Protein AF-A0A8T5UC91-F1 (afdb_monomer_lite)

Foldseek 3Di:
DCQLADAEFDLALVVLVVQCVVCVVVVHPHHNYDHNHPLGDLLAVLSPDPVNLVSQLVFQDADPVDVVVRVVCNNRVFAGAHQEEEDEDDQDDKDQPQVSQVSFPQCDDPNDGDRIDGPLLSVVRSRLRHHRAQHKYKYKDQCCLVDDPVNVVSVVVQVLFWDWAAKEWEFQLQPPPPGSGTIIITMTGGHHPVVNVVLVVLLVVLVVVVVVVLVVLCVVLVVFALPDDDDLVPDDPLLSVLLVVVLVSVVVVVVVVVVVVVVVVVVVVVVVVVVVVVVVVVVVVVVVVVVQFAAQPVVVVCVVPVDDDPVVVVPDDDDDPSGTGPVVVVVVPPPPDDDDDDPDCPVVVVVVVLVVVLVVLVVVLVVLVVVLVVLVVVLVPPPDDPVVNVVSVVVNVVSVVVNVVSSQVSLSVGPSSSSVCCSPVPVNVVVSVVSSSVVSSCVVVPDDHHYHYKPQNQADPNSHGAFDADPVRHFDADPVRHTHGDTCVVVSVVVSVVVCVVVVPCPPPD

pLDDT: mean 75.89, std 20.42, range [27.95, 97.94]

Radius of gyration: 34.91 Å; chains: 1; bounding box: 65×60×110 Å

Secondary structure (DSSP, 8-state):
-HHHH-EEEES-HHHHHHHHHHHHHTT-S--EEEESSGGG-TT-GGG--HHHHHHHGGGBPP-TT-HHHHHHHHHH---B-EEEEEE----S-EE--HHHHTT-GGGEETTEE-S-EEHHHHHHHHHHHHEEEEEEEEEEEETHHHH-GGGHHHHHHHHHHEEEEEEEEPPTTTTTTT----EEEEEEEEPPHHHHHHHHHHHHHHHHHHHHHHHHHHHHTTT--TT----TTSS-HHHHHHHHHHHHHHHHHHHHHHHHHHHHHHHHHHHHHHHHHHHHHHHHHHHHHHHTTSBSGGGTHHHH-TTS-HHHHTSS-PPPSSSBSBHHHHHHTSSS------TTHHHHHHHHHHHHHHHHHHHHHHHHHHHHHHHHHHTTSS---HHHHHHHHHHHHHHHHHHHHHHHHHHTTSHHHHHHHHHH-HHHHHHHHHHHHHHHHHHHS----EEEE--S-SB-SSSPBPB-B-TTSSBPB-TTSPBPB--SHHHHHHHHHHHHHHTT-GGG--

Structure (mmCIF, N/CA/C/O backbone):
data_AF-A0A8T5UC91-F1
#
_entry.id   AF-A0A8T5UC91-F1
#
loop_
_atom_site.group_PDB
_atom_site.id
_atom_site.type_symbol
_atom_site.label_atom_id
_atom_site.label_alt_id
_atom_site.label_comp_id
_atom_site.label_asym_id
_atom_site.label_entity_id
_atom_site.label_seq_id
_atom_site.pdbx_PDB_ins_code
_atom_site.Cartn_x
_atom_site.Cartn_y
_atom_site.Cartn_z
_atom_site.occupancy
_atom_site.B_iso_or_equiv
_atom_site.auth_seq_id
_atom_site.auth_comp_id
_atom_site.auth_asym_id
_atom_site.auth_atom_id
_atom_site.pdbx_PDB_model_num
ATOM 1 N N . PHE A 1 1 ? 10.117 -1.490 -32.684 1.00 57.00 1 PHE A N 1
ATOM 2 C CA . PHE A 1 1 ? 9.307 -1.437 -31.443 1.00 57.00 1 PHE A CA 1
ATOM 3 C C . PHE A 1 1 ? 9.892 -0.446 -30.441 1.00 57.00 1 PHE A C 1
ATOM 5 O O . PHE A 1 1 ? 9.243 0.551 -30.161 1.00 57.00 1 PHE A O 1
ATOM 12 N N . THR A 1 2 ? 11.110 -0.684 -29.939 1.00 58.72 2 THR A N 1
ATOM 13 C CA . THR A 1 2 ? 11.790 0.122 -28.901 1.00 58.72 2 THR A CA 1
ATOM 14 C C . THR A 1 2 ? 11.748 1.640 -29.131 1.00 58.72 2 THR A C 1
ATOM 16 O O . THR A 1 2 ? 11.367 2.365 -28.215 1.00 58.72 2 THR A O 1
ATOM 19 N N . GLN A 1 3 ? 12.050 2.094 -30.355 1.00 59.28 3 GLN A N 1
ATOM 20 C CA . GLN A 1 3 ? 12.233 3.506 -30.740 1.00 59.28 3 GLN A CA 1
ATOM 21 C C . GLN A 1 3 ? 11.150 4.500 -30.291 1.00 59.28 3 GLN A C 1
ATOM 23 O O . GLN A 1 3 ? 11.490 5.649 -30.051 1.00 59.28 3 GLN A O 1
ATOM 28 N N . ASN A 1 4 ? 9.880 4.095 -30.162 1.00 68.75 4 ASN A N 1
ATOM 29 C CA . ASN A 1 4 ? 8.771 5.006 -29.811 1.00 68.75 4 ASN A CA 1
ATOM 30 C C . ASN A 1 4 ? 8.028 4.616 -28.511 1.00 68.75 4 ASN A C 1
ATOM 32 O O . ASN A 1 4 ? 7.050 5.267 -28.137 1.00 68.75 4 ASN A O 1
ATOM 36 N N . ASN A 1 5 ? 8.454 3.532 -27.848 1.00 80.50 5 ASN A N 1
ATOM 37 C CA . ASN A 1 5 ? 7.673 2.861 -26.797 1.00 80.50 5 ASN A CA 1
ATOM 38 C C . ASN A 1 5 ? 8.403 2.713 -25.450 1.00 80.50 5 ASN A C 1
ATOM 40 O O . ASN A 1 5 ? 7.764 2.335 -24.473 1.00 80.50 5 ASN A O 1
ATOM 44 N N . ILE A 1 6 ? 9.708 2.994 -25.372 1.00 87.12 6 ILE A N 1
ATOM 45 C CA . ILE A 1 6 ? 10.480 2.915 -24.120 1.00 87.12 6 ILE A CA 1
ATOM 46 C C . ILE A 1 6 ? 10.811 4.324 -23.636 1.00 87.12 6 ILE A C 1
ATOM 48 O O . ILE A 1 6 ? 11.549 5.045 -24.301 1.00 87.12 6 ILE A O 1
ATOM 52 N N . TYR A 1 7 ? 10.295 4.673 -22.458 1.00 91.06 7 TYR A N 1
ATOM 53 C CA . TYR A 1 7 ? 10.482 5.963 -21.796 1.00 91.06 7 TYR A CA 1
ATOM 54 C C . TYR A 1 7 ? 11.226 5.775 -20.467 1.00 91.06 7 TYR A C 1
ATOM 56 O O . TYR A 1 7 ? 11.086 4.739 -19.817 1.00 91.06 7 TYR A O 1
ATOM 64 N N . GLY A 1 8 ? 11.986 6.781 -20.035 1.00 90.81 8 GLY A N 1
ATOM 65 C CA . GLY A 1 8 ? 12.671 6.775 -18.741 1.00 90.81 8 GLY A CA 1
ATOM 66 C C . GLY A 1 8 ? 12.970 8.185 -18.241 1.00 90.81 8 GLY A C 1
ATOM 67 O O . GLY A 1 8 ? 13.190 9.091 -19.040 1.00 90.81 8 GLY A O 1
ATOM 68 N N . ILE A 1 9 ? 12.976 8.370 -16.920 1.00 90.12 9 ILE A N 1
ATOM 69 C CA . ILE A 1 9 ? 13.274 9.651 -16.265 1.00 90.12 9 ILE A CA 1
ATOM 70 C C . ILE A 1 9 ? 14.198 9.379 -15.075 1.00 90.12 9 ILE A C 1
ATOM 72 O O . ILE A 1 9 ? 13.870 8.541 -14.234 1.00 90.12 9 ILE A O 1
ATOM 76 N N . ASP A 1 10 ? 15.324 10.086 -14.994 1.00 89.44 10 ASP A N 1
ATOM 77 C CA . ASP A 1 10 ? 16.261 10.025 -13.867 1.00 89.44 10 ASP A CA 1
ATOM 78 C C . ASP A 1 10 ? 16.892 11.408 -13.619 1.00 89.44 10 ASP A C 1
ATOM 80 O O . ASP A 1 10 ? 17.204 12.160 -14.545 1.00 89.44 10 ASP A O 1
ATOM 84 N N . PHE A 1 11 ? 17.100 11.744 -12.348 1.00 85.19 11 PHE A N 1
ATOM 85 C CA . PHE A 1 11 ? 17.760 12.978 -11.925 1.00 85.19 11 PHE A CA 1
ATOM 86 C C . PHE A 1 11 ? 19.293 12.884 -12.031 1.00 85.19 11 PHE A C 1
ATOM 88 O O . PHE A 1 11 ? 19.966 13.913 -12.113 1.00 85.19 11 PHE A O 1
ATOM 95 N N . ALA A 1 12 ? 19.859 11.671 -12.049 1.00 87.50 12 ALA A N 1
ATOM 96 C CA . ALA A 1 12 ? 21.294 11.436 -12.149 1.00 87.50 12 ALA A CA 1
ATOM 97 C C . ALA A 1 12 ? 21.784 11.570 -13.603 1.00 87.50 12 ALA A C 1
ATOM 99 O O . ALA A 1 12 ? 21.540 10.719 -14.462 1.00 87.50 12 ALA A O 1
ATOM 100 N N . LYS A 1 13 ? 22.538 12.639 -13.881 1.00 87.81 13 LYS A N 1
ATOM 101 C CA . LYS A 1 13 ? 23.038 12.994 -15.223 1.00 87.81 13 LYS A CA 1
ATOM 102 C C . LYS A 1 13 ? 23.907 11.896 -15.848 1.00 87.81 13 LYS A C 1
ATOM 104 O O . LYS A 1 13 ? 23.909 11.707 -17.064 1.00 87.81 13 LYS A O 1
ATOM 109 N N . GLU A 1 14 ? 24.612 11.145 -15.014 1.00 88.75 14 GLU A N 1
ATOM 110 C CA . GLU A 1 14 ? 25.480 10.029 -15.382 1.00 88.75 14 GLU A CA 1
ATOM 111 C C . GLU A 1 14 ? 24.650 8.813 -15.812 1.00 88.75 14 GLU A C 1
ATOM 113 O O . GLU A 1 14 ? 24.934 8.224 -16.856 1.00 88.75 14 GLU A O 1
ATOM 118 N N . ALA A 1 15 ? 23.571 8.500 -15.084 1.00 88.25 15 ALA A N 1
ATOM 119 C CA . ALA A 1 15 ? 22.635 7.437 -15.448 1.00 88.25 15 ALA A CA 1
ATOM 120 C C . ALA A 1 15 ? 21.943 7.740 -16.787 1.00 88.25 15 ALA A C 1
ATOM 122 O O . ALA A 1 15 ? 21.890 6.874 -17.659 1.00 88.25 15 ALA A O 1
ATOM 123 N N . ILE A 1 16 ? 21.516 8.992 -17.004 1.00 88.56 16 ILE A N 1
ATOM 124 C CA . ILE A 1 16 ? 20.941 9.447 -18.279 1.00 88.56 16 ILE A CA 1
ATOM 125 C C . ILE A 1 16 ? 21.929 9.288 -19.440 1.00 88.56 16 ILE A C 1
ATOM 127 O O . ILE A 1 16 ? 21.561 8.730 -20.474 1.00 88.56 16 ILE A O 1
ATOM 131 N N . LYS A 1 17 ? 23.193 9.710 -19.284 1.00 88.25 17 LYS A N 1
ATOM 132 C CA . LYS A 1 17 ? 24.232 9.511 -20.314 1.00 88.25 17 LYS A CA 1
ATOM 133 C C . LYS A 1 17 ? 24.429 8.030 -20.646 1.00 88.25 17 LYS A C 1
ATOM 135 O O . LYS A 1 17 ? 24.453 7.676 -21.822 1.00 88.25 17 LYS A O 1
ATOM 140 N N . ILE A 1 18 ? 24.542 7.173 -19.628 1.00 89.19 18 ILE A N 1
ATOM 141 C CA . ILE A 1 18 ? 24.746 5.727 -19.795 1.00 89.19 18 ILE A CA 1
ATOM 142 C C . ILE A 1 18 ? 23.535 5.087 -20.490 1.00 89.19 18 ILE A C 1
ATOM 144 O O . ILE A 1 18 ? 23.707 4.359 -21.464 1.00 89.19 18 ILE A O 1
ATOM 148 N N . ALA A 1 19 ? 22.310 5.406 -20.067 1.00 87.69 19 ALA A N 1
ATOM 149 C CA . ALA A 1 19 ? 21.088 4.885 -20.676 1.00 87.69 19 ALA A CA 1
ATOM 150 C C . ALA A 1 19 ? 20.894 5.359 -22.131 1.00 87.69 19 ALA A C 1
ATOM 152 O O . ALA A 1 19 ? 20.469 4.572 -22.980 1.00 87.69 19 ALA A O 1
ATOM 153 N N . LYS A 1 20 ? 21.244 6.613 -22.460 1.00 86.44 20 LYS A N 1
ATOM 154 C CA . LYS A 1 20 ? 21.263 7.096 -23.854 1.00 86.44 20 LYS A CA 1
ATOM 155 C C . LYS A 1 20 ? 22.324 6.364 -24.688 1.00 86.44 20 LYS A C 1
ATOM 157 O O . LYS A 1 20 ? 22.004 5.893 -25.775 1.00 86.44 20 LYS A O 1
ATOM 162 N N . ALA A 1 21 ? 23.539 6.185 -24.165 1.00 86.69 21 ALA A N 1
ATOM 163 C CA . ALA A 1 21 ? 24.608 5.455 -24.854 1.00 86.69 21 ALA A CA 1
ATOM 164 C C . ALA A 1 21 ? 24.256 3.976 -25.108 1.00 86.69 21 ALA A C 1
ATOM 166 O O . ALA A 1 21 ? 24.458 3.485 -26.215 1.00 86.69 21 ALA A O 1
ATOM 167 N N . ILE A 1 22 ? 23.671 3.279 -24.125 1.00 85.06 22 ILE A N 1
ATOM 168 C CA . ILE A 1 22 ? 23.202 1.892 -24.287 1.00 85.06 22 ILE A CA 1
ATOM 169 C C . ILE A 1 22 ? 22.121 1.811 -25.371 1.00 85.06 22 ILE A C 1
ATOM 171 O O . ILE A 1 22 ? 22.216 0.957 -26.248 1.00 85.06 22 ILE A O 1
ATOM 175 N N . ASN A 1 23 ? 21.129 2.709 -25.360 1.00 81.12 23 ASN A N 1
ATOM 176 C CA . ASN A 1 23 ? 20.089 2.733 -26.393 1.00 81.12 23 ASN A CA 1
ATOM 177 C C . ASN A 1 23 ? 20.681 2.880 -27.805 1.00 81.12 23 ASN A C 1
ATOM 179 O O . ASN A 1 23 ? 20.326 2.098 -28.685 1.00 81.12 23 ASN A O 1
ATOM 183 N N . LEU A 1 24 ? 21.633 3.800 -27.996 1.00 81.06 24 LEU A N 1
ATOM 184 C CA . LEU A 1 24 ? 22.328 3.984 -29.275 1.00 81.06 24 LEU A CA 1
ATOM 185 C C . LEU A 1 24 ? 23.088 2.718 -29.714 1.00 81.06 24 LEU A C 1
ATOM 187 O O . LEU A 1 24 ? 23.003 2.328 -30.876 1.00 81.06 24 LEU A O 1
ATOM 191 N N . ILE A 1 25 ? 23.776 2.035 -28.789 1.00 82.12 25 ILE A N 1
ATOM 192 C CA . ILE A 1 25 ? 24.506 0.781 -29.067 1.00 82.12 25 ILE A CA 1
ATOM 193 C C . ILE A 1 25 ? 23.557 -0.357 -29.480 1.00 82.12 25 ILE A C 1
ATOM 195 O O . ILE A 1 25 ? 23.901 -1.155 -30.348 1.00 82.12 25 ILE A O 1
ATOM 199 N N . VAL A 1 26 ? 22.347 -0.421 -28.913 1.00 79.25 26 VAL A N 1
ATOM 200 C CA . VAL A 1 26 ? 21.307 -1.406 -29.283 1.00 79.25 26 VAL A CA 1
ATOM 201 C C . VAL A 1 26 ? 20.478 -0.931 -30.501 1.00 79.25 26 VAL A C 1
ATOM 203 O O . VAL A 1 26 ? 19.404 -1.454 -30.785 1.00 79.25 26 VAL A O 1
ATOM 206 N N . GLY A 1 27 ? 20.970 0.060 -31.255 1.00 70.75 27 GLY A N 1
ATOM 207 C CA . GLY A 1 27 ? 20.355 0.526 -32.502 1.00 70.75 27 GLY A CA 1
ATOM 208 C C . GLY A 1 27 ? 19.092 1.373 -32.323 1.00 70.75 27 GLY A C 1
ATOM 209 O O . GLY A 1 27 ? 18.322 1.519 -33.269 1.00 70.75 27 GLY A O 1
ATOM 210 N N . ASN A 1 28 ? 18.854 1.924 -31.128 1.00 71.06 28 ASN A N 1
ATOM 211 C CA . ASN A 1 28 ? 17.788 2.890 -30.886 1.00 71.06 28 ASN A CA 1
ATOM 212 C C . ASN A 1 28 ? 18.332 4.330 -30.952 1.00 71.06 28 ASN A C 1
ATOM 214 O O . ASN A 1 28 ? 18.884 4.845 -29.980 1.00 71.06 28 ASN A O 1
ATOM 218 N N . ASP A 1 29 ? 18.117 4.982 -32.095 1.00 65.19 29 ASP A N 1
ATOM 219 C CA . ASP A 1 29 ? 18.421 6.394 -32.358 1.00 65.19 29 ASP A CA 1
ATOM 220 C C . ASP A 1 29 ? 17.573 7.372 -31.520 1.00 65.19 29 ASP A C 1
ATOM 222 O O . ASP A 1 29 ? 17.998 8.499 -31.264 1.00 65.19 29 ASP A O 1
ATOM 226 N N . LYS A 1 30 ? 16.391 6.944 -31.054 1.00 65.38 30 LYS A N 1
ATOM 227 C CA . LYS A 1 30 ? 15.435 7.768 -30.298 1.00 65.38 30 LYS A CA 1
ATOM 228 C C . LYS A 1 30 ? 15.309 7.309 -28.850 1.00 65.38 30 LYS A C 1
ATOM 230 O O . LYS A 1 30 ? 14.436 6.535 -28.456 1.00 65.38 30 LYS A O 1
ATOM 235 N N . SER A 1 31 ? 16.185 7.849 -28.010 1.00 69.62 31 SER A N 1
ATOM 236 C CA . SER A 1 31 ? 16.112 7.675 -26.561 1.00 69.62 31 SER A CA 1
ATOM 237 C C . SER A 1 31 ? 15.117 8.664 -25.929 1.00 69.62 31 SER A C 1
ATOM 239 O O . SER A 1 31 ? 15.491 9.804 -25.644 1.00 69.62 31 SER A O 1
ATOM 241 N N . TYR A 1 32 ? 13.892 8.224 -25.623 1.00 84.94 32 TYR A N 1
ATOM 242 C CA . TYR A 1 32 ? 12.940 8.951 -24.759 1.00 84.94 32 TYR A CA 1
ATOM 243 C C . TYR A 1 32 ? 13.360 8.865 -23.272 1.00 84.94 32 TYR A C 1
ATOM 245 O O . TYR A 1 32 ? 12.614 8.419 -22.402 1.00 84.94 32 TYR A O 1
ATOM 253 N N . ILE A 1 33 ? 14.613 9.237 -23.000 1.00 88.25 33 ILE A N 1
ATOM 254 C CA . ILE A 1 33 ? 15.283 9.145 -21.701 1.00 88.25 33 ILE A CA 1
ATOM 255 C C . ILE A 1 33 ? 15.605 10.565 -21.234 1.00 88.25 33 ILE A C 1
ATOM 257 O O . ILE A 1 33 ? 16.326 11.293 -21.918 1.00 88.25 33 ILE A O 1
ATOM 261 N N . PHE A 1 34 ? 15.071 10.963 -20.085 1.00 88.31 34 PHE A N 1
ATOM 262 C CA . PHE A 1 34 ? 14.928 12.367 -19.706 1.00 88.31 34 PHE A CA 1
ATOM 263 C C . PHE A 1 34 ? 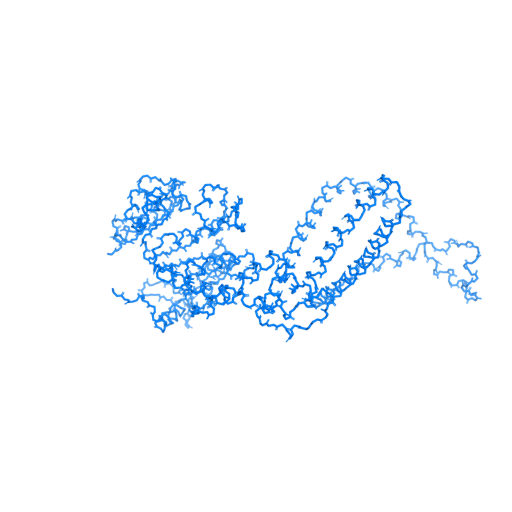15.565 12.705 -18.360 1.00 88.31 34 PHE A C 1
ATOM 265 O O . PHE A 1 34 ? 15.438 11.944 -17.403 1.00 88.31 34 PHE A O 1
ATOM 272 N N . GLY A 1 35 ? 16.180 13.887 -18.280 1.00 84.44 35 GLY A N 1
ATOM 273 C CA . GLY A 1 35 ? 16.634 14.477 -17.026 1.00 84.44 35 GLY A CA 1
ATOM 274 C C . GLY A 1 35 ? 18.142 14.664 -16.889 1.00 84.44 35 GLY A C 1
ATOM 275 O O . GLY A 1 35 ? 18.851 14.927 -17.862 1.00 84.44 35 GLY A O 1
ATOM 276 N N . GLY A 1 36 ? 18.625 14.563 -15.650 1.00 77.25 36 GLY A N 1
ATOM 277 C CA . GLY A 1 36 ? 19.983 14.942 -15.252 1.00 77.25 36 GLY A CA 1
ATOM 278 C C . GLY A 1 36 ? 20.068 16.237 -14.431 1.00 77.25 36 GLY A C 1
ATOM 279 O O . GLY A 1 36 ? 21.054 16.969 -14.549 1.00 77.25 36 GLY A O 1
ATOM 280 N N . GLY A 1 37 ? 19.043 16.533 -13.622 1.00 77.88 37 GLY A N 1
ATOM 281 C CA . GLY A 1 37 ? 19.025 17.641 -12.659 1.00 77.88 37 GLY A CA 1
ATOM 282 C C . GLY A 1 37 ? 17.782 17.654 -11.755 1.00 77.88 37 GLY A C 1
ATOM 283 O O . GLY A 1 37 ? 16.901 16.801 -11.870 1.00 77.88 37 GLY A O 1
ATOM 284 N N . SER A 1 38 ? 17.669 18.651 -10.872 1.00 72.50 38 SER A N 1
ATOM 285 C CA . SER A 1 38 ? 16.498 18.847 -9.991 1.00 72.50 38 SER A CA 1
ATOM 286 C C . SER A 1 38 ? 15.179 19.000 -10.761 1.00 72.50 38 SER A C 1
ATOM 288 O O . SER A 1 38 ? 14.153 18.480 -10.331 1.00 72.50 38 SER A O 1
ATOM 290 N N . HIS A 1 39 ? 15.227 19.617 -11.945 1.00 79.19 39 HIS A N 1
ATOM 291 C CA . HIS A 1 39 ? 14.118 19.734 -12.903 1.00 79.19 39 HIS A CA 1
ATOM 292 C C . HIS A 1 39 ? 13.683 18.394 -13.532 1.00 79.19 39 HIS A C 1
ATOM 294 O O . HIS A 1 39 ? 12.869 18.370 -14.440 1.00 79.19 39 HIS A O 1
ATOM 300 N N . SER A 1 40 ? 14.201 17.259 -13.060 1.00 81.19 40 SER A N 1
ATOM 301 C CA . SER A 1 40 ? 13.804 15.920 -13.512 1.00 81.19 40 SER A CA 1
ATOM 302 C C . SER A 1 40 ? 13.476 14.964 -12.364 1.00 81.19 40 SER A C 1
ATOM 304 O O . SER A 1 40 ? 13.449 13.750 -12.550 1.00 81.19 40 SER A O 1
ATOM 306 N N . ASP A 1 41 ? 13.184 15.489 -11.167 1.00 89.06 41 ASP A N 1
ATOM 307 C CA . ASP A 1 41 ? 12.647 14.655 -10.093 1.00 89.06 41 ASP A CA 1
ATOM 308 C C . ASP A 1 41 ? 11.266 14.108 -10.500 1.00 89.06 41 ASP A C 1
ATOM 310 O O . ASP A 1 41 ? 10.283 14.846 -10.619 1.00 89.06 41 ASP A O 1
ATOM 314 N N . SER A 1 42 ? 11.177 12.794 -10.712 1.00 91.06 42 SER A N 1
ATOM 315 C CA . SER A 1 42 ? 9.932 12.112 -11.080 1.00 91.06 42 SER A CA 1
ATOM 316 C C . SER A 1 42 ? 8.819 12.248 -10.035 1.00 91.06 42 SER A C 1
ATOM 318 O O . SER A 1 42 ? 7.657 12.028 -10.379 1.00 91.06 42 SER A O 1
ATOM 320 N N . LEU A 1 43 ? 9.143 12.621 -8.787 1.00 93.56 43 LEU A N 1
ATOM 321 C CA . LEU A 1 43 ? 8.157 12.923 -7.747 1.00 93.56 43 LEU A CA 1
ATOM 322 C C . LEU A 1 43 ? 7.597 14.355 -7.834 1.00 93.56 43 LEU A C 1
ATOM 324 O O . LEU A 1 43 ? 6.562 14.612 -7.221 1.00 93.56 43 LEU A O 1
ATOM 328 N N . ASN A 1 44 ? 8.221 15.276 -8.577 1.00 93.44 44 ASN A N 1
ATOM 329 C CA . ASN A 1 44 ? 7.759 16.663 -8.706 1.00 93.44 44 ASN A CA 1
ATOM 330 C C . ASN A 1 44 ? 7.642 17.119 -10.178 1.00 93.44 44 ASN A C 1
ATOM 332 O O . ASN A 1 44 ? 8.439 17.941 -10.639 1.00 93.44 44 ASN A O 1
ATOM 336 N N . PRO A 1 45 ? 6.618 16.640 -10.914 1.00 93.00 45 PRO A N 1
ATOM 337 C CA . PRO A 1 45 ? 6.399 16.992 -12.320 1.00 93.00 45 PRO A CA 1
ATOM 338 C C . PRO A 1 45 ? 6.124 18.480 -12.590 1.00 93.00 45 PRO A C 1
ATOM 340 O O . PRO A 1 45 ? 6.211 18.926 -13.733 1.00 93.00 45 PRO A O 1
ATOM 343 N N . LEU A 1 46 ? 5.831 19.279 -11.558 1.00 90.62 46 LEU A N 1
ATOM 344 C CA . LEU A 1 46 ? 5.658 20.725 -11.708 1.00 90.62 46 LEU A CA 1
ATOM 345 C C . LEU A 1 46 ? 6.981 21.404 -12.106 1.00 90.62 46 LEU A C 1
ATOM 347 O O . LEU A 1 46 ? 6.974 22.307 -12.946 1.00 90.62 46 LEU A O 1
ATOM 351 N N . LEU A 1 47 ? 8.104 20.911 -11.565 1.00 90.44 47 LEU A N 1
ATOM 352 C CA . LEU A 1 47 ? 9.463 21.390 -11.846 1.00 90.44 47 LEU A CA 1
ATOM 353 C C . LEU A 1 47 ? 10.069 20.846 -13.147 1.00 90.44 47 LEU A C 1
ATOM 355 O O . LEU A 1 47 ? 11.202 21.207 -13.456 1.00 90.44 47 LEU A O 1
ATOM 359 N N . TRP A 1 48 ? 9.361 19.992 -13.895 1.00 92.94 48 TRP A N 1
ATOM 360 C CA . TRP A 1 48 ? 9.861 19.499 -15.179 1.00 92.94 48 TRP A CA 1
ATOM 361 C C . TRP A 1 48 ? 10.081 20.639 -16.173 1.00 92.94 48 TRP A C 1
ATOM 363 O O . TRP A 1 48 ? 9.275 21.567 -16.246 1.00 92.94 48 TRP A O 1
ATOM 373 N N . ASP A 1 49 ? 11.168 20.574 -16.932 1.00 90.44 49 ASP A N 1
ATOM 374 C CA . ASP A 1 49 ? 11.418 21.500 -18.034 1.00 90.44 49 ASP A CA 1
ATOM 375 C C . ASP A 1 49 ? 10.486 21.237 -19.235 1.00 90.44 49 ASP A C 1
ATOM 377 O O . ASP A 1 49 ? 9.702 20.277 -19.265 1.00 90.44 49 ASP A O 1
ATOM 381 N N . ASP A 1 50 ? 10.553 22.123 -20.228 1.00 90.25 50 ASP A N 1
ATOM 382 C CA . ASP A 1 50 ? 9.688 22.062 -21.404 1.00 90.25 50 ASP A CA 1
ATOM 383 C C . ASP A 1 50 ? 10.069 20.943 -22.394 1.00 90.25 50 ASP A C 1
ATOM 385 O O . ASP A 1 50 ? 9.200 20.514 -23.152 1.00 90.25 50 ASP A O 1
ATOM 389 N N . GLU A 1 51 ? 11.295 20.394 -22.361 1.00 88.88 51 GLU A N 1
ATOM 390 C CA . GLU A 1 51 ? 11.667 19.205 -23.155 1.00 88.88 51 GLU A CA 1
ATOM 391 C C . GLU A 1 51 ? 10.916 17.980 -22.616 1.00 88.88 51 GLU A C 1
ATOM 393 O O . GLU A 1 51 ? 10.209 17.292 -23.360 1.00 88.88 51 GLU A O 1
ATOM 398 N N . ILE A 1 52 ? 10.995 17.758 -21.299 1.00 91.19 52 ILE A N 1
ATOM 399 C CA . ILE A 1 52 ? 10.302 16.666 -20.605 1.00 91.19 52 ILE A CA 1
ATOM 400 C C . ILE A 1 52 ? 8.783 16.812 -20.759 1.00 91.19 52 ILE A C 1
ATOM 402 O O . ILE A 1 52 ? 8.092 15.852 -21.116 1.00 91.19 52 ILE A O 1
ATOM 406 N N . LYS A 1 53 ? 8.247 18.019 -20.531 1.00 93.06 53 LYS A N 1
ATOM 407 C CA . LYS A 1 53 ? 6.809 18.292 -20.673 1.00 93.06 53 LYS A CA 1
ATOM 408 C C . LYS A 1 53 ? 6.337 18.088 -22.113 1.00 93.06 53 LYS A C 1
ATOM 410 O O . LYS A 1 53 ? 5.327 17.414 -22.303 1.00 93.06 53 LYS A O 1
ATOM 415 N N . ALA A 1 54 ? 7.043 18.594 -23.126 1.00 92.06 54 ALA A N 1
ATOM 416 C CA . ALA A 1 54 ? 6.651 18.408 -24.525 1.00 92.06 54 ALA A CA 1
ATOM 417 C C . ALA A 1 54 ? 6.687 16.931 -24.950 1.00 92.06 54 ALA A C 1
ATOM 419 O O . ALA A 1 54 ? 5.735 16.450 -25.567 1.00 92.06 54 ALA A O 1
ATOM 420 N N . ALA A 1 55 ? 7.738 16.191 -24.580 1.00 89.88 55 ALA A N 1
ATOM 421 C CA . ALA A 1 55 ? 7.906 14.796 -24.985 1.00 89.88 55 ALA A CA 1
ATOM 422 C C . ALA A 1 55 ? 6.934 13.821 -24.294 1.00 89.88 55 ALA A C 1
ATOM 424 O O . ALA A 1 55 ? 6.573 12.799 -24.882 1.00 89.88 55 ALA A O 1
ATOM 425 N N . LEU A 1 56 ? 6.492 14.126 -23.067 1.00 92.81 56 LEU A N 1
ATOM 426 C CA . LEU A 1 56 ? 5.557 13.288 -22.305 1.00 92.81 56 LEU A CA 1
ATOM 427 C C . LEU A 1 56 ? 4.084 13.707 -22.446 1.00 92.81 56 LEU A C 1
ATOM 429 O O . LEU A 1 56 ? 3.200 12.901 -22.153 1.00 92.81 56 LEU A O 1
ATOM 433 N N . ARG A 1 57 ? 3.781 14.919 -22.938 1.00 94.62 57 ARG A N 1
ATOM 434 C CA . ARG A 1 57 ? 2.396 15.393 -23.154 1.00 94.62 57 ARG A CA 1
ATOM 435 C C . ARG A 1 57 ? 1.524 14.449 -24.006 1.00 94.62 57 ARG A C 1
ATOM 437 O O . ARG A 1 57 ? 0.359 14.288 -23.642 1.00 94.62 57 ARG A O 1
ATOM 444 N N . PRO A 1 58 ? 2.032 13.779 -25.067 1.00 93.25 58 PRO A N 1
ATOM 445 C CA . PRO A 1 58 ? 1.251 12.809 -25.842 1.00 93.25 58 PRO A CA 1
ATOM 446 C C . PRO A 1 58 ? 0.842 11.542 -25.075 1.00 93.25 58 PRO A C 1
ATOM 448 O O . PRO A 1 58 ? -0.027 10.826 -25.553 1.00 93.25 58 PRO A O 1
ATOM 451 N N . ARG A 1 59 ? 1.460 11.263 -23.917 1.00 94.94 59 ARG A N 1
ATOM 452 C CA . ARG A 1 59 ? 1.198 10.092 -23.059 1.00 94.94 59 ARG A CA 1
ATOM 453 C C . ARG A 1 59 ? 0.329 10.421 -21.839 1.00 94.94 59 ARG A C 1
ATOM 455 O O . ARG A 1 59 ? 0.162 9.591 -20.951 1.00 94.94 59 ARG A O 1
ATOM 462 N N . LEU A 1 60 ? -0.190 11.649 -21.729 1.00 97.19 60 LEU A N 1
ATOM 463 C CA . LEU A 1 60 ? -1.051 12.040 -20.608 1.00 97.19 60 LEU A CA 1
ATOM 464 C C . LEU A 1 60 ? -2.431 11.391 -20.723 1.00 97.19 60 LEU A C 1
ATOM 466 O O . LEU A 1 60 ? -3.139 11.589 -21.712 1.00 97.19 60 LEU A O 1
ATOM 470 N N . LEU A 1 61 ? -2.844 10.695 -19.662 1.00 96.94 61 LEU A N 1
ATOM 471 C CA . LEU A 1 61 ? -4.153 10.058 -19.584 1.00 96.94 61 LEU A CA 1
ATOM 472 C C . LEU A 1 61 ? -5.256 11.115 -19.711 1.00 96.94 61 LEU A C 1
ATOM 474 O O . LEU A 1 61 ? -5.251 12.127 -18.998 1.00 96.94 61 LEU A O 1
ATOM 478 N N . ARG A 1 62 ? -6.194 10.876 -20.629 1.00 95.56 62 ARG A N 1
ATOM 479 C CA . ARG A 1 62 ? -7.323 11.772 -20.894 1.00 95.56 62 ARG A CA 1
ATOM 480 C C . ARG A 1 62 ? -8.547 11.367 -20.084 1.00 95.56 62 ARG A C 1
ATOM 482 O O . ARG A 1 62 ? -8.785 10.182 -19.855 1.00 95.56 62 ARG A O 1
ATOM 489 N N . PHE A 1 63 ? -9.338 12.355 -19.683 1.00 94.88 63 PHE A N 1
ATOM 490 C CA . PHE A 1 63 ? -10.560 12.171 -18.899 1.00 94.88 63 PHE A CA 1
ATOM 491 C C . PHE A 1 63 ? -11.753 12.804 -19.640 1.00 94.88 63 PHE A C 1
ATOM 493 O O . PHE A 1 63 ? -12.242 13.849 -19.223 1.00 94.88 63 PHE A O 1
ATOM 500 N N . PRO A 1 64 ? -12.239 12.206 -20.749 1.00 92.00 64 PRO A N 1
ATOM 501 C CA . PRO A 1 64 ? -13.311 12.798 -21.562 1.00 92.00 64 PRO A CA 1
ATOM 502 C C . PRO A 1 64 ? -14.626 12.985 -20.786 1.00 92.00 64 PRO A C 1
ATOM 504 O O . PRO A 1 64 ? -15.353 13.939 -21.034 1.00 92.00 64 PRO A O 1
ATOM 507 N N . GLU A 1 65 ? -14.896 12.121 -19.803 1.00 92.94 65 GLU A N 1
ATOM 508 C CA . GLU A 1 65 ? -16.043 12.219 -18.886 1.00 92.94 65 GLU A CA 1
ATOM 509 C C . GLU A 1 65 ? -15.871 13.302 -17.795 1.00 92.94 65 GLU A C 1
ATOM 511 O O . GLU A 1 65 ? -16.811 13.581 -17.055 1.00 92.94 65 GLU A O 1
ATOM 516 N N . ASN A 1 66 ? -14.683 13.906 -17.650 1.00 95.12 66 ASN A N 1
ATOM 517 C CA . ASN A 1 66 ? -14.405 14.947 -16.655 1.00 95.12 66 ASN A CA 1
ATOM 518 C C . ASN A 1 66 ? -13.386 15.983 -17.193 1.00 95.12 66 ASN A C 1
ATOM 520 O O . ASN A 1 66 ? -12.180 15.858 -16.946 1.00 95.12 66 ASN A O 1
ATOM 524 N N . PRO A 1 67 ? -13.858 17.027 -17.907 1.00 95.44 67 PRO A N 1
ATOM 525 C CA . PRO A 1 67 ? -12.995 18.046 -18.511 1.00 95.44 67 PRO A CA 1
ATOM 526 C C . PRO A 1 67 ? -12.150 18.853 -17.516 1.00 95.44 67 PRO A C 1
ATOM 528 O O . PRO A 1 67 ? -11.074 19.328 -17.877 1.00 95.44 67 PRO A O 1
ATOM 531 N N . GLU A 1 68 ? -12.598 19.006 -16.266 1.00 96.62 68 GLU A N 1
ATOM 532 C CA . GLU A 1 68 ? -11.838 19.711 -15.226 1.00 96.62 68 GLU A CA 1
ATOM 533 C C . GLU A 1 68 ? -10.606 18.906 -14.810 1.00 96.62 68 GLU A C 1
ATOM 535 O O . GLU A 1 68 ? -9.492 19.430 -14.823 1.00 96.62 68 GLU A O 1
ATOM 540 N N . LYS A 1 69 ? -10.786 17.607 -14.540 1.00 94.94 69 LYS A N 1
ATOM 541 C CA . LYS A 1 69 ? -9.702 16.664 -14.242 1.00 94.94 69 LYS A CA 1
ATOM 542 C C . LYS A 1 69 ? -8.766 16.463 -15.433 1.00 94.94 69 LYS A C 1
ATOM 544 O O . LYS A 1 69 ? -7.560 16.310 -15.246 1.00 94.94 69 LYS A O 1
ATOM 549 N N . ASP A 1 70 ? -9.294 16.482 -16.657 1.00 95.94 70 ASP A N 1
ATOM 550 C CA . ASP A 1 70 ? -8.476 16.459 -17.869 1.00 95.94 70 ASP A CA 1
ATOM 551 C C . ASP A 1 70 ? -7.572 17.699 -17.955 1.00 95.94 70 ASP A C 1
ATOM 553 O O . ASP A 1 70 ? -6.350 17.565 -18.025 1.00 95.94 70 ASP A O 1
ATOM 557 N N . LYS A 1 71 ? -8.152 18.900 -17.833 1.00 96.19 71 LYS A N 1
ATOM 558 C CA . LYS A 1 71 ? -7.423 20.176 -17.804 1.00 96.19 71 LYS A CA 1
ATOM 559 C C . LYS A 1 71 ? -6.410 20.241 -16.658 1.00 96.19 71 LYS A C 1
ATOM 561 O O . LYS A 1 71 ? -5.299 20.729 -16.854 1.00 96.19 71 LYS A O 1
ATOM 566 N N . GLU A 1 72 ? -6.758 19.732 -15.478 1.00 95.38 72 GLU A N 1
ATOM 567 C CA . GLU A 1 72 ? -5.832 19.619 -14.353 1.00 95.38 72 GLU A CA 1
ATOM 568 C C . GLU A 1 72 ? -4.652 18.700 -14.698 1.00 95.38 72 GLU A C 1
ATOM 570 O O . GLU A 1 72 ? -3.498 19.091 -14.511 1.00 95.38 72 GLU A O 1
ATOM 575 N N . ASN A 1 73 ? -4.906 17.511 -15.253 1.00 96.56 73 ASN A N 1
ATOM 576 C CA . ASN A 1 73 ? -3.843 16.576 -15.619 1.00 96.56 73 ASN A CA 1
ATOM 577 C C . ASN A 1 73 ? -2.921 17.141 -16.714 1.00 96.56 73 ASN A C 1
ATOM 579 O O . ASN A 1 73 ? -1.699 17.016 -16.622 1.00 96.56 73 ASN A O 1
ATOM 583 N N . GLN A 1 74 ? -3.496 17.844 -17.695 1.00 94.12 74 GLN A N 1
ATOM 584 C CA . GLN A 1 74 ? -2.773 18.570 -18.746 1.00 94.12 74 GLN A CA 1
ATOM 585 C C . GLN A 1 74 ? -1.873 19.704 -18.217 1.00 94.12 74 GLN A C 1
ATOM 587 O O . GLN A 1 74 ? -1.004 20.169 -18.960 1.00 94.12 74 GLN A O 1
ATOM 592 N N . ASN A 1 75 ? -2.038 20.120 -16.957 1.00 93.38 75 ASN A N 1
ATOM 593 C CA . ASN A 1 75 ? -1.193 21.113 -16.287 1.00 93.38 75 ASN A CA 1
ATOM 594 C C . ASN A 1 75 ? -0.238 20.487 -15.253 1.00 93.38 75 ASN A C 1
ATOM 596 O O . ASN A 1 75 ? 0.910 20.912 -15.148 1.00 93.38 75 ASN A O 1
ATOM 600 N N . ARG A 1 76 ? -0.694 19.490 -14.479 1.00 94.75 76 ARG A N 1
ATOM 601 C CA . ARG A 1 76 ? 0.060 18.899 -13.354 1.00 94.75 76 ARG A CA 1
ATOM 602 C C . ARG A 1 76 ? 0.916 17.684 -13.732 1.00 94.75 76 ARG A C 1
ATOM 604 O O . ARG A 1 76 ? 1.745 17.286 -12.920 1.00 94.75 76 ARG A O 1
ATOM 611 N N . PHE A 1 77 ? 0.727 17.102 -14.923 1.00 96.38 77 PHE A N 1
ATOM 612 C CA . PHE A 1 77 ? 1.477 15.936 -15.419 1.00 96.38 77 PHE A CA 1
ATOM 613 C C . PHE A 1 77 ? 1.490 14.761 -14.415 1.00 96.38 77 PHE A C 1
ATOM 615 O O . PHE A 1 77 ? 2.537 14.194 -14.076 1.00 96.38 77 PHE A O 1
ATOM 622 N N . LEU A 1 78 ? 0.302 14.413 -13.905 1.00 95.75 78 LEU A N 1
ATOM 623 C CA . LEU A 1 78 ? 0.133 13.358 -12.906 1.00 95.75 78 LEU A CA 1
ATOM 624 C C . LEU A 1 78 ? -0.113 11.997 -13.563 1.00 95.75 78 LEU A C 1
ATOM 626 O O . LEU A 1 78 ? 0.715 11.103 -13.427 1.00 95.75 78 LEU A O 1
ATOM 630 N N . TYR A 1 79 ? -1.213 11.845 -14.293 1.00 97.50 79 TYR A N 1
ATOM 631 C CA . TYR A 1 79 ? -1.678 10.562 -14.812 1.00 97.50 79 TYR A CA 1
ATOM 632 C C . TYR A 1 79 ? -1.256 10.336 -16.267 1.00 97.50 79 TYR A C 1
ATOM 634 O O . TYR A 1 79 ? -1.494 11.195 -17.120 1.00 97.50 79 TYR A O 1
ATOM 642 N N . PHE A 1 80 ? -0.697 9.163 -16.566 1.00 97.50 80 PHE A N 1
ATOM 643 C CA . PHE A 1 80 ? -0.245 8.780 -17.910 1.00 97.50 80 PHE A CA 1
ATOM 644 C C . PHE A 1 80 ? -0.906 7.481 -18.394 1.00 97.50 80 PHE A C 1
ATOM 646 O O . PHE A 1 80 ? -1.611 6.801 -17.644 1.00 97.50 80 PHE A O 1
ATOM 653 N N . ASP A 1 81 ? -0.736 7.187 -19.682 1.00 96.62 81 ASP A N 1
ATOM 654 C CA . ASP A 1 81 ? -1.404 6.100 -20.395 1.00 96.62 81 ASP A CA 1
ATOM 655 C C . ASP A 1 81 ? -0.563 4.816 -20.553 1.00 96.62 81 ASP A C 1
ATOM 657 O O . ASP A 1 81 ? -0.984 3.890 -21.246 1.00 96.62 81 ASP A O 1
ATOM 661 N N . PHE A 1 82 ? 0.595 4.715 -19.890 1.00 96.31 82 PHE A N 1
ATOM 662 C CA . PHE A 1 82 ? 1.548 3.624 -20.115 1.00 96.31 82 PHE A CA 1
ATOM 663 C C . PHE A 1 82 ? 0.987 2.233 -19.757 1.00 96.31 82 PHE A C 1
ATOM 665 O O . PHE A 1 82 ? 0.388 2.028 -18.698 1.00 96.31 82 PHE A O 1
ATOM 672 N N . ASP A 1 83 ? 1.227 1.246 -20.626 1.00 94.50 83 ASP A N 1
ATOM 673 C CA . ASP A 1 83 ? 0.800 -0.151 -20.443 1.00 94.50 83 ASP A CA 1
ATOM 674 C C . ASP A 1 83 ? 1.578 -0.905 -19.357 1.00 94.50 83 ASP A C 1
ATOM 676 O O . ASP A 1 83 ? 1.033 -1.798 -18.697 1.00 94.50 83 ASP A O 1
ATOM 680 N N . LEU A 1 84 ? 2.867 -0.581 -19.217 1.00 95.19 84 LEU A N 1
ATOM 681 C CA . LEU A 1 84 ? 3.827 -1.279 -18.370 1.00 95.19 84 LEU A CA 1
ATOM 682 C C . LEU A 1 84 ? 4.823 -0.291 -17.753 1.00 95.19 84 LEU A C 1
ATOM 684 O O . LEU A 1 84 ? 5.387 0.542 -18.460 1.00 95.19 84 LEU A O 1
ATOM 688 N N . LEU A 1 85 ? 5.093 -0.439 -16.457 1.00 97.06 85 LEU A N 1
ATOM 689 C CA . LEU A 1 85 ? 6.153 0.280 -15.745 1.00 97.06 85 LEU A CA 1
ATOM 690 C C . LEU A 1 85 ? 7.038 -0.698 -14.963 1.00 97.06 85 LEU A C 1
ATOM 692 O O . LEU A 1 85 ? 6.546 -1.591 -14.278 1.00 97.06 85 LEU A O 1
ATOM 696 N N . MET A 1 86 ? 8.356 -0.518 -15.028 1.00 96.44 86 MET A N 1
ATOM 697 C CA . MET A 1 86 ? 9.324 -1.295 -14.248 1.00 96.44 86 MET A CA 1
ATOM 698 C C . MET A 1 86 ? 10.275 -0.333 -13.538 1.00 96.44 86 MET A C 1
ATOM 700 O O . MET A 1 86 ? 10.848 0.536 -14.190 1.00 96.44 86 MET A O 1
ATOM 704 N N . THR A 1 87 ? 10.433 -0.448 -12.215 1.00 95.69 87 THR A N 1
ATOM 705 C CA . THR A 1 87 ? 11.292 0.480 -11.461 1.00 95.69 87 THR A CA 1
ATOM 706 C C . THR A 1 87 ? 11.893 -0.110 -10.181 1.00 95.69 87 THR A C 1
ATOM 708 O O . THR A 1 87 ? 11.290 -0.932 -9.489 1.00 95.69 87 THR A O 1
ATOM 711 N N . ASN A 1 88 ? 13.102 0.350 -9.857 1.00 94.50 88 ASN A N 1
ATOM 712 C CA . ASN A 1 88 ? 13.803 0.115 -8.597 1.00 94.50 88 ASN A CA 1
ATOM 713 C C . ASN A 1 88 ? 14.070 1.490 -7.948 1.00 94.50 88 ASN A C 1
ATOM 715 O O . ASN A 1 88 ? 15.117 2.088 -8.205 1.00 94.50 88 ASN A O 1
ATOM 719 N N . PRO A 1 89 ? 13.102 2.051 -7.202 1.00 89.69 89 PRO A N 1
ATOM 720 C CA . PRO A 1 89 ? 13.174 3.418 -6.699 1.00 89.69 89 PRO A CA 1
ATOM 721 C C . PRO A 1 89 ? 14.223 3.562 -5.591 1.00 89.69 89 PRO A C 1
ATOM 723 O O . PRO A 1 89 ? 14.485 2.629 -4.835 1.00 89.69 89 PRO A O 1
ATOM 726 N N . LEU A 1 90 ? 14.774 4.768 -5.425 1.00 81.62 90 LEU A N 1
ATOM 727 C CA . LEU A 1 90 ? 15.679 5.056 -4.310 1.00 81.62 90 LEU A CA 1
ATOM 728 C C . LEU A 1 90 ? 14.970 4.860 -2.961 1.00 81.62 90 LEU A C 1
ATOM 730 O O . LEU A 1 90 ? 14.024 5.576 -2.630 1.00 81.62 90 LEU A O 1
ATOM 734 N N . PHE A 1 91 ? 15.470 3.914 -2.160 1.00 79.19 91 PHE A N 1
ATOM 735 C CA . PHE A 1 91 ? 14.941 3.625 -0.823 1.00 79.19 91 PHE A CA 1
ATOM 736 C C . PHE A 1 91 ? 15.267 4.712 0.212 1.00 79.19 91 PHE A C 1
ATOM 738 O O . PHE A 1 91 ? 14.586 4.798 1.233 1.00 79.19 91 PHE A O 1
ATOM 745 N N . THR A 1 92 ? 16.273 5.551 -0.043 1.00 79.31 92 THR A N 1
ATOM 746 C CA . THR A 1 92 ? 16.758 6.595 0.869 1.00 79.31 92 THR A CA 1
ATOM 747 C C . THR A 1 92 ? 16.149 7.976 0.592 1.00 79.31 92 THR A C 1
ATOM 749 O O . THR A 1 92 ? 15.693 8.287 -0.508 1.00 79.31 92 THR A O 1
ATOM 752 N N . GLY A 1 93 ? 16.178 8.835 1.617 1.00 87.38 93 GLY A N 1
ATOM 753 C CA . GLY A 1 93 ? 15.688 10.214 1.556 1.00 87.38 93 GLY A CA 1
ATOM 754 C C . GLY A 1 93 ? 14.203 10.366 1.902 1.00 87.38 93 GLY A C 1
ATOM 755 O O . GLY A 1 93 ? 13.395 9.454 1.720 1.00 87.38 93 GLY A O 1
ATOM 756 N N . LYS A 1 94 ? 13.839 11.555 2.396 1.00 93.56 94 LYS A N 1
ATOM 757 C CA . LYS A 1 94 ? 12.465 11.929 2.761 1.00 93.56 94 LYS A CA 1
ATOM 758 C C . LYS A 1 94 ? 12.037 13.189 2.011 1.00 93.56 94 LYS A C 1
ATOM 760 O O . LYS A 1 94 ? 12.833 14.115 1.897 1.00 93.56 94 LYS A O 1
ATOM 765 N N . VAL A 1 95 ? 10.785 13.227 1.565 1.00 93.88 95 VAL A N 1
ATOM 766 C CA . VAL A 1 95 ? 10.114 14.425 1.034 1.00 93.88 95 VAL A CA 1
ATOM 767 C C . VAL A 1 95 ? 9.467 15.177 2.196 1.00 93.88 95 VAL A C 1
ATOM 769 O O . VAL A 1 95 ? 8.861 14.555 3.072 1.00 93.88 95 VAL A O 1
ATOM 772 N N . LYS A 1 96 ? 9.609 16.504 2.213 1.00 95.94 96 LYS A N 1
ATOM 773 C CA . LYS A 1 96 ? 9.060 17.444 3.218 1.00 95.94 96 LYS A CA 1
ATOM 774 C C . LYS A 1 96 ? 8.252 18.583 2.578 1.00 95.94 96 LYS A C 1
ATOM 776 O O . LYS A 1 96 ? 7.533 19.319 3.253 1.00 95.94 96 LYS A O 1
ATOM 781 N N . GLU A 1 97 ? 8.396 18.738 1.271 1.00 95.06 97 GLU A N 1
ATOM 782 C CA . GLU A 1 97 ? 7.862 19.795 0.432 1.00 95.06 97 GLU A CA 1
ATOM 783 C C . GLU A 1 97 ? 6.342 19.628 0.322 1.00 95.06 97 GLU A C 1
ATOM 785 O O . GLU A 1 97 ? 5.855 18.760 -0.402 1.00 95.06 97 GLU A O 1
ATOM 790 N N . LYS A 1 98 ? 5.572 20.450 1.050 1.00 94.56 98 LYS A N 1
ATOM 791 C CA . LYS A 1 98 ? 4.104 20.316 1.144 1.00 94.56 98 LYS A CA 1
ATOM 792 C C . LYS A 1 98 ? 3.422 20.206 -0.220 1.00 94.56 98 LYS A C 1
ATOM 794 O O . LYS A 1 98 ? 2.472 19.444 -0.353 1.00 94.56 98 LYS A O 1
ATOM 799 N N . ASP A 1 99 ? 3.898 20.936 -1.221 1.00 92.69 99 ASP A N 1
ATOM 800 C CA . ASP A 1 99 ? 3.294 20.962 -2.556 1.00 92.69 99 ASP A CA 1
ATOM 801 C C . ASP A 1 99 ? 3.633 19.733 -3.413 1.00 92.69 99 ASP A C 1
ATOM 803 O O . ASP A 1 99 ? 2.852 19.389 -4.295 1.00 92.69 99 ASP A O 1
ATOM 807 N N . VAL A 1 100 ? 4.708 19.008 -3.076 1.00 94.50 100 VAL A N 1
ATOM 808 C CA . VAL A 1 100 ? 4.989 17.652 -3.582 1.00 94.50 100 VAL A CA 1
ATOM 809 C C . VAL A 1 100 ? 4.134 16.626 -2.842 1.00 94.50 100 VAL A C 1
ATOM 811 O O . VAL A 1 100 ? 3.537 15.752 -3.462 1.00 94.50 100 VAL A O 1
ATOM 814 N N . LEU A 1 101 ? 4.012 16.745 -1.516 1.00 96.38 101 LEU A N 1
ATOM 815 C CA . LEU A 1 101 ? 3.190 15.839 -0.707 1.00 96.38 101 LEU A CA 1
ATOM 816 C C . LEU A 1 101 ? 1.705 15.886 -1.127 1.00 96.38 101 LEU A C 1
ATOM 818 O O . LEU A 1 101 ? 1.063 14.846 -1.203 1.00 96.38 101 LEU A O 1
ATOM 822 N N . LYS A 1 102 ? 1.178 17.060 -1.505 1.00 95.31 102 LYS A N 1
ATOM 823 C CA . LYS A 1 102 ? -0.176 17.238 -2.079 1.00 95.31 102 LYS A CA 1
ATOM 824 C C . LYS A 1 102 ? -0.414 16.528 -3.428 1.00 95.31 102 LYS A C 1
ATOM 826 O O . LYS A 1 102 ? -1.535 16.591 -3.930 1.00 95.31 102 LYS A O 1
ATOM 831 N N . LEU A 1 103 ? 0.599 15.923 -4.056 1.00 95.38 103 LEU A N 1
ATOM 832 C CA . LEU A 1 103 ? 0.452 15.176 -5.317 1.00 95.38 103 LEU A CA 1
ATOM 833 C C . LEU A 1 103 ? 0.106 13.689 -5.101 1.00 95.38 103 LEU A C 1
ATOM 835 O O . LEU A 1 103 ? -0.145 12.988 -6.080 1.00 95.38 103 LEU A O 1
ATOM 839 N N . TYR A 1 104 ? 0.117 13.207 -3.851 1.00 96.62 104 TYR A N 1
ATOM 840 C CA . TYR A 1 104 ? 0.082 11.779 -3.523 1.00 96.62 104 TYR A CA 1
ATOM 841 C C . TYR A 1 104 ? -0.923 11.456 -2.416 1.00 96.62 104 TYR A C 1
ATOM 843 O O . TYR A 1 104 ? -0.960 12.107 -1.372 1.00 96.62 104 TYR A O 1
ATOM 851 N N . GLN A 1 105 ? -1.693 10.391 -2.620 1.00 95.00 105 GLN A N 1
ATOM 852 C CA . GLN A 1 105 ? -2.642 9.853 -1.649 1.00 95.00 105 GLN A CA 1
ATOM 853 C C . GLN A 1 105 ? -1.901 9.262 -0.442 1.00 95.00 105 GLN A C 1
ATOM 855 O O . GLN A 1 105 ? -2.276 9.522 0.700 1.00 95.00 105 GLN A O 1
ATOM 860 N N . LEU A 1 106 ? -0.778 8.567 -0.671 1.00 95.25 106 LEU A N 1
ATOM 861 C CA . LEU A 1 106 ? 0.049 7.990 0.403 1.00 95.25 106 LEU A CA 1
ATOM 862 C C . LEU A 1 106 ? 0.697 9.029 1.342 1.00 95.25 106 LEU A C 1
ATOM 864 O O . LEU A 1 106 ? 1.183 8.663 2.414 1.00 95.25 106 LEU A O 1
ATOM 868 N N . ALA A 1 107 ? 0.693 10.318 0.986 1.00 95.75 107 ALA A N 1
ATOM 869 C CA . ALA A 1 107 ? 1.117 11.401 1.876 1.00 95.75 107 ALA A CA 1
ATOM 870 C C . ALA A 1 107 ? 0.036 11.823 2.894 1.00 95.75 107 ALA A C 1
ATOM 872 O O . ALA A 1 107 ? 0.298 12.669 3.754 1.00 95.75 107 ALA A O 1
ATOM 873 N N . VAL A 1 108 ? -1.172 11.257 2.823 1.00 89.38 108 VAL A N 1
ATOM 874 C CA . VAL A 1 108 ? -2.270 11.517 3.760 1.00 89.38 108 VAL A CA 1
ATOM 875 C C . VAL A 1 108 ? -2.409 10.340 4.727 1.00 89.38 108 VAL A C 1
ATOM 877 O O . VAL A 1 108 ? -2.526 9.189 4.319 1.00 89.38 108 VAL A O 1
ATOM 880 N N . LYS A 1 109 ? -2.422 10.629 6.032 1.00 83.94 109 LYS A N 1
ATOM 881 C CA . LYS A 1 109 ? -2.725 9.663 7.099 1.00 83.94 109 LYS A CA 1
ATOM 882 C C . LYS A 1 109 ? -3.808 10.229 8.001 1.00 83.94 109 LYS A C 1
ATOM 884 O O . LYS A 1 109 ? -3.717 11.387 8.401 1.00 83.94 109 LYS A O 1
ATOM 889 N N . ASN A 1 110 ? -4.818 9.426 8.329 1.00 75.75 110 ASN A N 1
ATOM 890 C CA . ASN A 1 110 ? -5.951 9.814 9.181 1.00 75.75 110 ASN A CA 1
ATOM 891 C C . ASN A 1 110 ? -6.549 11.173 8.745 1.00 75.75 110 ASN A C 1
ATOM 893 O O . ASN A 1 110 ? -6.677 12.106 9.539 1.00 75.75 110 ASN A O 1
ATOM 897 N N . SER A 1 111 ? -6.805 11.299 7.437 1.00 79.12 111 SER A N 1
ATOM 898 C CA . SER A 1 111 ? -7.306 12.505 6.755 1.00 79.12 111 SER A CA 1
ATOM 899 C C . SER A 1 111 ? -6.452 13.776 6.919 1.00 79.12 111 SER A C 1
ATOM 901 O O . SER A 1 111 ? -6.943 14.887 6.721 1.00 79.12 111 SER A O 1
ATOM 903 N N . ARG A 1 112 ? -5.161 13.648 7.261 1.00 87.50 112 ARG A N 1
ATOM 904 C CA . ARG A 1 112 ? -4.214 14.766 7.417 1.00 87.50 112 ARG A CA 1
ATOM 905 C C . ARG A 1 112 ? -2.938 14.536 6.605 1.00 87.50 112 ARG A C 1
ATOM 907 O O . ARG A 1 112 ? -2.382 13.441 6.597 1.00 87.50 112 ARG A O 1
ATOM 914 N N . LEU A 1 113 ? -2.448 15.585 5.945 1.00 92.88 113 LEU A N 1
ATOM 915 C CA . LEU A 1 113 ? -1.172 15.553 5.223 1.00 92.88 113 LEU A CA 1
ATOM 916 C C . LEU A 1 113 ? -0.005 15.406 6.217 1.00 92.88 113 LEU A C 1
ATOM 918 O O . LEU A 1 113 ? 0.081 16.159 7.192 1.00 92.88 113 LEU A O 1
ATOM 922 N N . VAL A 1 114 ? 0.899 14.455 5.980 1.00 93.12 114 VAL A N 1
ATOM 923 C CA . VAL A 1 114 ? 2.067 14.236 6.850 1.00 93.12 114 VAL A CA 1
ATOM 924 C C . VAL A 1 114 ? 3.100 15.364 6.723 1.00 93.12 114 VAL A C 1
ATOM 926 O O . VAL A 1 114 ? 3.185 16.044 5.704 1.00 93.12 114 VAL A O 1
ATOM 929 N N . LYS A 1 115 ? 3.931 15.556 7.758 1.00 94.44 115 LYS A N 1
ATOM 930 C CA . LYS A 1 115 ? 5.042 16.532 7.726 1.00 94.44 115 LYS A CA 1
ATOM 931 C C . LYS A 1 115 ? 6.222 16.080 6.855 1.00 94.44 115 LYS A C 1
ATOM 933 O O . LYS A 1 115 ? 6.962 16.921 6.361 1.00 94.44 115 LYS A O 1
ATOM 938 N N . GLN A 1 116 ? 6.432 14.769 6.742 1.00 95.00 116 GLN A N 1
ATOM 939 C CA . GLN A 1 116 ? 7.467 14.155 5.912 1.00 95.00 116 GLN A CA 1
ATOM 940 C C . GLN A 1 116 ? 7.127 12.689 5.626 1.00 95.00 116 GLN A C 1
ATOM 942 O O . GLN A 1 116 ? 6.441 12.055 6.431 1.00 95.00 116 GLN A O 1
ATOM 947 N N . ILE A 1 117 ? 7.650 12.142 4.530 1.00 94.38 117 ILE A N 1
ATOM 948 C CA . ILE A 1 117 ? 7.503 10.727 4.153 1.00 94.38 117 ILE A CA 1
ATOM 949 C C . ILE A 1 117 ? 8.727 10.246 3.367 1.00 94.38 117 ILE A C 1
ATOM 951 O O . ILE A 1 117 ? 9.400 11.042 2.714 1.00 94.38 117 ILE A O 1
ATOM 955 N N . ASP A 1 118 ? 9.039 8.956 3.432 1.00 93.12 118 ASP A N 1
ATOM 956 C CA . ASP A 1 118 ? 10.168 8.357 2.718 1.00 93.12 118 ASP A CA 1
ATOM 957 C C . ASP A 1 118 ? 9.901 8.256 1.205 1.00 93.12 118 ASP A C 1
ATOM 959 O O . ASP A 1 118 ? 8.812 7.859 0.782 1.00 93.12 118 ASP A O 1
ATOM 963 N N . ARG A 1 119 ? 10.896 8.617 0.376 1.00 92.50 119 ARG A N 1
ATOM 964 C CA . ARG A 1 119 ? 10.732 8.783 -1.087 1.00 92.50 119 ARG A CA 1
ATOM 965 C C . ARG A 1 119 ? 10.148 7.544 -1.771 1.00 92.50 119 ARG A C 1
ATOM 967 O O . ARG A 1 119 ? 9.281 7.671 -2.632 1.00 92.50 119 ARG A O 1
ATOM 974 N N . HIS A 1 120 ? 10.583 6.352 -1.365 1.00 91.12 120 HIS A N 1
ATOM 975 C CA . HIS A 1 120 ? 10.138 5.082 -1.945 1.00 91.12 120 HIS A CA 1
ATOM 976 C C . HIS A 1 120 ? 8.643 4.784 -1.735 1.00 91.12 120 HIS A C 1
ATOM 978 O O . HIS A 1 120 ? 8.061 4.061 -2.537 1.00 91.12 120 HIS A O 1
ATOM 984 N N . ILE A 1 121 ? 8.001 5.375 -0.719 1.00 94.81 121 ILE A N 1
ATOM 985 C CA . ILE A 1 121 ? 6.550 5.252 -0.512 1.00 94.81 121 ILE A CA 1
ATOM 986 C C . ILE A 1 121 ? 5.801 6.091 -1.558 1.00 94.81 121 ILE A C 1
ATOM 988 O O . ILE A 1 121 ? 4.841 5.617 -2.156 1.00 94.81 121 ILE A O 1
ATOM 992 N N . LEU A 1 122 ? 6.277 7.304 -1.864 1.00 96.00 122 LEU A N 1
ATOM 993 C CA . LEU A 1 122 ? 5.686 8.132 -2.925 1.00 96.00 122 LEU A CA 1
ATOM 994 C C . LEU A 1 122 ? 5.935 7.562 -4.323 1.00 96.00 122 LEU A C 1
ATOM 996 O O . LEU A 1 122 ? 5.084 7.703 -5.195 1.00 96.00 122 LEU A O 1
ATOM 1000 N N . PHE A 1 123 ? 7.060 6.874 -4.542 1.00 96.00 123 PHE A N 1
ATOM 1001 C CA . PHE A 1 123 ? 7.323 6.200 -5.816 1.00 96.00 123 PHE A CA 1
ATOM 1002 C C . PHE A 1 123 ? 6.319 5.078 -6.134 1.00 96.00 123 PHE A C 1
ATOM 1004 O O . PHE A 1 123 ? 6.085 4.819 -7.313 1.00 96.00 123 PHE A O 1
ATOM 1011 N N . LEU A 1 124 ? 5.686 4.453 -5.134 1.00 96.38 124 LEU A N 1
ATOM 1012 C CA . LEU A 1 124 ? 4.608 3.478 -5.342 1.00 96.38 124 LEU A CA 1
ATOM 1013 C C . LEU A 1 124 ? 3.345 4.146 -5.915 1.00 96.38 124 LEU A C 1
ATOM 1015 O O . LEU A 1 124 ? 2.853 3.729 -6.962 1.00 96.38 124 LEU A O 1
ATOM 1019 N N . ASP A 1 125 ? 2.876 5.222 -5.275 1.00 95.94 125 ASP A N 1
ATOM 1020 C CA . ASP A 1 125 ? 1.748 6.042 -5.746 1.00 95.94 125 ASP A CA 1
ATOM 1021 C C . ASP A 1 125 ? 2.050 6.620 -7.139 1.00 95.94 125 ASP A C 1
ATOM 1023 O O . ASP A 1 125 ? 1.316 6.383 -8.097 1.00 95.94 125 ASP A O 1
ATOM 1027 N N . ARG A 1 126 ? 3.221 7.251 -7.303 1.00 96.56 126 ARG A N 1
ATOM 1028 C CA . ARG A 1 126 ? 3.679 7.816 -8.580 1.00 96.56 126 ARG A CA 1
ATOM 1029 C C . ARG A 1 126 ? 3.733 6.781 -9.708 1.00 96.56 126 ARG A C 1
ATOM 1031 O O . ARG A 1 126 ? 3.371 7.103 -10.836 1.00 96.56 126 ARG A O 1
ATOM 1038 N N . SER A 1 127 ? 4.133 5.542 -9.421 1.00 97.06 127 SER A N 1
ATOM 1039 C CA . SER A 1 127 ? 4.138 4.457 -10.413 1.00 97.06 127 SER A CA 1
ATOM 1040 C C . SER A 1 127 ? 2.723 4.058 -10.843 1.00 97.06 127 SER A C 1
ATOM 1042 O O . SER A 1 127 ? 2.474 3.878 -12.034 1.00 97.06 127 SER A O 1
ATOM 1044 N N . LEU A 1 128 ? 1.772 4.001 -9.903 1.00 97.38 128 LEU A N 1
ATOM 1045 C CA . LEU A 1 128 ? 0.357 3.794 -10.220 1.00 97.38 128 LEU A CA 1
ATOM 1046 C C . LEU A 1 128 ? -0.247 4.984 -10.980 1.00 97.38 128 LEU A C 1
ATOM 1048 O O . LEU A 1 128 ? -1.134 4.780 -11.806 1.00 97.38 128 LEU A O 1
ATOM 1052 N N . GLN A 1 129 ? 0.226 6.216 -10.775 1.00 97.50 129 GLN A N 1
ATOM 1053 C CA . GLN A 1 129 ? -0.189 7.367 -11.589 1.00 97.50 129 GLN A CA 1
ATOM 1054 C C . GLN A 1 129 ? 0.276 7.243 -13.051 1.00 97.50 129 GLN A C 1
ATOM 1056 O O . GLN A 1 129 ? -0.496 7.560 -13.956 1.00 97.50 129 GLN A O 1
ATOM 1061 N N . PHE A 1 130 ? 1.494 6.741 -13.291 1.00 97.44 130 PHE A N 1
ATOM 1062 C CA . PHE A 1 130 ? 2.058 6.592 -14.638 1.00 97.44 130 PHE A CA 1
ATOM 1063 C C . PHE A 1 130 ? 1.348 5.548 -15.521 1.00 97.44 130 PHE A C 1
ATOM 1065 O O . PHE A 1 130 ? 1.333 5.712 -16.737 1.00 97.44 130 PHE A O 1
ATOM 1072 N N . ILE A 1 131 ? 0.775 4.481 -14.960 1.00 97.31 131 ILE A N 1
ATOM 1073 C CA . ILE A 1 131 ? 0.152 3.422 -15.775 1.00 97.31 131 ILE A CA 1
ATOM 1074 C C . ILE A 1 131 ? -1.345 3.657 -16.022 1.00 97.31 131 ILE A C 1
ATOM 1076 O O . ILE A 1 131 ? -2.069 4.154 -15.150 1.00 97.31 131 ILE A O 1
ATOM 1080 N N . ARG A 1 132 ? -1.843 3.256 -17.199 1.00 96.56 132 ARG A N 1
ATOM 1081 C CA . ARG A 1 132 ? -3.281 3.324 -17.522 1.00 96.56 132 ARG A CA 1
ATOM 1082 C C . ARG A 1 132 ? -4.118 2.354 -16.671 1.00 96.56 132 ARG A C 1
ATOM 1084 O O . ARG A 1 132 ? -3.576 1.381 -16.149 1.00 96.56 132 ARG A O 1
ATOM 1091 N N . PRO A 1 133 ? -5.444 2.557 -16.542 1.00 96.62 133 PRO A N 1
ATOM 1092 C CA . PRO A 1 133 ? -6.347 1.525 -16.024 1.00 96.62 133 PRO A CA 1
ATOM 1093 C C . PRO A 1 133 ? -6.203 0.219 -16.830 1.00 96.62 133 PRO A C 1
ATOM 1095 O O . PRO A 1 133 ? -6.158 0.252 -18.062 1.00 96.62 133 PRO A O 1
ATOM 1098 N N . GLY A 1 134 ? -6.076 -0.918 -16.144 1.00 95.50 134 GLY A N 1
ATOM 1099 C CA . GLY A 1 134 ? -5.711 -2.221 -16.720 1.00 95.50 134 GLY A CA 1
ATOM 1100 C C . GLY A 1 134 ? -4.208 -2.417 -16.996 1.00 95.50 134 GLY A C 1
ATOM 1101 O O . GLY A 1 134 ? -3.783 -3.543 -17.263 1.00 95.50 134 GLY A O 1
ATOM 1102 N N . GLY A 1 135 ? -3.402 -1.352 -16.918 1.00 96.19 135 GLY A N 1
ATOM 1103 C CA . GLY A 1 135 ? -1.944 -1.376 -17.050 1.00 96.19 135 GLY A CA 1
ATOM 1104 C C . GLY A 1 135 ? -1.249 -2.034 -15.856 1.00 96.19 135 GLY A C 1
ATOM 1105 O O . GLY A 1 135 ? -1.831 -2.202 -14.780 1.00 96.19 135 GLY A O 1
ATOM 1106 N N . ARG A 1 136 ? 0.008 -2.439 -16.050 1.00 96.94 136 ARG A N 1
ATOM 1107 C CA . ARG A 1 136 ? 0.762 -3.292 -15.115 1.00 96.94 136 ARG A CA 1
ATOM 1108 C C . ARG A 1 136 ? 2.052 -2.628 -14.649 1.00 96.94 136 ARG A C 1
ATOM 1110 O O . ARG A 1 136 ? 2.641 -1.825 -15.367 1.00 96.94 136 ARG A O 1
ATOM 1117 N N . MET A 1 137 ? 2.537 -2.996 -13.468 1.00 97.50 137 MET A N 1
ATOM 1118 C CA . MET A 1 137 ? 3.850 -2.559 -12.996 1.00 97.50 137 MET A CA 1
ATOM 1119 C C . MET A 1 137 ? 4.587 -3.614 -12.175 1.00 97.50 137 MET A C 1
ATOM 1121 O O . MET A 1 137 ? 3.965 -4.423 -11.492 1.00 97.50 137 MET A O 1
ATOM 1125 N N . ALA A 1 138 ? 5.917 -3.549 -12.215 1.00 97.94 138 ALA A N 1
ATOM 1126 C CA . ALA A 1 138 ? 6.819 -4.256 -11.314 1.00 97.94 138 ALA A CA 1
ATOM 1127 C C . ALA A 1 138 ? 7.682 -3.231 -10.562 1.00 97.94 138 ALA A C 1
ATOM 1129 O O . ALA A 1 138 ? 8.407 -2.448 -11.183 1.00 97.94 138 ALA A O 1
ATOM 1130 N N . ILE A 1 139 ? 7.600 -3.225 -9.231 1.00 97.56 139 ILE A N 1
ATOM 1131 C CA . ILE A 1 139 ? 8.336 -2.292 -8.370 1.00 97.56 139 ILE A CA 1
ATOM 1132 C C . ILE A 1 139 ? 9.116 -3.045 -7.297 1.00 97.56 139 ILE A C 1
ATOM 1134 O O . ILE A 1 139 ? 8.572 -3.907 -6.608 1.00 97.56 139 ILE A O 1
ATOM 1138 N N . VAL A 1 140 ? 10.397 -2.714 -7.134 1.00 96.94 140 VAL A N 1
ATOM 1139 C CA . VAL A 1 140 ? 11.173 -3.188 -5.981 1.00 96.94 140 VAL A CA 1
ATOM 1140 C C . VAL A 1 140 ? 10.828 -2.326 -4.768 1.00 96.94 140 VAL A C 1
ATOM 1142 O O . VAL A 1 140 ? 10.891 -1.100 -4.841 1.00 96.94 140 VAL A O 1
ATOM 1145 N N . ILE A 1 141 ? 10.487 -2.951 -3.642 1.00 94.88 141 ILE A N 1
ATOM 1146 C CA . ILE A 1 141 ? 10.189 -2.260 -2.379 1.00 94.88 141 ILE A CA 1
ATOM 1147 C C . ILE A 1 141 ? 10.874 -2.937 -1.179 1.00 94.88 141 ILE A C 1
ATOM 1149 O O . ILE A 1 141 ? 11.126 -4.146 -1.211 1.00 94.88 141 ILE A O 1
ATOM 1153 N N . PRO A 1 142 ? 11.173 -2.196 -0.094 1.00 93.69 142 PRO A N 1
ATOM 1154 C CA . PRO A 1 142 ? 11.594 -2.784 1.178 1.00 93.69 142 PRO A CA 1
ATOM 1155 C C . PRO A 1 142 ? 10.504 -3.705 1.744 1.00 93.69 142 PRO A C 1
ATOM 1157 O O . PRO A 1 142 ? 9.342 -3.303 1.819 1.00 93.69 142 PRO A O 1
ATOM 1160 N N . GLN A 1 143 ? 10.864 -4.916 2.197 1.00 90.44 143 GLN A N 1
ATOM 1161 C CA . GLN A 1 143 ? 9.864 -5.901 2.649 1.00 90.44 143 GLN A CA 1
ATOM 1162 C C . GLN A 1 143 ? 9.045 -5.400 3.858 1.00 90.44 143 GLN A C 1
ATOM 1164 O O . GLN A 1 143 ? 7.888 -5.782 3.998 1.00 90.44 143 GLN A O 1
ATOM 1169 N N . VAL A 1 144 ? 9.599 -4.486 4.670 1.00 90.31 144 VAL A N 1
ATOM 1170 C CA . VAL A 1 144 ? 8.922 -3.894 5.841 1.00 90.31 144 VAL A CA 1
ATOM 1171 C C . VAL A 1 144 ? 7.561 -3.259 5.511 1.00 90.31 144 VAL A C 1
ATOM 1173 O O . VAL A 1 144 ? 6.638 -3.335 6.316 1.00 90.31 144 VAL A O 1
ATOM 1176 N N . LEU A 1 145 ? 7.381 -2.704 4.304 1.00 91.81 145 LEU A N 1
ATOM 1177 C CA . LEU A 1 145 ? 6.095 -2.115 3.902 1.00 91.81 145 LEU A CA 1
ATOM 1178 C C . LEU A 1 145 ? 4.993 -3.171 3.699 1.00 91.81 145 LEU A C 1
ATOM 1180 O O . LEU A 1 145 ? 3.803 -2.879 3.836 1.00 91.81 145 LEU A O 1
ATOM 1184 N N . LEU A 1 146 ? 5.386 -4.407 3.385 1.00 89.88 146 LEU A N 1
ATOM 1185 C CA . LEU A 1 146 ? 4.473 -5.520 3.141 1.00 89.88 146 LEU A CA 1
ATOM 1186 C C . LEU A 1 146 ? 4.097 -6.290 4.413 1.00 89.88 146 LEU A C 1
ATOM 1188 O O . LEU A 1 146 ? 3.156 -7.074 4.349 1.00 89.88 146 LEU A O 1
ATOM 1192 N N . ASN A 1 147 ? 4.781 -6.085 5.548 1.00 83.44 147 ASN A N 1
ATOM 1193 C CA . ASN A 1 147 ? 4.521 -6.866 6.764 1.00 83.44 147 ASN A CA 1
ATOM 1194 C C . ASN A 1 147 ? 4.400 -6.084 8.086 1.00 83.44 147 ASN A C 1
ATOM 1196 O O . ASN A 1 147 ? 3.874 -6.660 9.029 1.00 83.44 147 ASN A O 1
ATOM 1200 N N . SER A 1 148 ? 4.812 -4.813 8.207 1.00 84.44 148 SER A N 1
ATOM 1201 C CA . SER A 1 148 ? 4.641 -4.091 9.484 1.00 84.44 148 SER A CA 1
ATOM 1202 C C . SER A 1 148 ? 3.210 -3.573 9.688 1.00 84.44 148 SER A C 1
ATOM 1204 O O . SER A 1 148 ? 2.584 -3.082 8.742 1.00 84.44 148 SER A O 1
ATOM 1206 N N . ALA A 1 149 ? 2.707 -3.598 10.927 1.00 76.69 149 ALA A N 1
ATOM 1207 C CA . ALA A 1 149 ? 1.460 -2.932 11.337 1.00 76.69 149 ALA A CA 1
ATOM 1208 C C . ALA A 1 149 ? 1.440 -1.452 10.901 1.00 76.69 149 ALA A C 1
ATOM 1210 O O . ALA A 1 149 ? 0.551 -0.984 10.190 1.00 76.69 149 ALA A O 1
ATOM 1211 N N . SER A 1 150 ? 2.540 -0.741 11.174 1.00 78.75 150 SER A N 1
ATOM 1212 C CA . SER A 1 150 ? 2.769 0.669 10.814 1.00 78.75 150 SER A CA 1
ATOM 1213 C C . SER A 1 150 ? 2.702 1.001 9.309 1.00 78.75 150 SER A C 1
ATOM 1215 O O . SER A 1 150 ? 2.689 2.184 8.944 1.00 78.75 150 SER A O 1
ATOM 1217 N N . ALA A 1 151 ? 2.641 -0.012 8.436 1.00 87.50 151 ALA A N 1
ATOM 1218 C CA . ALA A 1 151 ? 2.476 0.100 6.988 1.00 87.50 151 ALA A CA 1
ATOM 1219 C C . ALA A 1 151 ? 1.108 -0.396 6.456 1.00 87.50 151 ALA A C 1
ATOM 1221 O O . ALA A 1 151 ? 0.927 -0.430 5.239 1.00 87.50 151 ALA A O 1
ATOM 1222 N N . GLU A 1 152 ? 0.127 -0.726 7.314 1.00 85.81 152 GLU A N 1
ATOM 1223 C CA . GLU A 1 152 ? -1.224 -1.183 6.907 1.00 85.81 152 GLU A CA 1
ATOM 1224 C C . GLU A 1 152 ? -1.882 -0.237 5.895 1.00 85.81 152 GLU A C 1
ATOM 1226 O O . GLU A 1 152 ? -2.345 -0.687 4.850 1.00 85.81 152 GLU A O 1
ATOM 1231 N N . TYR A 1 153 ? -1.796 1.078 6.123 1.00 87.81 153 TYR A N 1
ATOM 1232 C CA . TYR A 1 153 ? -2.304 2.106 5.204 1.00 87.81 153 TYR A CA 1
ATOM 1233 C C . TYR A 1 153 ? -1.707 2.040 3.779 1.00 87.81 153 TYR A C 1
ATOM 1235 O O . TYR A 1 153 ? -2.374 2.427 2.822 1.00 87.81 153 TYR A O 1
ATOM 1243 N N . ILE A 1 154 ? -0.477 1.530 3.609 1.00 92.75 154 ILE A N 1
ATOM 1244 C CA . ILE A 1 154 ? 0.145 1.335 2.286 1.00 92.75 154 ILE A CA 1
ATOM 1245 C C . ILE A 1 154 ? -0.443 0.095 1.613 1.00 92.75 154 ILE A C 1
ATOM 1247 O O . ILE A 1 154 ? -0.767 0.134 0.429 1.00 92.75 154 ILE A O 1
ATOM 1251 N N . ARG A 1 155 ? -0.623 -0.997 2.369 1.00 91.44 155 ARG A N 1
ATOM 1252 C CA . ARG A 1 155 ? -1.273 -2.219 1.869 1.00 91.44 155 ARG A CA 1
ATOM 1253 C C . ARG A 1 155 ? -2.725 -1.949 1.475 1.00 91.44 155 ARG A C 1
ATOM 1255 O O . ARG A 1 155 ? -3.135 -2.383 0.406 1.00 91.44 155 ARG A O 1
ATOM 1262 N N . ARG A 1 156 ? -3.448 -1.157 2.275 1.00 87.56 156 ARG A N 1
ATOM 1263 C CA . ARG A 1 156 ? -4.801 -0.661 1.981 1.00 87.56 156 ARG A CA 1
ATOM 1264 C C . ARG A 1 156 ? -4.856 0.050 0.629 1.00 87.56 156 ARG A C 1
ATOM 1266 O O . ARG A 1 156 ? -5.566 -0.390 -0.266 1.00 87.56 156 ARG A O 1
ATOM 1273 N N . PHE A 1 157 ? -4.009 1.065 0.451 1.00 92.88 157 PHE A N 1
ATOM 1274 C CA . PHE A 1 157 ? -3.881 1.815 -0.801 1.00 92.88 157 PHE A CA 1
ATOM 1275 C C . PHE A 1 157 ? -3.549 0.928 -2.013 1.00 92.88 157 PHE A C 1
ATOM 1277 O O . PHE A 1 157 ? -4.135 1.116 -3.076 1.00 92.88 157 PHE A O 1
ATOM 1284 N N . ILE A 1 158 ? -2.651 -0.057 -1.863 1.00 94.31 158 ILE A N 1
ATOM 1285 C CA . ILE A 1 158 ? -2.365 -1.029 -2.932 1.00 94.31 158 ILE A CA 1
ATOM 1286 C C . ILE A 1 158 ? -3.642 -1.791 -3.305 1.00 94.31 158 ILE A C 1
ATOM 1288 O O . ILE A 1 158 ? -3.989 -1.819 -4.480 1.00 94.31 158 ILE A O 1
ATOM 1292 N N . ILE A 1 159 ? -4.340 -2.366 -2.319 1.00 89.88 159 ILE A N 1
ATOM 1293 C CA . ILE A 1 159 ? -5.540 -3.199 -2.513 1.00 89.88 159 ILE A CA 1
ATOM 1294 C C . ILE A 1 159 ? -6.705 -2.406 -3.131 1.00 89.88 159 ILE A C 1
ATOM 1296 O O . ILE A 1 159 ? -7.458 -2.972 -3.923 1.00 89.88 159 ILE A O 1
ATOM 1300 N N . ASP A 1 160 ? -6.833 -1.113 -2.810 1.00 88.75 160 ASP A N 1
ATOM 1301 C CA . ASP A 1 160 ? -7.854 -0.204 -3.353 1.00 88.75 160 ASP A CA 1
ATOM 1302 C C . ASP A 1 160 ? -7.566 0.271 -4.794 1.00 88.75 160 ASP A C 1
ATOM 1304 O O . ASP A 1 160 ? -8.491 0.466 -5.589 1.00 88.75 160 ASP A O 1
ATOM 1308 N N . GLU A 1 161 ? -6.295 0.463 -5.162 1.00 93.56 161 GLU A N 1
ATOM 1309 C CA . GLU A 1 161 ? -5.907 0.990 -6.480 1.00 93.56 161 GLU A CA 1
ATOM 1310 C C . GLU A 1 161 ? -5.529 -0.087 -7.511 1.00 93.56 161 GLU A C 1
ATOM 1312 O O . GLU A 1 161 ? -5.678 0.148 -8.719 1.00 93.56 161 GLU A O 1
ATOM 1317 N N . ALA A 1 162 ? -5.059 -1.259 -7.072 1.00 95.44 162 ALA A N 1
ATOM 1318 C CA . ALA A 1 162 ? -4.542 -2.302 -7.951 1.00 95.44 162 ALA A CA 1
ATOM 1319 C C . ALA A 1 162 ? -4.757 -3.738 -7.440 1.00 95.44 162 ALA A C 1
ATOM 1321 O O . ALA A 1 162 ? -4.644 -4.043 -6.254 1.00 95.44 162 ALA A O 1
ATOM 1322 N N . ARG A 1 163 ? -4.943 -4.663 -8.386 1.00 94.12 163 ARG A N 1
ATOM 1323 C CA . ARG A 1 163 ? -4.832 -6.102 -8.151 1.00 94.12 163 ARG A CA 1
ATOM 1324 C C . ARG A 1 163 ? -3.366 -6.466 -7.918 1.00 94.12 163 ARG A C 1
ATOM 1326 O O . ARG A 1 163 ? -2.508 -6.127 -8.738 1.00 94.12 163 ARG A O 1
ATOM 1333 N N . ILE A 1 164 ? -3.075 -7.203 -6.850 1.00 95.50 164 ILE A N 1
ATOM 1334 C CA . ILE A 1 164 ? -1.751 -7.800 -6.640 1.00 95.50 164 ILE A CA 1
ATOM 1335 C C . ILE A 1 164 ? -1.640 -9.047 -7.527 1.00 95.50 164 ILE A C 1
ATOM 1337 O O . ILE A 1 164 ? -2.462 -9.953 -7.450 1.00 95.50 164 ILE A O 1
ATOM 1341 N N . LEU A 1 165 ? -0.630 -9.092 -8.394 1.00 96.12 165 LEU A N 1
ATOM 1342 C CA . LEU A 1 165 ? -0.379 -10.223 -9.294 1.00 96.12 165 LEU A CA 1
ATOM 1343 C C . LEU A 1 165 ? 0.600 -11.218 -8.665 1.00 96.12 165 LEU A C 1
ATOM 1345 O O . LEU A 1 165 ? 0.386 -12.430 -8.706 1.00 96.12 165 LEU A O 1
ATOM 1349 N N . ALA A 1 166 ? 1.687 -10.690 -8.097 1.00 97.44 166 ALA A N 1
ATOM 1350 C CA . ALA A 1 166 ? 2.739 -11.475 -7.473 1.00 97.44 166 ALA A CA 1
ATOM 1351 C C . ALA A 1 166 ? 3.538 -10.672 -6.438 1.00 97.44 166 ALA A C 1
ATOM 1353 O O . ALA A 1 166 ? 3.705 -9.455 -6.563 1.00 97.44 166 ALA A O 1
ATOM 1354 N N . VAL A 1 167 ? 4.104 -11.384 -5.464 1.00 97.62 167 VAL A N 1
ATOM 1355 C CA . VAL A 1 167 ? 5.096 -10.875 -4.511 1.00 97.62 167 VAL A CA 1
ATOM 1356 C C . VAL A 1 167 ? 6.291 -11.827 -4.504 1.00 97.62 167 VAL A C 1
ATOM 1358 O O . VAL A 1 167 ? 6.191 -12.967 -4.051 1.00 97.62 167 VAL A O 1
ATOM 1361 N N . VAL A 1 168 ? 7.436 -11.353 -5.000 1.00 97.62 168 VAL A N 1
ATOM 1362 C CA . VAL A 1 168 ? 8.685 -12.128 -5.055 1.00 97.62 168 VAL A CA 1
ATOM 1363 C C . VAL A 1 168 ? 9.669 -11.573 -4.030 1.00 97.62 168 VAL A C 1
ATOM 1365 O O . VAL A 1 168 ? 10.247 -10.504 -4.228 1.00 97.62 168 VAL A O 1
ATOM 1368 N N . GLY A 1 169 ? 9.864 -12.283 -2.919 1.00 96.81 169 GLY A N 1
ATOM 1369 C CA . GLY A 1 169 ? 10.873 -11.943 -1.915 1.00 96.81 169 GLY A CA 1
ATOM 1370 C C . GLY A 1 169 ? 12.285 -12.173 -2.453 1.00 96.81 169 GLY A C 1
ATOM 1371 O O . GLY A 1 169 ? 12.574 -13.250 -2.966 1.00 96.81 169 GLY A O 1
ATOM 1372 N N . LEU A 1 170 ? 13.165 -11.178 -2.327 1.00 95.06 170 LEU A N 1
ATOM 1373 C CA . LEU A 1 170 ? 14.555 -11.253 -2.788 1.00 95.06 170 LEU A CA 1
ATOM 1374 C C . LEU A 1 170 ? 15.501 -11.651 -1.649 1.00 95.06 170 LEU A C 1
ATOM 1376 O O . LEU A 1 170 ? 15.292 -11.269 -0.489 1.00 95.06 170 LEU A O 1
ATOM 1380 N N . HIS A 1 171 ? 16.567 -12.387 -1.972 1.00 94.38 171 HIS A N 1
ATOM 1381 C CA . HIS A 1 171 ? 17.595 -12.734 -1.000 1.00 94.38 171 HIS A CA 1
ATOM 1382 C C . HIS A 1 171 ? 18.333 -11.481 -0.495 1.00 94.38 171 HIS A C 1
ATOM 1384 O O . HIS A 1 171 ? 18.549 -10.502 -1.209 1.00 94.38 171 HIS A O 1
ATOM 1390 N N . ARG A 1 172 ? 18.770 -11.499 0.770 1.00 91.44 172 ARG A N 1
ATOM 1391 C CA . ARG A 1 172 ? 19.312 -10.310 1.456 1.00 91.44 172 ARG A CA 1
ATOM 1392 C C . ARG A 1 172 ? 20.549 -9.699 0.775 1.00 91.44 172 ARG A C 1
ATOM 1394 O O . ARG A 1 172 ? 20.791 -8.505 0.922 1.00 91.44 172 ARG A O 1
ATOM 1401 N N . ASN A 1 173 ? 21.325 -10.499 0.043 1.00 93.12 173 ASN A N 1
ATOM 1402 C CA . ASN A 1 173 ? 22.547 -10.048 -0.631 1.00 93.12 173 ASN A CA 1
ATOM 1403 C C . ASN A 1 173 ? 22.325 -9.520 -2.065 1.00 93.12 173 ASN A C 1
ATOM 1405 O O . ASN A 1 173 ? 23.276 -8.996 -2.642 1.00 93.12 173 ASN A O 1
ATOM 1409 N N . THR A 1 174 ? 21.114 -9.581 -2.645 1.00 92.62 174 THR A N 1
ATOM 1410 C CA . THR A 1 174 ? 20.850 -9.144 -4.038 1.00 92.62 174 THR A CA 1
ATOM 1411 C C . THR A 1 174 ? 21.363 -7.722 -4.321 1.00 92.62 174 THR A C 1
ATOM 1413 O O . THR A 1 174 ? 21.991 -7.469 -5.354 1.00 92.62 174 THR A O 1
ATOM 1416 N N . PHE A 1 175 ? 21.183 -6.805 -3.364 1.00 91.81 175 PHE A N 1
ATOM 1417 C CA . PHE A 1 175 ? 21.602 -5.401 -3.464 1.00 91.81 175 PHE A CA 1
ATOM 1418 C C . PHE A 1 175 ? 22.946 -5.074 -2.789 1.00 91.81 175 PHE A C 1
ATOM 1420 O O . PHE A 1 175 ? 23.307 -3.900 -2.685 1.00 91.81 175 PHE A O 1
ATOM 1427 N N . LYS A 1 176 ? 23.741 -6.078 -2.393 1.00 90.94 176 LYS A N 1
ATOM 1428 C CA . LYS A 1 176 ? 25.132 -5.842 -1.977 1.00 90.94 176 LYS A CA 1
ATOM 1429 C C . LYS A 1 176 ? 26.025 -5.429 -3.163 1.00 90.94 176 LYS A C 1
ATOM 1431 O O . LYS A 1 176 ? 25.719 -5.802 -4.303 1.00 90.94 176 LYS A O 1
ATOM 1436 N N . PRO A 1 177 ? 27.111 -4.668 -2.916 1.00 90.94 177 PRO A N 1
ATOM 1437 C CA . PRO A 1 177 ? 27.544 -4.136 -1.612 1.00 90.94 177 PRO A CA 1
ATOM 1438 C C . PRO A 1 177 ? 26.686 -2.974 -1.073 1.00 90.94 177 PRO A C 1
ATOM 1440 O O . PRO A 1 177 ? 26.744 -2.687 0.117 1.00 90.94 177 PRO A O 1
ATOM 1443 N N . TYR A 1 178 ? 25.868 -2.334 -1.916 1.00 86.88 178 TYR A N 1
ATOM 1444 C CA . TYR A 1 178 ? 25.194 -1.061 -1.620 1.00 86.88 178 TYR A CA 1
ATOM 1445 C C . TYR A 1 178 ? 24.221 -1.087 -0.432 1.00 86.88 178 TYR A C 1
ATOM 1447 O O . TYR A 1 178 ? 24.114 -0.098 0.288 1.00 86.88 178 TYR A O 1
ATOM 1455 N N . THR A 1 179 ? 23.479 -2.181 -0.225 1.00 86.25 179 THR A N 1
ATOM 1456 C CA . THR A 1 179 ? 22.593 -2.323 0.940 1.00 86.25 179 THR A CA 1
ATOM 1457 C C . THR A 1 179 ? 22.316 -3.782 1.307 1.00 86.25 179 THR A C 1
ATOM 1459 O O . THR A 1 179 ? 22.309 -4.669 0.456 1.00 86.25 179 THR A O 1
ATOM 1462 N N . GLY A 1 180 ? 22.072 -4.018 2.601 1.00 84.44 180 GLY A N 1
ATOM 1463 C CA . GLY A 1 180 ? 21.600 -5.287 3.168 1.00 84.44 180 GLY A CA 1
ATOM 1464 C C . GLY A 1 180 ? 20.127 -5.267 3.602 1.00 84.44 180 GLY A C 1
ATOM 1465 O O . GLY A 1 180 ? 19.724 -6.120 4.401 1.00 84.44 180 GLY A O 1
ATOM 1466 N N . ILE A 1 181 ? 19.347 -4.277 3.139 1.00 88.44 181 ILE A N 1
ATOM 1467 C CA . ILE A 1 181 ? 17.890 -4.194 3.333 1.00 88.44 181 ILE A CA 1
ATOM 1468 C C . ILE A 1 181 ? 17.215 -5.328 2.553 1.00 88.44 181 ILE A C 1
ATOM 1470 O O . ILE A 1 181 ? 17.409 -5.466 1.344 1.00 88.44 181 ILE A O 1
ATOM 1474 N N . LYS A 1 182 ? 16.381 -6.120 3.235 1.00 90.88 182 LYS A N 1
ATOM 1475 C CA . LYS A 1 182 ? 15.583 -7.164 2.587 1.00 90.88 182 LYS A CA 1
ATOM 1476 C C . LYS A 1 182 ? 14.431 -6.534 1.798 1.00 90.88 182 LYS A C 1
ATOM 1478 O O . LYS A 1 182 ? 13.716 -5.662 2.294 1.00 90.88 182 LYS A O 1
ATOM 1483 N N . THR A 1 183 ? 14.275 -6.973 0.559 1.00 94.31 183 THR A N 1
ATOM 1484 C CA . THR A 1 183 ? 13.421 -6.352 -0.461 1.00 94.31 183 THR A CA 1
ATOM 1485 C C . THR A 1 183 ? 12.508 -7.386 -1.109 1.00 94.31 183 THR A C 1
ATOM 1487 O O . THR A 1 183 ? 12.641 -8.596 -0.905 1.00 94.31 183 THR A O 1
ATOM 1490 N N . SER A 1 184 ? 11.525 -6.919 -1.867 1.00 95.94 184 SER A N 1
ATOM 1491 C CA . SER A 1 184 ? 10.645 -7.767 -2.667 1.00 95.94 184 SER A CA 1
ATOM 1492 C C . SER A 1 184 ? 10.268 -7.046 -3.957 1.00 95.94 184 SER A C 1
ATOM 1494 O O . SER A 1 184 ? 10.162 -5.819 -3.963 1.00 95.94 184 SER A O 1
ATOM 1496 N N . ILE A 1 185 ? 10.063 -7.797 -5.037 1.00 97.38 185 ILE A N 1
ATOM 1497 C CA . ILE A 1 185 ? 9.442 -7.281 -6.258 1.00 97.38 185 ILE A CA 1
ATOM 1498 C C . ILE A 1 185 ? 7.934 -7.476 -6.116 1.00 97.38 185 ILE A C 1
ATOM 1500 O O . ILE A 1 185 ? 7.456 -8.605 -5.988 1.00 97.38 185 ILE A O 1
ATOM 1504 N N . LEU A 1 186 ? 7.201 -6.368 -6.110 1.00 97.88 186 LEU A N 1
ATOM 1505 C CA . LEU A 1 186 ? 5.746 -6.331 -6.096 1.00 97.88 186 LEU A CA 1
ATOM 1506 C C . LEU A 1 186 ? 5.251 -6.123 -7.530 1.00 97.88 186 LEU A C 1
ATOM 1508 O O . LEU A 1 186 ? 5.608 -5.135 -8.177 1.00 97.88 186 LEU A O 1
ATOM 1512 N N . PHE A 1 187 ? 4.426 -7.048 -8.016 1.00 97.75 187 PHE A N 1
ATOM 1513 C CA . PHE A 1 187 ? 3.794 -6.975 -9.329 1.00 97.75 187 PHE A CA 1
ATOM 1514 C C . PHE A 1 187 ? 2.320 -6.607 -9.160 1.00 97.75 187 PHE A C 1
ATOM 1516 O O . PHE A 1 187 ? 1.582 -7.315 -8.473 1.00 97.75 187 PHE A O 1
ATOM 1523 N N . LEU A 1 188 ? 1.888 -5.517 -9.796 1.00 97.62 188 LEU A N 1
ATOM 1524 C CA . LEU A 1 188 ? 0.532 -4.973 -9.697 1.00 97.62 188 LEU A CA 1
ATOM 1525 C C . LEU A 1 188 ? -0.115 -4.819 -11.076 1.00 97.62 188 LEU A C 1
ATOM 1527 O O . LEU A 1 188 ? 0.568 -4.531 -12.061 1.00 97.62 188 LEU A O 1
ATOM 1531 N N . GLN A 1 189 ? -1.441 -4.916 -11.122 1.00 96.56 189 GLN A N 1
ATOM 1532 C CA . GLN A 1 189 ? -2.272 -4.450 -12.230 1.00 96.56 189 GLN A CA 1
ATOM 1533 C C . GLN A 1 189 ? -3.261 -3.409 -11.709 1.00 96.56 189 GLN A C 1
ATOM 1535 O O . GLN A 1 189 ? -4.106 -3.715 -10.872 1.00 96.56 189 GLN A O 1
ATOM 1540 N N . LYS A 1 190 ? -3.162 -2.170 -12.189 1.00 97.12 190 LYS A N 1
ATOM 1541 C CA . LYS A 1 190 ? -4.072 -1.087 -11.800 1.00 97.12 190 LYS A CA 1
ATOM 1542 C C . LYS A 1 190 ? -5.478 -1.404 -12.299 1.00 97.12 190 LYS A C 1
ATOM 1544 O O . LYS A 1 190 ? -5.637 -1.692 -13.484 1.00 97.12 190 LYS A O 1
ATOM 1549 N N . TYR A 1 191 ? -6.486 -1.325 -11.432 1.00 95.44 191 TYR A N 1
ATOM 1550 C CA . TYR A 1 191 ? -7.854 -1.682 -11.819 1.00 95.44 191 TYR A CA 1
ATOM 1551 C C . TYR A 1 191 ? -8.362 -0.831 -12.989 1.00 95.44 191 TYR A C 1
ATOM 1553 O O . TYR A 1 191 ? -8.105 0.375 -13.077 1.00 95.44 191 TYR A O 1
ATOM 1561 N N . THR A 1 192 ? -9.128 -1.457 -13.877 1.00 94.75 192 THR A N 1
ATOM 1562 C CA . THR A 1 192 ? -9.955 -0.770 -14.871 1.00 94.75 192 THR A CA 1
ATOM 1563 C C . THR A 1 192 ? -11.077 0.032 -14.202 1.00 94.75 192 THR A C 1
ATOM 1565 O O . THR A 1 192 ? -11.467 -0.216 -13.058 1.00 94.75 192 THR A O 1
ATOM 1568 N N . ASN A 1 193 ? -11.660 0.981 -14.940 1.00 91.50 193 ASN A N 1
ATOM 1569 C CA . ASN A 1 193 ? -12.822 1.740 -14.465 1.00 91.50 193 ASN A CA 1
ATOM 1570 C C . ASN A 1 193 ? -14.034 0.828 -14.175 1.00 91.50 193 ASN A C 1
ATOM 1572 O O . ASN A 1 193 ? -14.862 1.160 -13.330 1.00 91.50 193 ASN A O 1
ATOM 1576 N N . GLU A 1 194 ? -14.140 -0.321 -14.848 1.00 91.69 194 GLU A N 1
ATOM 1577 C CA . GLU A 1 194 ? -15.185 -1.320 -14.604 1.00 91.69 194 GLU A CA 1
ATOM 1578 C C . GLU A 1 194 ? -14.937 -2.132 -13.334 1.00 91.69 194 GLU A C 1
ATOM 1580 O O . GLU A 1 194 ? -15.861 -2.322 -12.548 1.00 91.69 194 GLU A O 1
ATOM 1585 N N . GLU A 1 195 ? -13.703 -2.583 -13.096 1.00 91.62 195 GLU A N 1
ATOM 1586 C CA . GLU A 1 195 ? -13.332 -3.261 -11.848 1.00 91.62 195 GLU A CA 1
ATOM 1587 C C . GLU A 1 195 ? -13.536 -2.338 -10.645 1.00 91.62 195 GLU A C 1
ATOM 1589 O O . GLU A 1 195 ? -14.161 -2.752 -9.674 1.00 91.62 195 GLU A O 1
ATOM 1594 N N . LYS A 1 196 ? -13.151 -1.056 -10.734 1.00 91.31 196 LYS A N 1
ATOM 1595 C CA . LYS A 1 196 ? -13.452 -0.087 -9.666 1.00 91.31 196 LYS A CA 1
ATOM 1596 C C . LYS A 1 196 ? -14.955 0.113 -9.442 1.00 91.31 196 LYS A C 1
ATOM 1598 O O . LYS A 1 196 ? -15.376 0.214 -8.293 1.00 91.31 196 LYS A O 1
ATOM 1603 N N . LYS A 1 197 ? -15.783 0.109 -10.498 1.00 91.00 197 LYS A N 1
ATOM 1604 C CA . LYS A 1 197 ? -17.257 0.133 -10.367 1.00 91.00 197 LYS A CA 1
ATOM 1605 C C . LYS A 1 197 ? -17.797 -1.145 -9.700 1.00 91.00 197 LYS A C 1
ATOM 1607 O O . LYS A 1 197 ? -18.683 -1.044 -8.855 1.00 91.00 197 LYS A O 1
ATOM 1612 N N . LYS A 1 198 ? -17.244 -2.325 -10.016 1.00 90.44 198 LYS A N 1
ATOM 1613 C CA . LYS A 1 198 ? -17.602 -3.613 -9.384 1.00 90.44 198 LYS A CA 1
ATOM 1614 C C . LYS A 1 198 ? -17.221 -3.637 -7.897 1.00 90.44 198 LYS A C 1
ATOM 1616 O O . LYS A 1 198 ? -18.081 -3.901 -7.064 1.00 90.44 198 LYS A O 1
ATOM 1621 N N . ILE A 1 199 ? -15.984 -3.264 -7.559 1.00 89.00 199 ILE A N 1
ATOM 1622 C CA . ILE A 1 199 ? -15.481 -3.170 -6.175 1.00 89.00 199 ILE A CA 1
ATOM 1623 C C . ILE A 1 199 ? -16.299 -2.156 -5.359 1.00 89.00 199 ILE A C 1
ATOM 1625 O O . ILE A 1 199 ? -16.642 -2.430 -4.212 1.00 89.00 199 ILE A O 1
ATOM 1629 N N . LEU A 1 200 ? -16.680 -1.014 -5.945 1.00 87.62 200 LEU A N 1
ATOM 1630 C CA . LEU A 1 200 ? -17.575 -0.052 -5.291 1.00 87.62 200 LEU A CA 1
ATOM 1631 C C . LEU A 1 200 ? -18.975 -0.640 -5.040 1.00 87.62 200 LEU A C 1
ATOM 1633 O O . LEU A 1 200 ? -19.539 -0.431 -3.969 1.00 87.62 200 LEU A O 1
ATOM 1637 N N . GLY A 1 201 ? -19.518 -1.416 -5.984 1.00 88.50 201 GLY A N 1
ATOM 1638 C CA . GLY A 1 201 ? -20.778 -2.146 -5.802 1.00 88.50 201 GLY A CA 1
ATOM 1639 C C . GLY A 1 201 ? -20.723 -3.168 -4.660 1.00 88.50 201 GLY A C 1
ATOM 1640 O O . GLY A 1 201 ? -21.666 -3.244 -3.871 1.00 88.50 201 GLY A O 1
ATOM 1641 N N . ILE A 1 202 ? -19.603 -3.891 -4.527 1.00 87.56 202 ILE A N 1
ATOM 1642 C CA . ILE A 1 202 ? -19.331 -4.795 -3.397 1.00 87.56 202 ILE A CA 1
ATOM 1643 C C . ILE A 1 202 ? -19.252 -3.992 -2.091 1.00 87.56 202 ILE A C 1
ATOM 1645 O O . ILE A 1 202 ? -19.976 -4.303 -1.151 1.00 87.56 202 ILE A O 1
ATOM 1649 N N . LYS A 1 203 ? -18.485 -2.892 -2.038 1.00 86.62 203 LYS A N 1
ATOM 1650 C CA . LYS A 1 203 ? -18.412 -2.016 -0.849 1.00 86.62 203 LYS A CA 1
ATOM 1651 C C . LYS A 1 203 ? -19.801 -1.538 -0.394 1.00 86.62 203 LYS A C 1
ATOM 1653 O O . LYS A 1 203 ? -20.152 -1.734 0.764 1.00 86.62 203 LYS A O 1
ATOM 1658 N N . VAL A 1 204 ? -20.640 -1.048 -1.311 1.00 87.88 204 VAL A N 1
ATOM 1659 C CA . VAL A 1 204 ? -22.021 -0.593 -1.022 1.00 87.88 204 VAL A CA 1
ATOM 1660 C C . VAL A 1 204 ? -22.981 -1.750 -0.666 1.00 87.88 204 VAL A C 1
ATOM 1662 O O . VAL A 1 204 ? -24.043 -1.533 -0.077 1.00 87.88 204 VAL A O 1
ATOM 1665 N N . LYS A 1 205 ? -22.659 -3.005 -1.004 1.00 88.50 205 LYS A N 1
ATOM 1666 C CA . LYS A 1 205 ? -23.347 -4.201 -0.480 1.00 88.50 205 LYS A CA 1
ATOM 1667 C C . LYS A 1 205 ? -22.908 -4.474 0.963 1.00 88.50 205 LYS A C 1
ATOM 1669 O O . LYS A 1 205 ? -23.761 -4.484 1.850 1.00 88.50 205 LYS A O 1
ATOM 1674 N N . CYS A 1 206 ? -21.604 -4.584 1.210 1.00 86.75 206 CYS A N 1
ATOM 1675 C CA . CYS A 1 206 ? -21.050 -4.833 2.540 1.00 86.75 206 CYS A CA 1
ATOM 1676 C C . CYS A 1 206 ? -21.440 -3.736 3.554 1.00 86.75 206 CYS A C 1
ATOM 1678 O O . CYS A 1 206 ? -21.760 -4.057 4.691 1.00 86.75 206 CYS A O 1
ATOM 1680 N N . GLU A 1 207 ? -21.517 -2.458 3.164 1.00 87.00 207 GLU A N 1
ATOM 1681 C CA . GLU A 1 207 ? -21.964 -1.358 4.044 1.00 87.00 207 GLU A CA 1
ATOM 1682 C C . GLU A 1 207 ? -23.400 -1.528 4.569 1.00 87.00 207 GLU A C 1
ATOM 1684 O O . GLU A 1 207 ? -23.693 -1.148 5.705 1.00 87.00 207 GLU A O 1
ATOM 1689 N N . ARG A 1 208 ? -24.295 -2.138 3.781 1.00 87.12 208 ARG A N 1
ATOM 1690 C CA . ARG A 1 208 ? -25.666 -2.452 4.220 1.00 87.12 208 ARG A CA 1
ATOM 1691 C C . ARG A 1 208 ? -25.701 -3.667 5.145 1.00 87.12 208 ARG A C 1
ATOM 1693 O O . ARG A 1 208 ? -26.446 -3.669 6.120 1.00 87.12 208 ARG A O 1
ATOM 1700 N N . GLU A 1 209 ? -24.871 -4.671 4.875 1.00 88.75 209 GLU A N 1
ATOM 1701 C CA . GLU A 1 209 ? -24.722 -5.844 5.745 1.00 88.75 209 GLU A CA 1
ATOM 1702 C C . GLU A 1 209 ? -24.087 -5.478 7.096 1.00 88.75 209 GLU A C 1
ATOM 1704 O O . GLU A 1 209 ? -24.534 -5.966 8.133 1.00 88.75 209 GLU A O 1
ATOM 1709 N N . TRP A 1 210 ? -23.117 -4.556 7.103 1.00 87.62 210 TRP A N 1
ATOM 1710 C CA . TRP A 1 210 ? -22.487 -4.004 8.305 1.00 87.62 210 TRP A CA 1
ATOM 1711 C C . TRP A 1 210 ? -23.507 -3.382 9.269 1.00 87.62 210 TRP A C 1
ATOM 1713 O O . TRP A 1 210 ? -23.431 -3.612 10.476 1.00 87.62 210 TRP A O 1
ATOM 1723 N N . PHE A 1 211 ? -24.491 -2.632 8.757 1.00 85.12 211 PHE A N 1
ATOM 1724 C CA . PHE A 1 211 ? -25.514 -2.002 9.597 1.00 85.12 211 PHE A CA 1
ATOM 1725 C C . PHE A 1 211 ? -26.323 -3.038 10.396 1.00 85.12 211 PHE A C 1
ATOM 1727 O O . PHE A 1 211 ? -26.461 -2.915 11.614 1.00 85.12 211 PHE A O 1
ATOM 1734 N N . GLU A 1 212 ? -26.799 -4.101 9.741 1.00 86.94 212 GLU A N 1
ATOM 1735 C CA . GLU A 1 212 ? -27.524 -5.185 10.416 1.00 86.94 212 GLU A CA 1
ATOM 1736 C C . GLU A 1 212 ? -26.596 -6.071 11.274 1.00 86.94 212 GLU A C 1
ATOM 1738 O O . GLU A 1 212 ? -27.007 -6.544 12.335 1.00 86.94 212 GLU A O 1
ATOM 1743 N N . PHE A 1 213 ? -25.326 -6.240 10.886 1.00 86.31 213 PHE A N 1
ATOM 1744 C CA . PHE A 1 213 ? -24.304 -6.938 11.677 1.00 86.31 213 PHE A CA 1
ATOM 1745 C C . PHE A 1 213 ? -24.027 -6.231 13.017 1.00 86.31 213 PHE A C 1
ATOM 1747 O O . PHE A 1 213 ? -24.118 -6.864 14.070 1.00 86.31 213 PHE A O 1
ATOM 1754 N N . VAL A 1 214 ? -23.781 -4.915 13.013 1.00 83.56 214 VAL A N 1
ATOM 1755 C CA . VAL A 1 214 ? -23.585 -4.123 14.244 1.00 83.56 214 VAL A CA 1
ATOM 1756 C C . VAL A 1 214 ? -24.854 -4.060 15.080 1.00 83.56 214 VAL A C 1
ATOM 1758 O O . VAL A 1 214 ? -24.789 -4.160 16.301 1.00 83.56 214 VAL A O 1
ATOM 1761 N N . LYS A 1 215 ? -26.020 -3.921 14.448 1.00 84.25 215 LYS A N 1
ATOM 1762 C CA . LYS A 1 215 ? -27.322 -3.923 15.129 1.00 84.25 215 LYS A CA 1
ATOM 1763 C C . LYS A 1 215 ? -27.604 -5.258 15.830 1.00 84.25 215 LYS A C 1
ATOM 1765 O O . LYS A 1 215 ? -28.170 -5.253 16.921 1.00 84.25 215 LYS A O 1
ATOM 1770 N N . ARG A 1 216 ? -27.154 -6.387 15.263 1.00 86.50 216 ARG A N 1
ATOM 1771 C CA . ARG A 1 216 ? -27.141 -7.691 15.946 1.00 86.50 216 ARG A CA 1
ATOM 1772 C C . ARG A 1 216 ? -26.153 -7.695 17.114 1.00 86.50 216 ARG A C 1
ATOM 1774 O O . ARG A 1 216 ? -26.575 -7.976 18.231 1.00 86.50 216 ARG A O 1
ATOM 1781 N N . LEU A 1 217 ? -24.895 -7.302 16.892 1.00 83.38 217 LEU A N 1
ATOM 1782 C CA . LEU A 1 217 ? -23.870 -7.249 17.945 1.00 83.38 217 LEU A CA 1
ATOM 1783 C C . LEU A 1 217 ? -24.277 -6.366 19.136 1.00 83.38 217 LEU A C 1
ATOM 1785 O O . LEU A 1 217 ? -24.165 -6.789 20.279 1.00 83.38 217 LEU A O 1
ATOM 1789 N N . LYS A 1 218 ? -24.820 -5.168 18.902 1.00 82.38 218 LYS A N 1
ATOM 1790 C CA . LYS A 1 218 ? -25.290 -4.266 19.970 1.00 82.38 218 LYS A CA 1
ATOM 1791 C C . LYS A 1 218 ? -26.444 -4.839 20.798 1.00 82.38 218 LYS A C 1
ATOM 1793 O O . LYS A 1 218 ? -26.628 -4.395 21.923 1.00 82.38 218 LYS A O 1
ATOM 1798 N N . LYS A 1 219 ? -27.204 -5.803 20.263 1.00 82.94 219 LYS A N 1
ATOM 1799 C CA . LYS A 1 219 ? -28.238 -6.550 20.997 1.00 82.94 219 LYS A CA 1
ATOM 1800 C C . LYS A 1 219 ? -27.657 -7.768 21.728 1.00 82.94 219 LYS A C 1
ATOM 1802 O O . LYS A 1 219 ? -28.070 -8.072 22.837 1.00 82.94 219 LYS A O 1
ATOM 1807 N N . GLU A 1 220 ? -26.717 -8.464 21.097 1.00 81.00 220 GLU A N 1
ATOM 1808 C CA . GLU A 1 220 ? -26.046 -9.670 21.606 1.00 81.00 220 GLU A CA 1
ATOM 1809 C C . GLU A 1 220 ? -25.123 -9.352 22.799 1.00 81.00 220 GLU A C 1
ATOM 1811 O O . GLU A 1 220 ? -25.159 -10.033 23.821 1.00 81.00 220 GLU A O 1
ATOM 1816 N N . TYR A 1 221 ? -24.379 -8.247 22.710 1.00 76.19 221 TYR A N 1
ATOM 1817 C CA . TYR A 1 221 ? -23.456 -7.746 23.733 1.00 76.19 221 TYR A CA 1
ATOM 1818 C C . TYR A 1 221 ? -24.020 -6.506 24.457 1.00 76.19 221 TYR A C 1
ATOM 1820 O O . TYR A 1 221 ? -23.257 -5.679 24.950 1.00 76.19 221 TYR A O 1
ATOM 1828 N N . GLN A 1 222 ? -25.352 -6.352 24.522 1.00 72.12 222 GLN A N 1
ATOM 1829 C CA . GLN A 1 222 ? -26.001 -5.191 25.154 1.00 72.12 222 GLN A CA 1
ATOM 1830 C C . GLN A 1 222 ? -25.630 -5.066 26.641 1.00 72.12 222 GLN A C 1
ATOM 1832 O O . GLN A 1 222 ? -25.266 -3.990 27.109 1.00 72.12 222 GLN A O 1
ATOM 1837 N N . ASP A 1 223 ? -25.667 -6.186 27.363 1.00 66.94 223 ASP A N 1
ATOM 1838 C CA . ASP A 1 223 ? -25.386 -6.260 28.800 1.00 66.94 223 ASP A CA 1
ATOM 1839 C C . ASP A 1 223 ? -23.909 -6.609 29.067 1.00 66.94 223 ASP A C 1
ATOM 1841 O O . ASP A 1 223 ? -23.612 -7.508 29.858 1.00 66.94 223 ASP A O 1
ATOM 1845 N N . VAL A 1 224 ? -22.970 -5.995 28.336 1.00 63.88 224 VAL A N 1
ATOM 1846 C CA . VAL A 1 224 ? -21.523 -6.269 28.431 1.00 63.88 224 VAL A CA 1
ATOM 1847 C C . VAL A 1 224 ? -20.771 -5.016 28.873 1.00 63.88 224 VAL A C 1
ATOM 1849 O O . VAL A 1 224 ? -20.468 -4.131 28.074 1.00 63.88 224 VAL A O 1
ATOM 1852 N N . GLY A 1 225 ? -20.466 -4.960 30.170 1.00 56.22 225 GLY A N 1
ATOM 1853 C CA . GLY A 1 225 ? -19.513 -4.017 30.750 1.00 56.22 225 GLY A CA 1
ATOM 1854 C C . GLY A 1 225 ? -18.077 -4.554 30.759 1.00 56.22 225 GLY A C 1
ATOM 1855 O O . GLY A 1 225 ? -17.807 -5.697 30.382 1.00 56.22 225 GLY A O 1
ATOM 1856 N N . TRP A 1 226 ? -17.143 -3.722 31.229 1.00 55.53 226 TRP A N 1
ATOM 1857 C CA . TRP A 1 226 ? -15.725 -4.075 31.421 1.00 55.53 226 TRP A CA 1
ATOM 1858 C C . TRP A 1 226 ? -15.499 -5.145 32.505 1.00 55.53 226 TRP A C 1
ATOM 1860 O O . TRP A 1 226 ? -14.449 -5.780 32.557 1.00 55.53 226 TRP A O 1
ATOM 1870 N N . ASP A 1 227 ? -16.488 -5.321 33.376 1.00 50.25 227 ASP 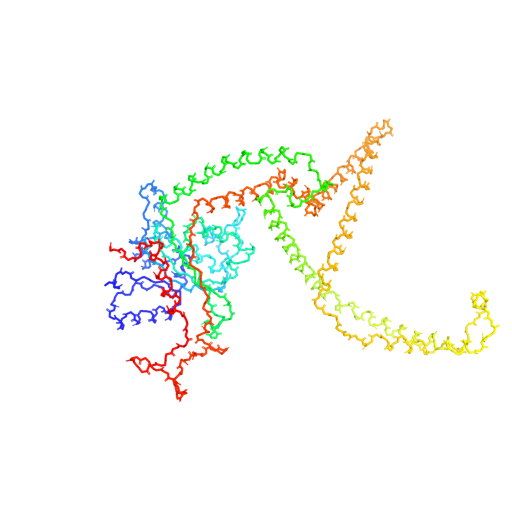A N 1
ATOM 1871 C CA . ASP A 1 227 ? -16.540 -6.217 34.527 1.00 50.25 227 ASP A CA 1
ATOM 1872 C C . ASP A 1 227 ? -17.031 -7.632 34.178 1.00 50.25 227 ASP A C 1
ATOM 1874 O O . ASP A 1 227 ? -16.806 -8.577 34.939 1.00 50.25 227 ASP A O 1
ATOM 1878 N N . LYS A 1 228 ? -17.680 -7.805 33.020 1.00 60.75 228 LYS A N 1
ATOM 1879 C CA . LYS A 1 228 ? -18.254 -9.086 32.604 1.00 60.75 228 LYS A CA 1
ATOM 1880 C C . LYS A 1 228 ? -17.183 -10.030 32.057 1.00 60.75 228 LYS A C 1
ATOM 1882 O O . LYS A 1 228 ? -16.596 -9.796 31.000 1.00 60.75 228 LYS A O 1
ATOM 1887 N N . LEU A 1 229 ? -16.981 -11.143 32.760 1.00 53.69 229 LEU A N 1
ATOM 1888 C CA . LEU A 1 229 ? -16.219 -12.287 32.262 1.00 53.69 229 LEU A CA 1
ATOM 1889 C C . LEU A 1 229 ? -16.926 -12.897 31.043 1.00 53.69 229 LEU A C 1
ATOM 1891 O O . LEU A 1 229 ? -18.055 -13.369 31.140 1.00 53.69 229 LEU A O 1
ATOM 1895 N N . LEU A 1 230 ? -16.224 -12.884 29.912 1.00 59.12 230 LEU A N 1
ATOM 1896 C CA . LEU A 1 230 ? -16.563 -13.556 28.659 1.00 59.12 230 LEU A CA 1
ATOM 1897 C C . LEU A 1 230 ? -15.368 -14.419 28.246 1.00 59.12 230 LEU A C 1
ATOM 1899 O O . LEU A 1 230 ? -14.226 -14.073 28.562 1.00 59.12 230 LEU A O 1
ATOM 1903 N N . SER A 1 231 ? -15.606 -15.506 27.517 1.00 56.06 231 SER A N 1
ATOM 1904 C CA . SER A 1 231 ? -14.545 -16.281 26.875 1.00 56.06 231 SER A CA 1
ATOM 1905 C C . SER A 1 231 ? -14.431 -15.942 25.387 1.00 56.06 231 SER A C 1
ATOM 1907 O O . SER A 1 231 ? -15.418 -15.701 24.698 1.00 56.06 231 SER A O 1
ATOM 1909 N N . GLU A 1 232 ? -13.216 -16.000 24.841 1.00 57.22 232 GLU A N 1
ATOM 1910 C CA . GLU A 1 232 ? -12.953 -15.765 23.409 1.00 57.22 232 GLU A CA 1
ATOM 1911 C C . GLU A 1 232 ? -13.651 -16.769 22.466 1.00 57.22 232 GLU A C 1
ATOM 1913 O O . GLU A 1 232 ? -13.608 -16.608 21.247 1.00 57.22 232 GLU A O 1
ATOM 1918 N N . LYS A 1 233 ? -14.237 -17.843 23.013 1.00 56.72 233 LYS A N 1
ATOM 1919 C CA . LYS A 1 233 ? -15.002 -18.856 22.270 1.00 56.72 233 LYS A CA 1
ATOM 1920 C C . LYS A 1 233 ? -16.465 -18.460 22.057 1.00 56.72 233 LYS A C 1
ATOM 1922 O O . LYS A 1 233 ? -17.149 -19.114 21.279 1.00 56.72 233 LYS A O 1
ATOM 1927 N N . GLU A 1 234 ? -16.933 -17.422 22.748 1.00 61.62 234 GLU A N 1
ATOM 1928 C CA . GLU A 1 234 ? -18.300 -16.894 22.649 1.00 61.62 234 GLU A CA 1
ATOM 1929 C C . GLU A 1 234 ? -18.393 -15.692 21.693 1.00 61.62 234 GLU A C 1
ATOM 1931 O O . GLU A 1 234 ? -19.494 -15.252 21.381 1.00 61.62 234 GLU A O 1
ATOM 1936 N N . LEU A 1 235 ? -17.259 -15.181 21.194 1.00 68.25 235 LEU A N 1
ATOM 1937 C CA . LEU A 1 235 ? -17.206 -14.130 20.173 1.00 68.25 235 LEU A CA 1
ATOM 1938 C C . LEU A 1 235 ? -17.349 -14.725 18.764 1.00 68.25 235 LEU A C 1
ATOM 1940 O O . LEU A 1 235 ? -16.825 -15.802 18.477 1.00 68.25 235 LEU A O 1
ATOM 1944 N N . ASN A 1 236 ? -17.974 -13.979 17.846 1.00 79.00 236 ASN A N 1
ATOM 1945 C CA . ASN A 1 236 ? -17.921 -14.318 16.420 1.00 79.00 236 ASN A CA 1
ATOM 1946 C C . ASN A 1 236 ? -16.537 -14.031 15.801 1.00 79.00 236 ASN A C 1
ATOM 1948 O O . ASN A 1 236 ? -15.769 -13.221 16.324 1.00 79.00 236 ASN A O 1
ATOM 1952 N N . GLU A 1 237 ? -16.228 -14.709 14.687 1.00 81.62 237 GLU A N 1
ATOM 1953 C CA . GLU A 1 237 ? -14.920 -14.672 14.007 1.00 81.62 237 GLU A CA 1
ATOM 1954 C C . GLU A 1 237 ? -14.459 -13.238 13.715 1.00 81.62 237 GLU A C 1
ATOM 1956 O O . GLU A 1 237 ? -13.318 -12.886 14.014 1.00 81.62 237 GLU A O 1
ATOM 1961 N N . GLU A 1 238 ? -15.337 -12.390 13.166 1.00 82.12 238 GLU A N 1
ATOM 1962 C CA . GLU A 1 238 ? -14.939 -11.044 12.754 1.00 82.12 238 GLU A CA 1
ATOM 1963 C C . GLU A 1 238 ? -14.678 -10.108 13.944 1.00 82.12 238 GLU A C 1
ATOM 1965 O O . GLU A 1 238 ? -13.726 -9.328 13.901 1.00 82.12 238 GLU A O 1
ATOM 1970 N N . LEU A 1 239 ? -15.481 -10.192 15.014 1.00 78.88 239 LEU A N 1
ATOM 1971 C CA . LEU A 1 239 ? -15.267 -9.419 16.243 1.00 78.88 239 LEU A CA 1
ATOM 1972 C C . LEU A 1 239 ? -14.017 -9.897 16.989 1.00 78.88 239 LEU A C 1
ATOM 1974 O O . LEU A 1 239 ? -13.214 -9.068 17.413 1.00 78.88 239 LEU A O 1
ATOM 1978 N N . ARG A 1 240 ? -13.830 -11.218 17.114 1.00 81.06 240 ARG A N 1
ATOM 1979 C CA . ARG A 1 240 ? -12.645 -11.821 17.737 1.00 81.06 240 ARG A CA 1
ATOM 1980 C C . ARG A 1 240 ? -11.368 -11.369 17.024 1.00 81.06 240 ARG A C 1
ATOM 1982 O O . ARG A 1 240 ? -10.501 -10.783 17.661 1.00 81.06 240 ARG A O 1
ATOM 1989 N N . SER A 1 241 ? -11.303 -11.564 15.706 1.00 81.75 241 SER A N 1
ATOM 1990 C CA . SER A 1 241 ? -10.118 -11.238 14.906 1.00 81.75 241 SER A CA 1
ATOM 1991 C C . SER A 1 241 ? -9.791 -9.739 14.917 1.00 81.75 241 SER A C 1
ATOM 1993 O O . SER A 1 241 ? -8.613 -9.373 14.930 1.00 81.75 241 SER A O 1
ATOM 1995 N N . PHE A 1 242 ? -10.803 -8.861 14.979 1.00 81.31 242 PHE A N 1
ATOM 1996 C CA . PHE A 1 242 ? -10.565 -7.433 15.194 1.00 81.31 242 PHE A CA 1
ATOM 1997 C C . PHE A 1 242 ? -10.011 -7.139 16.590 1.00 81.31 242 PHE A C 1
ATOM 1999 O O . PHE A 1 242 ? -9.061 -6.372 16.702 1.00 81.31 242 PHE A O 1
ATOM 2006 N N . VAL A 1 243 ? -10.589 -7.720 17.648 1.00 76.69 243 VAL A N 1
ATOM 2007 C CA . VAL A 1 243 ? -10.158 -7.463 19.031 1.00 76.69 243 VAL A CA 1
ATOM 2008 C C . VAL A 1 243 ? -8.724 -7.941 19.267 1.00 76.69 243 VAL A C 1
ATOM 2010 O O . VAL A 1 243 ? -7.935 -7.179 19.820 1.00 76.69 243 VAL A O 1
ATOM 2013 N N . GLU A 1 244 ? -8.371 -9.137 18.791 1.00 78.38 244 GLU A N 1
ATOM 2014 C CA . GLU A 1 244 ? -6.995 -9.652 18.813 1.00 78.38 244 GLU A CA 1
ATOM 2015 C C . GLU A 1 244 ? -6.058 -8.662 18.098 1.00 78.38 244 GLU A C 1
ATOM 2017 O O . GLU A 1 244 ? -5.231 -8.014 18.737 1.00 78.38 244 GLU A O 1
ATOM 2022 N N . THR A 1 245 ? -6.273 -8.423 16.798 1.00 77.38 245 THR A N 1
ATOM 2023 C CA . THR A 1 245 ? -5.382 -7.576 15.982 1.00 77.38 245 THR A CA 1
ATOM 2024 C C . THR A 1 245 ? -5.261 -6.142 16.519 1.00 77.38 245 THR A C 1
ATOM 2026 O O . THR A 1 245 ? -4.160 -5.621 16.684 1.00 77.38 245 THR A O 1
ATOM 2029 N N . TYR A 1 246 ? -6.387 -5.470 16.784 1.00 76.12 246 TYR A N 1
ATOM 2030 C CA . TYR A 1 246 ? -6.414 -4.030 17.058 1.00 76.12 246 TYR A CA 1
ATOM 2031 C C . TYR A 1 246 ? -5.869 -3.665 18.441 1.00 76.12 246 TYR A C 1
ATOM 2033 O O . TYR A 1 246 ? -5.227 -2.622 18.586 1.00 76.12 246 TYR A O 1
ATOM 2041 N N . PHE A 1 247 ? -6.121 -4.487 19.465 1.00 69.75 247 PHE A N 1
ATOM 2042 C CA . PHE A 1 247 ? -5.617 -4.203 20.809 1.00 69.75 247 PHE A CA 1
ATOM 2043 C C . PHE A 1 247 ? -4.177 -4.707 21.007 1.00 69.75 247 PHE A C 1
ATOM 2045 O O . PHE A 1 247 ? -3.432 -4.053 21.738 1.00 69.75 247 PHE A O 1
ATOM 2052 N N . GLU A 1 248 ? -3.736 -5.759 20.302 1.00 70.38 248 GLU A N 1
ATOM 2053 C CA . GLU A 1 248 ? -2.323 -6.178 20.283 1.00 70.38 248 GLU A CA 1
ATOM 2054 C C . GLU A 1 248 ? -1.426 -5.168 19.549 1.00 70.38 248 GLU A C 1
ATOM 2056 O O . GLU A 1 248 ? -0.480 -4.659 20.156 1.00 70.38 248 GLU A O 1
ATOM 2061 N N . GLU A 1 249 ? -1.751 -4.776 18.304 1.00 60.78 249 GLU A N 1
ATOM 2062 C CA . GLU A 1 249 ? -0.984 -3.751 17.557 1.00 60.78 249 GLU A CA 1
ATOM 2063 C C . GLU A 1 249 ? -0.866 -2.440 18.353 1.00 60.78 249 GLU A C 1
ATOM 2065 O O . GLU A 1 249 ? 0.147 -1.732 18.304 1.00 60.78 249 GLU A O 1
ATOM 2070 N N . ARG A 1 250 ? -1.916 -2.099 19.107 1.00 59.03 250 ARG A N 1
ATOM 2071 C CA . ARG A 1 250 ? -1.952 -0.888 19.920 1.00 59.03 250 ARG A CA 1
ATOM 2072 C C . ARG A 1 250 ? -1.119 -1.006 21.196 1.00 59.03 250 ARG A C 1
ATOM 2074 O O . ARG A 1 250 ? -0.492 -0.016 21.577 1.00 59.03 250 ARG A O 1
ATOM 2081 N N . GLU A 1 251 ? -1.039 -2.183 21.816 1.00 58.09 251 GLU A N 1
ATOM 2082 C CA . GLU A 1 251 ? -0.101 -2.419 22.917 1.00 58.09 251 GLU A CA 1
ATOM 2083 C C . GLU A 1 251 ? 1.357 -2.393 22.430 1.00 58.09 251 GLU A C 1
ATOM 2085 O O . GLU A 1 251 ? 2.193 -1.773 23.089 1.00 58.09 251 GLU A O 1
ATOM 2090 N N . GLU A 1 252 ? 1.675 -2.969 21.263 1.00 56.84 252 GLU A N 1
ATOM 2091 C CA . GLU A 1 252 ? 3.014 -2.846 20.663 1.00 56.84 252 GLU A CA 1
ATOM 2092 C C . GLU A 1 252 ? 3.401 -1.378 20.434 1.00 56.84 252 GLU A C 1
ATOM 2094 O O . GLU A 1 252 ? 4.502 -0.954 20.800 1.00 56.84 252 GLU A O 1
ATOM 2099 N N . LEU A 1 253 ? 2.486 -0.574 19.882 1.00 49.47 253 LEU A N 1
ATOM 2100 C CA . LEU A 1 253 ? 2.719 0.850 19.643 1.00 49.47 253 LEU A CA 1
ATOM 2101 C C . LEU A 1 253 ? 2.922 1.630 20.953 1.00 49.47 253 LEU A C 1
ATOM 2103 O O . LEU A 1 253 ? 3.761 2.535 21.013 1.00 49.47 253 LEU A O 1
ATOM 2107 N N . GLU A 1 254 ? 2.188 1.284 22.014 1.00 53.44 254 GLU A N 1
ATOM 2108 C CA . GLU A 1 254 ? 2.362 1.875 23.344 1.00 53.44 254 GLU A CA 1
ATOM 2109 C C . GLU A 1 254 ? 3.672 1.419 24.012 1.00 53.44 254 GLU A C 1
ATOM 2111 O O . GLU A 1 254 ? 4.351 2.258 24.608 1.00 53.44 254 GLU A O 1
ATOM 2116 N N . LYS A 1 255 ? 4.103 0.157 23.844 1.00 54.12 255 LYS A N 1
ATOM 2117 C CA . LYS A 1 255 ? 5.434 -0.331 24.260 1.00 54.12 255 LYS A CA 1
ATOM 2118 C C . LYS A 1 255 ? 6.561 0.413 23.539 1.00 54.12 255 LYS A C 1
ATOM 2120 O O . LYS A 1 255 ? 7.494 0.887 24.186 1.00 54.12 255 LYS A O 1
ATOM 2125 N N . GLU A 1 256 ? 6.478 0.564 22.218 1.00 47.25 256 GLU A N 1
ATOM 2126 C CA . GLU A 1 256 ? 7.512 1.248 21.431 1.00 47.25 256 GLU A CA 1
ATOM 2127 C C . GLU A 1 256 ? 7.556 2.759 21.737 1.00 47.25 256 GLU A C 1
ATOM 2129 O O . GLU A 1 256 ? 8.631 3.352 21.841 1.00 47.25 256 GLU A O 1
ATOM 2134 N N . THR A 1 257 ? 6.393 3.387 21.945 1.00 45.56 257 THR A N 1
ATOM 2135 C CA . THR A 1 257 ? 6.291 4.802 22.348 1.00 45.56 257 THR A CA 1
ATOM 2136 C C . THR A 1 257 ? 6.830 5.024 23.759 1.00 45.56 257 THR A C 1
ATOM 2138 O O . THR A 1 257 ? 7.547 5.996 23.988 1.00 45.56 257 THR A O 1
ATOM 2141 N N . ARG A 1 258 ? 6.533 4.108 24.690 1.00 47.12 258 ARG A N 1
ATOM 2142 C CA . ARG A 1 258 ? 7.109 4.076 26.038 1.00 47.12 258 ARG A CA 1
ATOM 2143 C C . ARG A 1 258 ? 8.631 3.992 25.980 1.00 47.12 258 ARG A C 1
ATOM 2145 O O . ARG A 1 258 ? 9.283 4.854 26.556 1.00 47.12 258 ARG A O 1
ATOM 2152 N N . LYS A 1 259 ? 9.190 3.040 25.225 1.00 50.34 259 LYS A N 1
ATOM 2153 C CA . LYS A 1 259 ? 10.645 2.884 25.090 1.00 50.34 259 LYS A CA 1
ATOM 2154 C C . LYS A 1 259 ? 11.305 4.165 24.569 1.00 50.34 259 LYS A C 1
ATOM 2156 O O . LYS A 1 259 ? 12.269 4.632 25.153 1.00 50.34 259 LYS A O 1
ATOM 2161 N N . LYS A 1 260 ? 10.716 4.807 23.554 1.00 48.53 260 LYS A N 1
ATOM 2162 C CA . LYS A 1 260 ? 11.178 6.098 22.995 1.00 48.53 260 LYS A CA 1
ATOM 2163 C C . LYS A 1 260 ? 10.999 7.304 23.929 1.00 48.53 260 LYS A C 1
ATOM 2165 O O . LYS A 1 260 ? 11.509 8.385 23.626 1.00 48.53 260 LYS A O 1
ATOM 2170 N N . LEU A 1 261 ? 10.228 7.166 25.009 1.00 45.84 261 LEU A N 1
ATOM 2171 C CA . LEU A 1 261 ? 10.131 8.147 26.092 1.00 45.84 261 LEU A CA 1
ATOM 2172 C C . LEU A 1 261 ? 11.147 7.839 27.193 1.00 45.84 261 LEU A C 1
ATOM 2174 O O . LEU A 1 261 ? 11.790 8.764 27.665 1.00 45.84 261 LEU A O 1
ATOM 2178 N N . GLU A 1 262 ? 11.338 6.569 27.544 1.00 52.38 262 GLU A N 1
ATOM 2179 C CA . GLU A 1 262 ? 12.340 6.106 28.512 1.00 52.38 262 GLU A CA 1
ATOM 2180 C C . GLU A 1 262 ? 13.766 6.419 28.000 1.00 52.38 262 GLU A C 1
ATOM 2182 O O . GLU A 1 262 ? 14.477 7.168 28.660 1.00 52.38 262 GLU A O 1
ATOM 2187 N N . GLU A 1 263 ? 14.103 6.069 26.749 1.00 59.78 263 GLU A N 1
ATOM 2188 C CA . GLU A 1 263 ? 15.350 6.459 26.046 1.00 59.78 263 GLU A CA 1
ATOM 2189 C C . GLU A 1 263 ? 15.578 7.988 26.000 1.00 59.78 263 GLU A C 1
ATOM 2191 O O . GLU A 1 263 ? 16.709 8.467 25.909 1.00 59.78 263 GLU A O 1
ATOM 2196 N N . LYS A 1 264 ? 14.501 8.786 26.039 1.00 45.38 264 LYS A N 1
ATOM 2197 C CA . LYS A 1 264 ? 14.570 10.256 26.085 1.00 45.38 264 LYS A CA 1
ATOM 2198 C C . LYS A 1 264 ? 14.710 10.815 27.493 1.00 45.38 264 LYS A C 1
ATOM 2200 O O . LYS A 1 264 ? 15.280 11.890 27.639 1.00 45.38 264 LYS A O 1
ATOM 2205 N N . ILE A 1 265 ? 14.147 10.143 28.491 1.00 44.59 265 ILE A N 1
ATOM 2206 C CA . ILE A 1 265 ? 14.277 10.523 29.897 1.00 44.59 265 ILE A CA 1
ATOM 2207 C C . ILE A 1 265 ? 15.703 10.215 30.344 1.00 44.59 265 ILE A C 1
ATOM 2209 O O . ILE A 1 265 ? 16.361 11.127 30.823 1.00 44.59 265 ILE A O 1
ATOM 2213 N N . GLU A 1 266 ? 16.232 9.027 30.029 1.00 53.34 266 GLU A N 1
ATOM 2214 C CA . GLU A 1 266 ? 17.651 8.697 30.224 1.00 53.34 266 GLU A CA 1
ATOM 2215 C C . GLU A 1 266 ? 18.561 9.730 29.536 1.00 53.34 266 GLU A C 1
ATOM 2217 O O . GLU A 1 266 ? 19.467 10.269 30.164 1.00 53.34 266 GLU A O 1
ATOM 2222 N N . GLY A 1 267 ? 18.278 10.103 28.280 1.00 49.09 267 GLY A N 1
ATOM 2223 C CA . GLY A 1 267 ? 19.035 11.149 27.577 1.00 49.09 267 GLY A CA 1
ATOM 2224 C C . GLY A 1 267 ? 18.997 12.536 28.244 1.00 49.09 267 GLY A C 1
ATOM 2225 O O . GLY A 1 267 ? 19.989 13.256 28.198 1.00 49.09 267 GLY A O 1
ATOM 2226 N N . LEU A 1 268 ? 17.884 12.902 28.892 1.00 41.44 268 LEU A N 1
ATOM 2227 C CA . LEU A 1 268 ? 17.722 14.165 29.633 1.00 41.44 268 LEU A CA 1
ATOM 2228 C C . LEU A 1 268 ? 18.257 14.100 31.076 1.00 41.44 268 LEU A C 1
ATOM 2230 O O . LEU A 1 268 ? 18.514 15.140 31.685 1.00 41.44 268 LEU A O 1
ATOM 2234 N N . GLU A 1 269 ? 18.406 12.901 31.637 1.00 42.94 269 GLU A N 1
ATOM 2235 C CA . GLU A 1 269 ? 19.031 12.662 32.940 1.00 42.94 269 GLU A CA 1
ATOM 2236 C C . GLU A 1 269 ? 20.561 12.597 32.810 1.00 42.94 269 GLU A C 1
ATOM 2238 O O . GLU A 1 269 ? 21.260 13.150 33.657 1.00 42.94 269 GLU A O 1
ATOM 2243 N N . VAL A 1 270 ? 21.094 12.072 31.699 1.00 48.09 270 VAL A N 1
ATOM 2244 C CA . VAL A 1 270 ? 22.526 12.162 31.352 1.00 48.09 270 VAL A CA 1
ATOM 2245 C C . VAL A 1 270 ? 22.984 13.624 31.240 1.00 48.09 270 VAL A C 1
ATOM 2247 O O . VAL A 1 270 ? 23.980 13.984 31.862 1.00 48.09 270 VAL A O 1
ATOM 2250 N N . GLU A 1 271 ? 22.220 14.500 30.570 1.00 39.53 271 GLU A N 1
ATOM 2251 C CA . GLU A 1 271 ? 22.509 15.951 30.517 1.00 39.53 271 GLU A CA 1
ATOM 2252 C C . GLU A 1 271 ? 22.449 16.658 31.893 1.00 39.53 271 GLU A C 1
ATOM 2254 O O . GLU A 1 271 ? 22.877 17.806 32.008 1.00 39.53 271 GLU A O 1
ATOM 2259 N N . LYS A 1 272 ? 21.945 16.001 32.951 1.00 36.53 272 LYS A N 1
ATOM 2260 C CA . LYS A 1 272 ? 21.934 16.522 34.333 1.00 36.53 272 LYS A CA 1
ATOM 2261 C C . LYS A 1 272 ? 22.941 15.856 35.270 1.00 36.53 272 LYS A C 1
ATOM 2263 O O . LYS A 1 272 ? 23.374 16.492 36.233 1.00 36.53 272 LYS A O 1
ATOM 2268 N N . ASN A 1 273 ? 23.311 14.601 35.030 1.00 44.62 273 ASN A N 1
ATOM 2269 C CA . ASN A 1 273 ? 24.169 13.856 35.950 1.00 44.62 273 ASN A CA 1
ATOM 2270 C C . ASN A 1 273 ? 25.628 14.327 35.939 1.00 44.62 273 ASN A C 1
ATOM 2272 O O . ASN A 1 273 ? 26.277 14.242 36.980 1.00 44.62 273 ASN A O 1
ATOM 2276 N N . GLU A 1 274 ? 26.133 14.909 34.843 1.00 45.84 274 GLU A N 1
ATOM 2277 C CA . GLU A 1 274 ? 27.530 15.374 34.781 1.00 45.84 274 GLU A CA 1
ATOM 2278 C C . GLU A 1 274 ? 27.886 16.430 35.852 1.00 45.84 274 GLU A C 1
ATOM 2280 O O . GLU A 1 274 ? 29.056 16.543 36.232 1.00 45.84 274 GLU A O 1
ATOM 2285 N N . GLU A 1 275 ? 26.916 17.188 36.379 1.00 45.88 275 GLU A N 1
ATOM 2286 C CA . GLU A 1 275 ? 27.125 18.095 37.521 1.00 45.88 275 GLU A CA 1
ATOM 2287 C C . GLU A 1 275 ? 26.894 17.419 38.885 1.00 45.88 275 GLU A C 1
ATOM 2289 O O . GLU A 1 275 ? 27.585 17.744 39.854 1.00 45.88 275 GLU A O 1
ATOM 2294 N N . LEU A 1 276 ? 25.969 16.456 38.974 1.00 42.28 276 LEU A N 1
ATOM 2295 C CA . LEU A 1 276 ? 25.603 15.783 40.227 1.00 42.28 276 LEU A CA 1
ATOM 2296 C C . LEU A 1 276 ? 26.605 14.704 40.655 1.00 42.28 276 LEU A C 1
ATOM 2298 O O . LEU A 1 276 ? 26.946 14.638 41.837 1.00 42.28 276 LEU A O 1
ATOM 2302 N N . GLU A 1 277 ? 27.146 13.914 39.722 1.00 46.12 277 GLU A N 1
ATOM 2303 C CA . GLU A 1 277 ? 28.124 12.858 40.032 1.00 46.12 277 GLU A CA 1
ATOM 2304 C C . GLU A 1 277 ? 29.359 13.420 40.754 1.00 46.12 277 GLU A C 1
ATOM 2306 O O . GLU A 1 277 ? 29.842 12.833 41.724 1.00 46.12 277 GLU A O 1
ATOM 2311 N N . LYS A 1 278 ? 29.810 14.625 40.369 1.00 47.22 278 LYS A N 1
ATOM 2312 C CA . LYS A 1 278 ? 30.927 15.330 41.025 1.00 47.22 278 LYS A CA 1
ATOM 2313 C C . LYS A 1 278 ? 30.644 15.684 42.492 1.00 47.22 278 LYS A C 1
ATOM 2315 O O . LYS A 1 278 ? 31.582 15.828 43.271 1.00 47.22 278 LYS A O 1
ATOM 2320 N N . ILE A 1 279 ? 29.376 15.838 42.878 1.0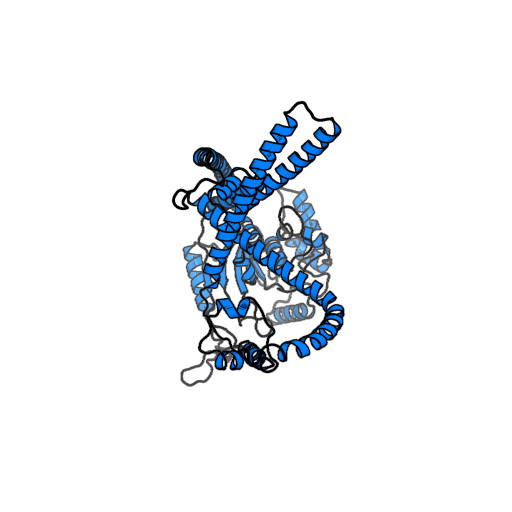0 48.03 279 ILE A N 1
ATOM 2321 C CA . ILE A 1 279 ? 28.955 16.180 44.246 1.00 48.03 279 ILE A CA 1
ATOM 2322 C C . ILE A 1 279 ? 28.733 14.908 45.075 1.00 48.03 279 ILE A C 1
ATOM 2324 O O . ILE A 1 279 ? 29.101 14.863 46.254 1.00 48.03 279 ILE A O 1
ATOM 2328 N N . GLU A 1 280 ? 28.170 13.859 44.476 1.00 40.12 280 GLU A N 1
ATOM 2329 C CA . GLU A 1 280 ? 27.920 12.594 45.173 1.00 40.12 280 GLU A CA 1
ATOM 2330 C C . GLU A 1 280 ? 29.200 11.783 45.397 1.00 40.12 280 GLU A C 1
ATOM 2332 O O . GLU A 1 280 ? 29.378 11.240 46.488 1.00 40.12 280 GLU A O 1
ATOM 2337 N N . GLU A 1 281 ? 30.154 11.784 44.460 1.00 42.59 281 GLU A N 1
ATOM 2338 C CA . GLU A 1 281 ? 31.432 11.079 44.635 1.00 42.59 281 GLU A CA 1
ATOM 2339 C C . GLU A 1 281 ? 32.234 11.621 45.843 1.00 42.59 281 GLU A C 1
ATOM 2341 O O . GLU A 1 281 ? 32.872 10.859 46.577 1.00 42.59 281 GLU A O 1
ATOM 2346 N N . ILE A 1 282 ? 32.131 12.931 46.113 1.00 49.97 282 ILE A N 1
ATOM 2347 C CA . ILE A 1 282 ? 32.743 13.605 47.273 1.00 49.97 282 ILE A CA 1
ATOM 2348 C C . ILE A 1 282 ? 32.066 13.199 48.596 1.00 49.97 282 ILE A C 1
ATOM 2350 O O . ILE A 1 282 ? 32.745 13.085 49.621 1.00 49.97 282 ILE A O 1
ATOM 2354 N N . LYS A 1 283 ? 30.750 12.940 48.600 1.00 37.03 283 LYS A N 1
ATOM 2355 C CA . LYS A 1 283 ? 30.042 12.385 49.771 1.00 37.03 283 LYS A CA 1
ATOM 2356 C C . LYS A 1 283 ? 30.374 10.906 49.977 1.00 37.03 283 LYS A C 1
ATOM 2358 O O . LYS A 1 283 ? 30.748 10.512 51.079 1.00 37.03 283 LYS A O 1
ATOM 2363 N N . TRP A 1 284 ? 30.275 10.101 48.921 1.00 35.16 284 TRP A N 1
ATOM 2364 C CA . TRP A 1 284 ? 30.435 8.645 48.947 1.00 35.16 284 TRP A CA 1
ATOM 2365 C C . TRP A 1 284 ? 31.805 8.222 49.495 1.00 35.16 284 TRP A C 1
ATOM 2367 O O . TRP A 1 284 ? 31.885 7.440 50.447 1.00 35.16 284 TRP A O 1
ATOM 2377 N N . LYS A 1 285 ? 32.884 8.851 49.003 1.00 40.00 285 LYS A N 1
ATOM 2378 C CA . LYS A 1 285 ? 34.264 8.647 49.490 1.00 40.00 285 LYS A CA 1
ATOM 2379 C C . LYS A 1 285 ? 34.457 8.980 50.978 1.00 40.00 285 LYS A C 1
ATOM 2381 O O . LYS A 1 285 ? 35.429 8.522 51.575 1.00 40.00 285 LYS A O 1
ATOM 2386 N N . LYS A 1 286 ? 33.552 9.754 51.587 1.00 39.09 286 LYS A N 1
ATOM 2387 C CA . LYS A 1 286 ? 33.608 10.152 53.002 1.00 39.09 286 LYS A CA 1
ATOM 2388 C C . LYS A 1 286 ? 32.846 9.203 53.937 1.00 39.09 286 LYS A C 1
ATOM 2390 O O . LYS A 1 286 ? 33.192 9.141 55.111 1.00 39.09 286 LYS A O 1
ATOM 2395 N N . SER A 1 287 ? 31.859 8.460 53.428 1.00 36.66 287 SER A N 1
ATOM 2396 C CA . SER A 1 287 ? 31.057 7.505 54.213 1.00 36.66 287 SER A CA 1
ATOM 2397 C C . SER A 1 287 ? 31.553 6.061 54.125 1.00 36.66 287 SER A C 1
ATOM 2399 O O . SER A 1 287 ? 31.418 5.319 55.095 1.00 36.66 287 SER A O 1
ATOM 2401 N N . LEU A 1 288 ? 32.154 5.651 53.000 1.00 36.62 288 LEU A N 1
ATOM 2402 C CA . LEU A 1 288 ? 32.557 4.251 52.808 1.00 36.62 288 LEU A CA 1
ATOM 2403 C C . LEU A 1 288 ? 33.623 3.799 53.819 1.00 36.62 288 LEU A C 1
ATOM 2405 O O . LEU A 1 288 ? 33.548 2.692 54.342 1.00 36.62 288 LEU A O 1
ATOM 2409 N N . LYS A 1 289 ? 34.561 4.695 54.167 1.00 38.31 289 LYS A N 1
ATOM 2410 C CA . LYS A 1 289 ? 35.624 4.422 55.148 1.00 38.31 289 LYS A CA 1
ATOM 2411 C C . LYS A 1 289 ? 35.077 4.072 56.541 1.00 38.31 289 LYS A C 1
ATOM 2413 O O . LYS A 1 289 ? 35.714 3.315 57.258 1.00 38.31 289 LYS A O 1
ATOM 2418 N N . THR A 1 290 ? 33.918 4.612 56.918 1.00 36.41 290 THR A N 1
ATOM 2419 C CA . THR A 1 290 ? 33.316 4.405 58.246 1.00 36.41 290 THR A CA 1
ATOM 2420 C C . THR A 1 290 ? 32.556 3.086 58.344 1.00 36.41 290 THR A C 1
ATOM 2422 O O . THR A 1 290 ? 32.460 2.524 59.426 1.00 36.41 290 THR A 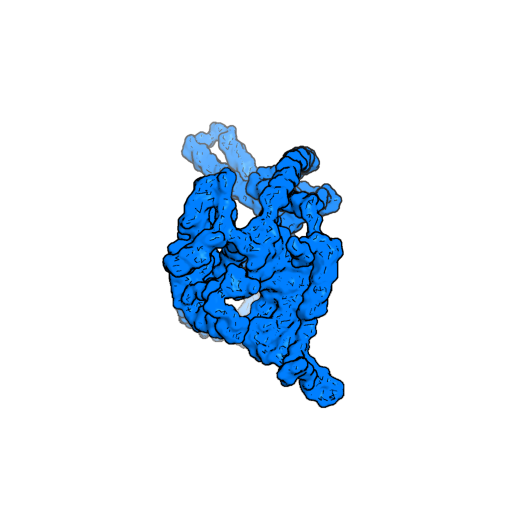O 1
ATOM 2425 N N . LEU A 1 291 ? 32.013 2.577 57.232 1.00 34.66 291 LEU A N 1
ATOM 2426 C CA . LEU A 1 291 ? 31.239 1.334 57.242 1.00 34.66 291 LEU A CA 1
ATOM 2427 C C . LEU A 1 291 ? 32.137 0.107 57.378 1.00 34.66 291 LEU A C 1
ATOM 2429 O O . LEU A 1 291 ? 31.862 -0.728 58.238 1.00 34.66 291 LEU A O 1
ATOM 2433 N N . THR A 1 292 ? 33.240 0.037 56.617 1.00 35.91 292 THR A N 1
ATOM 2434 C CA . THR A 1 292 ? 34.158 -1.119 56.588 1.00 35.91 292 THR A CA 1
ATOM 2435 C C . THR A 1 292 ? 34.793 -1.445 57.956 1.00 35.91 292 THR A C 1
ATOM 2437 O O . THR A 1 292 ? 35.338 -2.533 58.131 1.00 35.91 292 THR A O 1
ATOM 2440 N N . GLU A 1 293 ? 34.655 -0.556 58.948 1.00 35.84 293 GLU A N 1
ATOM 2441 C CA . GLU A 1 293 ? 35.109 -0.680 60.341 1.00 35.84 293 GLU A CA 1
ATOM 2442 C C . GLU A 1 293 ? 33.977 -0.947 61.368 1.00 35.84 293 GLU A C 1
ATOM 2444 O O . GLU A 1 293 ? 34.246 -0.852 62.557 1.00 35.84 293 GLU A O 1
ATOM 2449 N N . CYS A 1 294 ? 32.733 -1.286 60.980 1.00 35.72 294 CYS A N 1
ATOM 2450 C CA . CYS A 1 294 ? 31.607 -1.457 61.933 1.00 35.72 294 CYS A CA 1
ATOM 2451 C C . CYS A 1 294 ? 31.107 -2.888 62.278 1.00 35.72 294 CYS A C 1
ATOM 2453 O O . CYS A 1 294 ? 30.234 -2.997 63.137 1.00 35.72 294 CYS A O 1
ATOM 2455 N N . VAL A 1 295 ? 31.568 -3.978 61.638 1.00 36.72 295 VAL A N 1
ATOM 2456 C CA . VAL A 1 295 ? 30.960 -5.324 61.755 1.00 36.72 295 VAL A CA 1
ATOM 2457 C C . VAL A 1 295 ? 31.892 -6.589 61.798 1.00 36.72 295 VAL A C 1
ATOM 2459 O O . VAL A 1 295 ? 31.371 -7.684 61.656 1.00 36.72 295 VAL A O 1
ATOM 2462 N N . ASN A 1 296 ? 33.232 -6.557 61.999 1.00 36.53 296 ASN A N 1
ATOM 2463 C CA . ASN A 1 296 ? 34.107 -7.780 62.088 1.00 36.53 296 ASN A CA 1
ATOM 2464 C C . ASN A 1 296 ? 33.541 -8.852 63.028 1.00 36.53 296 ASN A C 1
ATOM 2466 O O . ASN A 1 296 ? 33.065 -9.903 62.604 1.00 36.53 296 ASN A O 1
ATOM 2470 N N . LEU A 1 297 ? 33.700 -8.599 64.326 1.00 38.47 297 LEU A N 1
ATOM 2471 C CA . LEU A 1 297 ? 33.707 -9.637 65.324 1.00 38.47 297 LEU A CA 1
ATOM 2472 C C . LEU A 1 297 ? 32.360 -9.679 66.061 1.00 38.47 297 LEU A C 1
ATOM 2474 O O . LEU A 1 297 ? 32.226 -10.341 67.085 1.00 38.47 297 LEU A O 1
ATOM 2478 N N . VAL A 1 298 ? 31.310 -9.182 65.387 1.00 39.41 298 VAL A N 1
ATOM 2479 C CA . VAL A 1 298 ? 29.972 -9.799 65.432 1.00 39.41 298 VAL A CA 1
ATOM 2480 C C . VAL A 1 298 ? 30.083 -11.322 65.200 1.00 39.41 298 VAL A C 1
ATOM 2482 O O . VAL A 1 298 ? 29.151 -12.049 65.521 1.00 39.41 298 VAL A O 1
ATOM 2485 N N . GLU A 1 299 ? 31.226 -11.841 64.722 1.00 40.59 299 GLU A N 1
ATOM 2486 C CA . GLU A 1 299 ? 31.588 -13.267 64.744 1.00 40.59 299 GLU A CA 1
ATOM 2487 C C . GLU A 1 299 ? 32.607 -13.729 65.835 1.00 40.59 299 GLU A C 1
ATOM 2489 O O . GLU A 1 299 ? 32.679 -14.937 66.058 1.00 40.59 299 GLU A O 1
ATOM 2494 N N . GLU A 1 300 ? 33.327 -12.872 66.591 1.00 41.44 300 GLU A N 1
ATOM 2495 C CA . GLU A 1 300 ? 34.112 -13.313 67.787 1.00 41.44 300 GLU A CA 1
ATOM 2496 C C . GLU A 1 300 ? 33.410 -13.087 69.127 1.00 41.44 300 GLU A C 1
ATOM 2498 O O . GLU A 1 300 ? 33.508 -13.960 69.986 1.00 41.44 300 GLU A O 1
ATOM 2503 N N . VAL A 1 301 ? 32.626 -12.026 69.332 1.00 41.66 301 VAL A N 1
ATOM 2504 C CA . VAL A 1 301 ? 31.802 -11.930 70.557 1.00 41.66 301 VAL A CA 1
ATOM 2505 C C . VAL A 1 301 ? 30.727 -13.029 70.566 1.00 41.66 301 VAL A C 1
ATOM 2507 O O . VAL A 1 301 ? 30.419 -13.583 71.622 1.00 41.66 301 VAL A O 1
ATOM 2510 N N . LYS A 1 302 ? 30.290 -13.496 69.383 1.00 41.03 302 LYS A N 1
ATOM 2511 C CA . LYS A 1 302 ? 29.534 -14.758 69.220 1.00 41.03 302 LYS A CA 1
ATOM 2512 C C . LYS A 1 302 ? 30.280 -16.014 69.706 1.00 41.03 302 LYS A C 1
ATOM 2514 O O . LYS A 1 302 ? 29.624 -17.005 70.011 1.00 41.03 302 LYS A O 1
ATOM 2519 N N . LYS A 1 303 ? 31.618 -16.012 69.783 1.00 44.56 303 LYS A N 1
ATOM 2520 C CA . LYS A 1 303 ? 32.403 -17.093 70.414 1.00 44.56 303 LYS A CA 1
ATOM 2521 C C . LYS A 1 303 ? 32.561 -16.909 71.924 1.00 44.56 303 LYS A C 1
ATOM 2523 O O . LYS A 1 303 ? 32.685 -17.910 72.618 1.00 44.56 303 LYS A O 1
ATOM 2528 N N . TYR A 1 304 ? 32.553 -15.677 72.434 1.00 40.69 304 TYR A N 1
ATOM 2529 C CA . TYR A 1 304 ? 32.735 -15.410 73.868 1.00 40.69 304 TYR A CA 1
ATOM 2530 C C . TYR A 1 304 ? 31.482 -15.684 74.722 1.00 40.69 304 TYR A C 1
ATOM 2532 O O . TYR A 1 304 ? 31.619 -16.022 75.895 1.00 40.69 304 TYR A O 1
ATOM 2540 N N . TYR A 1 305 ? 30.275 -15.613 74.147 1.00 46.28 305 TYR A N 1
ATOM 2541 C CA . TYR A 1 305 ? 29.001 -15.791 74.868 1.00 46.28 305 TYR A CA 1
ATOM 2542 C C . TYR A 1 305 ? 28.246 -17.086 74.510 1.00 46.28 305 TYR A C 1
ATOM 2544 O O . TYR A 1 305 ? 27.052 -17.068 74.227 1.00 46.28 305 TYR A O 1
ATOM 2552 N N . GLN A 1 306 ? 28.913 -18.245 74.550 1.00 45.59 306 GLN A N 1
ATOM 2553 C CA . GLN A 1 306 ? 28.303 -19.533 74.158 1.00 45.59 306 GLN A CA 1
ATOM 2554 C C . GLN A 1 306 ? 27.138 -20.038 75.043 1.00 45.59 306 GLN A C 1
ATOM 2556 O O . GLN A 1 306 ? 26.498 -21.013 74.663 1.00 45.59 306 GLN A O 1
ATOM 2561 N N . ASN A 1 307 ? 26.849 -19.405 76.189 1.00 50.00 307 ASN A N 1
ATOM 2562 C CA . ASN A 1 307 ? 25.835 -19.852 77.162 1.00 50.00 307 ASN A CA 1
ATOM 2563 C C . ASN A 1 307 ? 24.851 -18.744 77.617 1.00 50.00 307 ASN A C 1
ATOM 2565 O O . ASN A 1 307 ? 24.321 -18.827 78.723 1.00 50.00 307 ASN A O 1
ATOM 2569 N N . ILE A 1 308 ? 24.598 -17.707 76.805 1.00 44.50 308 ILE A N 1
ATOM 2570 C CA . ILE A 1 308 ? 23.550 -16.695 77.075 1.00 44.50 308 ILE A CA 1
ATOM 2571 C C . ILE A 1 308 ? 22.494 -16.727 75.958 1.00 44.50 308 ILE A C 1
ATOM 2573 O O . ILE A 1 308 ? 22.830 -16.946 74.793 1.00 44.50 308 ILE A O 1
ATOM 2577 N N . SER A 1 309 ? 21.215 -16.534 76.307 1.00 46.72 309 SER A N 1
ATOM 2578 C CA . SER A 1 309 ? 20.131 -16.460 75.316 1.00 46.72 309 SER A CA 1
ATOM 2579 C C . SER A 1 309 ? 20.178 -15.144 74.537 1.00 46.72 309 SER A C 1
ATOM 2581 O O . SER A 1 309 ? 20.442 -14.082 75.101 1.00 46.72 309 SER A O 1
ATOM 2583 N N . TRP A 1 310 ? 19.857 -15.193 73.243 1.00 42.44 310 TRP A N 1
ATOM 2584 C CA . TRP A 1 310 ? 19.896 -14.023 72.358 1.00 42.44 310 TRP A CA 1
ATOM 2585 C C . TRP A 1 310 ? 18.964 -12.878 72.789 1.00 42.44 310 TRP A C 1
ATOM 2587 O O . TRP A 1 310 ? 19.246 -11.724 72.473 1.00 42.44 310 TRP A O 1
ATOM 2597 N N . ASP A 1 311 ? 17.903 -13.176 73.544 1.00 43.25 311 ASP A N 1
ATOM 2598 C CA . ASP A 1 311 ? 16.931 -12.182 74.015 1.00 43.25 311 ASP A CA 1
ATOM 2599 C C . ASP A 1 311 ? 17.469 -11.263 75.132 1.00 43.25 311 ASP A C 1
ATOM 2601 O O . ASP A 1 311 ? 17.010 -10.127 75.262 1.00 43.25 311 ASP A O 1
ATOM 2605 N N . GLU A 1 312 ? 18.464 -11.701 75.917 1.00 45.19 312 GLU A N 1
ATOM 2606 C CA . GLU A 1 312 ? 19.066 -10.860 76.969 1.00 45.19 312 GLU A CA 1
ATOM 2607 C C . GLU A 1 312 ? 20.108 -9.883 76.400 1.00 45.19 312 GLU A C 1
ATOM 2609 O O . GLU A 1 312 ? 20.197 -8.740 76.850 1.00 45.19 312 GLU A O 1
ATOM 2614 N N . LEU A 1 313 ? 20.849 -10.285 75.358 1.00 43.50 313 LEU A N 1
ATOM 2615 C CA . LEU A 1 313 ? 21.918 -9.470 74.762 1.00 43.50 313 LEU A CA 1
ATOM 2616 C C . LEU A 1 313 ? 21.395 -8.230 74.006 1.00 43.50 313 LEU A C 1
ATOM 2618 O O . LEU A 1 313 ? 22.142 -7.285 73.769 1.00 43.50 313 LEU A O 1
ATOM 2622 N N . LEU A 1 314 ? 20.118 -8.224 73.613 1.00 44.31 314 LEU A N 1
ATOM 2623 C CA . LEU A 1 314 ? 19.492 -7.129 72.859 1.00 44.31 314 LEU A CA 1
ATOM 2624 C C . LEU A 1 314 ? 18.919 -6.008 73.747 1.00 44.31 314 LEU A C 1
ATOM 2626 O O . LEU A 1 314 ? 18.469 -4.992 73.216 1.00 44.31 314 LEU A O 1
ATOM 2630 N N . CYS A 1 315 ? 18.934 -6.169 75.076 1.00 43.09 315 CYS A N 1
ATOM 2631 C CA . CYS A 1 315 ? 18.243 -5.271 76.009 1.00 43.09 315 CYS A CA 1
ATOM 2632 C C . CYS A 1 315 ? 19.160 -4.398 76.893 1.00 43.09 315 CYS A C 1
ATOM 2634 O O . CYS A 1 315 ? 18.645 -3.578 77.654 1.00 43.09 315 CYS A O 1
ATOM 2636 N N . GLY A 1 316 ? 20.492 -4.501 76.790 1.00 39.78 316 GLY A N 1
ATOM 2637 C CA . GLY A 1 316 ? 21.395 -3.549 77.453 1.00 39.78 316 GLY A CA 1
ATOM 2638 C C . GLY A 1 316 ? 22.888 -3.884 77.381 1.00 39.78 316 GLY A C 1
ATOM 2639 O O . GLY A 1 316 ? 23.279 -5.038 77.511 1.00 39.78 316 GLY A O 1
ATOM 2640 N N . GLY A 1 317 ? 23.722 -2.846 77.254 1.00 39.62 317 GLY A N 1
ATOM 2641 C CA . GLY A 1 317 ? 25.188 -2.947 77.235 1.00 39.62 317 GLY A CA 1
ATOM 2642 C C . GLY A 1 317 ? 25.801 -2.700 75.853 1.00 39.62 317 GLY A C 1
ATOM 2643 O O . GLY A 1 317 ? 25.176 -2.945 74.825 1.00 39.62 317 GLY A O 1
ATOM 2644 N N . GLU A 1 318 ? 27.019 -2.158 75.832 1.00 43.81 318 GLU A N 1
ATOM 2645 C CA . GLU A 1 318 ? 27.703 -1.772 74.594 1.00 43.81 318 GLU A CA 1
ATOM 2646 C C . GLU A 1 318 ? 28.465 -2.929 73.930 1.00 43.81 318 GLU A C 1
ATOM 2648 O O . GLU A 1 318 ? 28.909 -3.892 74.554 1.00 43.81 318 GLU A O 1
ATOM 2653 N N . LEU A 1 319 ? 28.630 -2.781 72.620 1.00 44.44 319 LEU A N 1
ATOM 2654 C CA . LEU A 1 319 ? 29.301 -3.692 71.703 1.00 44.44 319 LEU A CA 1
ATOM 2655 C C . LEU A 1 319 ? 30.826 -3.428 71.695 1.00 44.44 319 LEU A C 1
ATOM 2657 O O . LEU A 1 319 ? 31.243 -2.304 71.405 1.00 44.44 319 LEU A O 1
ATOM 2661 N N . SER A 1 320 ? 31.650 -4.442 72.006 1.00 49.06 320 SER A N 1
ATOM 2662 C CA . SER A 1 320 ? 33.110 -4.300 72.219 1.00 49.06 320 SER A CA 1
ATOM 2663 C C . SER A 1 320 ? 33.901 -3.877 70.969 1.00 49.06 320 SER A C 1
ATOM 2665 O O . SER A 1 320 ? 33.364 -3.831 69.866 1.00 49.06 320 SER A O 1
ATOM 2667 N N . GLU A 1 321 ? 35.187 -3.539 71.130 1.00 44.34 321 GLU A N 1
ATOM 2668 C CA . GLU A 1 321 ? 36.091 -3.195 70.012 1.00 44.34 321 GLU A CA 1
ATOM 2669 C C . GLU A 1 321 ? 36.561 -4.413 69.207 1.00 44.34 321 GLU A C 1
ATOM 2671 O O . GLU A 1 321 ? 36.828 -4.297 68.010 1.00 44.34 321 GLU A O 1
ATOM 2676 N N . GLU A 1 322 ? 36.508 -5.619 69.768 1.00 41.84 322 GLU A N 1
ATOM 2677 C CA . GLU A 1 322 ? 36.401 -6.814 68.947 1.00 41.84 322 GLU A CA 1
ATOM 2678 C C . GLU A 1 322 ? 34.991 -6.887 68.329 1.00 41.84 322 GLU A C 1
ATOM 2680 O O . GLU A 1 322 ? 34.194 -7.716 68.761 1.00 41.84 322 GLU A O 1
ATOM 2685 N N . LEU A 1 323 ? 34.633 -6.028 67.346 1.00 44.41 323 LEU A N 1
ATOM 2686 C CA . LEU A 1 323 ? 33.327 -6.164 66.675 1.00 44.41 323 LEU A CA 1
ATOM 2687 C C . LEU A 1 323 ? 33.051 -5.669 65.224 1.00 44.41 323 LEU A C 1
ATOM 2689 O O . LEU A 1 323 ? 32.031 -6.093 64.704 1.00 44.41 323 LEU A O 1
ATOM 2693 N N . LYS A 1 324 ? 33.740 -4.895 64.371 1.00 44.88 324 LYS A N 1
ATOM 2694 C CA . LYS A 1 324 ? 35.038 -4.222 64.128 1.00 44.88 324 LYS A CA 1
ATOM 2695 C C . LYS A 1 324 ? 35.125 -4.144 62.554 1.00 44.88 324 LYS A C 1
ATOM 2697 O O . LYS A 1 324 ? 34.133 -3.774 61.963 1.00 44.88 324 LYS A O 1
ATOM 2702 N N . SER A 1 325 ? 36.096 -4.643 61.768 1.00 41.84 325 SER A N 1
ATOM 2703 C CA . SER A 1 325 ? 35.949 -4.825 60.267 1.00 41.84 325 SER A CA 1
ATOM 2704 C C . SER A 1 325 ? 35.097 -6.005 59.625 1.00 41.84 325 SER A C 1
ATOM 2706 O O . SER A 1 325 ? 33.949 -5.769 59.259 1.00 41.84 325 SER A O 1
ATOM 2708 N N . PHE A 1 326 ? 35.600 -7.247 59.434 1.00 42.16 326 PHE A N 1
ATOM 2709 C CA . PHE A 1 326 ? 35.047 -8.487 58.770 1.00 42.16 326 PHE A CA 1
ATOM 2710 C C . PHE A 1 326 ? 33.582 -8.687 58.318 1.00 42.16 326 PHE A C 1
ATOM 2712 O O . PHE A 1 326 ? 33.478 -9.126 57.183 1.00 42.16 326 PHE A O 1
ATOM 2719 N N . ILE A 1 327 ? 32.448 -8.483 59.019 1.00 41.03 327 ILE A N 1
ATOM 2720 C CA . ILE A 1 327 ? 31.154 -8.696 58.298 1.00 41.03 327 ILE A CA 1
ATOM 2721 C C . ILE A 1 327 ? 30.989 -7.657 57.164 1.00 41.03 327 ILE A C 1
ATOM 2723 O O . ILE A 1 327 ? 30.309 -7.905 56.171 1.00 41.03 327 ILE A O 1
ATOM 2727 N N . ASN A 1 328 ? 31.772 -6.577 57.188 1.00 41.88 328 ASN A N 1
ATOM 2728 C CA . ASN A 1 328 ? 32.051 -5.792 55.986 1.00 41.88 328 ASN A CA 1
ATOM 2729 C C . ASN A 1 328 ? 32.788 -6.594 54.895 1.00 41.88 328 ASN A C 1
ATOM 2731 O O . ASN A 1 328 ? 32.324 -6.656 53.761 1.00 41.88 328 ASN A O 1
ATOM 2735 N N . THR A 1 329 ? 33.878 -7.289 55.232 1.00 42.19 329 THR A N 1
ATOM 2736 C CA . THR A 1 329 ? 34.558 -8.277 54.363 1.00 42.19 329 THR A CA 1
ATOM 2737 C C . THR A 1 329 ? 33.618 -9.405 53.881 1.00 42.19 329 THR A C 1
ATOM 2739 O O . THR A 1 329 ? 33.780 -9.918 52.772 1.00 42.19 329 THR A O 1
ATOM 2742 N N . TYR A 1 330 ? 32.598 -9.765 54.666 1.00 39.03 330 TYR A N 1
ATOM 2743 C CA . TYR A 1 330 ? 31.555 -10.733 54.316 1.00 39.03 330 TYR A CA 1
ATOM 2744 C C . TYR A 1 330 ? 30.555 -10.166 53.294 1.00 39.03 330 TYR A C 1
ATOM 2746 O O . TYR A 1 330 ? 30.184 -10.859 52.347 1.00 39.03 330 TYR A O 1
ATOM 2754 N N . PHE A 1 331 ? 30.135 -8.904 53.436 1.00 37.88 331 PHE A N 1
ATOM 2755 C CA . PHE A 1 331 ? 29.206 -8.275 52.491 1.00 37.88 331 PHE A CA 1
ATOM 2756 C C . PHE A 1 331 ? 29.872 -7.817 51.184 1.00 37.88 331 PHE A C 1
ATOM 2758 O O . PHE A 1 331 ? 29.266 -7.970 50.122 1.00 37.88 331 PHE A O 1
ATOM 2765 N N . GLU A 1 332 ? 31.118 -7.332 51.207 1.00 38.69 332 GLU A N 1
ATOM 2766 C CA . GLU A 1 332 ? 31.816 -6.877 49.990 1.00 38.69 332 GLU A CA 1
ATOM 2767 C C . GLU A 1 332 ? 32.108 -8.013 48.988 1.00 38.69 332 GLU A C 1
ATOM 2769 O O . GLU A 1 332 ? 32.191 -7.775 47.780 1.00 38.69 332 GLU A O 1
ATOM 2774 N N . THR A 1 333 ? 32.228 -9.262 49.451 1.00 38.44 333 THR A N 1
ATOM 2775 C CA . THR A 1 333 ? 32.612 -10.401 48.598 1.00 38.44 333 THR A CA 1
ATOM 2776 C C . THR A 1 333 ? 31.459 -11.020 47.801 1.00 38.44 333 THR A C 1
ATOM 2778 O O . THR A 1 333 ? 31.712 -11.654 46.777 1.00 38.44 333 THR A O 1
ATOM 2781 N N . LYS A 1 334 ? 30.193 -10.824 48.200 1.00 35.03 334 LYS A N 1
ATOM 2782 C CA . LYS A 1 334 ? 29.045 -11.562 47.625 1.00 35.03 334 LYS A CA 1
ATOM 2783 C C . LYS A 1 334 ? 28.294 -10.851 46.487 1.00 35.03 334 LYS A C 1
ATOM 2785 O O . LYS A 1 334 ? 27.314 -11.385 45.980 1.00 35.03 334 LYS A O 1
ATOM 2790 N N . ILE A 1 335 ? 28.745 -9.665 46.067 1.00 38.34 335 ILE A N 1
ATOM 2791 C CA . ILE A 1 335 ? 28.065 -8.822 45.057 1.00 38.34 335 ILE A CA 1
ATOM 2792 C C . ILE A 1 335 ? 28.653 -8.990 43.633 1.00 38.34 335 ILE A C 1
ATOM 2794 O O . ILE A 1 335 ? 28.079 -8.501 42.663 1.00 38.34 335 ILE A O 1
ATOM 2798 N N . LYS A 1 336 ? 29.779 -9.704 43.462 1.00 39.38 336 LYS A N 1
ATOM 2799 C CA . LYS A 1 336 ? 30.559 -9.732 42.200 1.00 39.38 336 LYS A CA 1
ATOM 2800 C C . LYS A 1 336 ? 30.569 -11.057 41.414 1.00 39.38 336 LYS A C 1
ATOM 2802 O O . LYS A 1 336 ? 31.474 -11.274 40.611 1.00 39.38 336 LYS A O 1
ATOM 2807 N N . SER A 1 337 ? 29.564 -11.919 41.572 1.00 32.12 337 SER A N 1
ATOM 2808 C CA . SER A 1 337 ? 29.402 -13.107 40.715 1.00 32.12 337 SER A CA 1
ATOM 2809 C C . SER A 1 337 ? 27.934 -13.439 40.425 1.00 32.12 337 SER A C 1
ATOM 2811 O O . SER A 1 337 ? 27.155 -13.756 41.318 1.00 32.12 337 SER A O 1
ATOM 2813 N N . GLY A 1 338 ? 27.567 -13.400 39.144 1.00 31.27 338 GLY A N 1
ATOM 2814 C CA . GLY A 1 338 ? 26.266 -13.824 38.625 1.00 31.27 338 GLY A CA 1
ATOM 2815 C C . GLY A 1 338 ? 26.393 -14.303 37.177 1.00 31.27 338 GLY A C 1
ATOM 2816 O O . GLY A 1 338 ? 27.378 -13.984 36.510 1.00 31.27 338 GLY A O 1
ATOM 2817 N N . GLY A 1 339 ? 25.416 -15.070 36.690 1.00 27.95 339 GLY A N 1
ATOM 2818 C CA . GLY A 1 339 ? 25.399 -15.559 35.310 1.00 27.95 339 GLY A CA 1
ATOM 2819 C C . GLY A 1 339 ? 24.168 -16.406 34.974 1.00 27.95 339 GLY A C 1
ATOM 2820 O O . GLY A 1 339 ? 23.801 -17.277 35.753 1.00 27.95 339 GLY A O 1
ATOM 2821 N N . SER A 1 340 ? 23.585 -16.128 33.800 1.00 28.45 340 SER A N 1
ATOM 2822 C CA . SER A 1 340 ? 22.603 -16.924 33.030 1.00 28.45 340 SER A CA 1
ATOM 2823 C C . SER A 1 340 ? 21.358 -17.493 33.739 1.00 28.45 340 SER A C 1
ATOM 2825 O O . SER A 1 340 ? 21.434 -18.484 34.460 1.00 28.45 340 SER A O 1
ATOM 2827 N N . ILE A 1 341 ? 20.192 -16.964 33.352 1.00 31.55 341 ILE A N 1
ATOM 2828 C CA . ILE A 1 341 ? 18.915 -17.696 33.243 1.00 31.55 341 ILE A CA 1
ATOM 2829 C C . ILE A 1 341 ? 18.486 -17.609 31.764 1.00 31.55 341 ILE A C 1
ATOM 2831 O O . ILE A 1 341 ? 18.842 -16.646 31.084 1.00 31.55 341 ILE A O 1
ATOM 2835 N N . GLU A 1 342 ? 17.812 -18.639 31.250 1.00 29.08 342 GLU A N 1
ATOM 2836 C CA . GLU A 1 342 ? 17.512 -18.817 29.820 1.00 29.08 342 GLU A CA 1
ATOM 2837 C C . GLU A 1 342 ? 16.239 -18.076 29.355 1.00 29.08 342 GLU A C 1
ATOM 2839 O O . GLU A 1 342 ? 15.354 -17.749 30.150 1.00 29.08 342 GLU A O 1
ATOM 2844 N N . ASP A 1 343 ? 16.126 -17.844 28.041 1.00 28.19 343 ASP A N 1
ATOM 2845 C CA . ASP A 1 343 ? 15.012 -17.132 27.396 1.00 28.19 343 ASP A CA 1
ATOM 2846 C C . ASP A 1 343 ? 13.666 -17.883 27.505 1.00 28.19 343 ASP A C 1
ATOM 2848 O O . ASP A 1 343 ? 13.236 -18.585 26.589 1.00 28.19 343 ASP A O 1
ATOM 2852 N N . SER A 1 344 ? 12.966 -17.708 28.630 1.00 29.48 344 SER A N 1
ATOM 2853 C CA . SER A 1 344 ? 11.560 -18.122 28.795 1.00 29.48 344 SER A CA 1
ATOM 2854 C C . SER A 1 344 ? 10.762 -17.268 29.795 1.00 29.48 344 SER A C 1
ATOM 2856 O O . SER A 1 344 ? 9.591 -16.974 29.553 1.00 29.48 344 SER A O 1
ATOM 2858 N N . GLU A 1 345 ? 11.378 -16.779 30.879 1.00 31.66 345 GLU A N 1
ATOM 2859 C CA . GLU A 1 345 ? 10.654 -16.101 31.974 1.00 31.66 345 GLU A CA 1
ATOM 2860 C C . GLU A 1 345 ? 10.080 -14.710 31.628 1.00 31.66 345 GLU A C 1
ATOM 2862 O O . GLU A 1 345 ? 9.219 -14.197 32.349 1.00 31.66 345 GLU A O 1
ATOM 2867 N N . VAL A 1 346 ? 10.524 -14.066 30.541 1.00 32.34 346 VAL A N 1
ATOM 2868 C CA . VAL A 1 346 ? 10.124 -12.682 30.197 1.00 32.34 346 VAL A CA 1
ATOM 2869 C C . VAL A 1 346 ? 8.613 -12.564 29.977 1.00 32.34 346 VAL A C 1
ATOM 2871 O O . VAL A 1 346 ? 7.984 -11.607 30.432 1.00 32.34 346 VAL A O 1
ATOM 2874 N N . GLU A 1 347 ? 8.003 -13.548 29.318 1.00 30.38 347 GLU A N 1
ATOM 2875 C CA . GLU A 1 347 ? 6.576 -13.499 28.999 1.00 30.38 347 GLU A CA 1
ATOM 2876 C C . GLU A 1 347 ? 5.698 -13.793 30.228 1.00 30.38 347 GLU A C 1
ATOM 2878 O O . GLU A 1 347 ? 4.663 -13.152 30.433 1.00 30.38 347 GLU A O 1
ATOM 2883 N N . GLU A 1 348 ? 6.129 -14.713 31.095 1.00 29.03 348 GLU A N 1
ATOM 2884 C CA . GLU A 1 348 ? 5.411 -15.059 32.325 1.00 29.03 348 GLU A CA 1
ATOM 2885 C C . GLU A 1 348 ? 5.533 -13.950 33.383 1.00 29.03 348 GLU A C 1
ATOM 2887 O O . GLU A 1 348 ? 4.531 -13.546 33.986 1.00 29.03 348 GLU A O 1
ATOM 2892 N N . THR A 1 349 ? 6.718 -13.349 33.530 1.00 32.66 349 THR A N 1
ATOM 2893 C CA . THR A 1 349 ? 6.915 -12.167 34.384 1.00 32.66 349 THR A CA 1
ATOM 2894 C C . THR A 1 349 ? 6.142 -10.946 33.869 1.00 32.66 349 THR A C 1
ATOM 2896 O O . THR A 1 349 ? 5.519 -10.253 34.683 1.00 32.66 349 THR A O 1
ATOM 2899 N N . GLU A 1 350 ? 6.060 -10.706 32.550 1.00 41.59 350 GLU A N 1
ATOM 2900 C CA . GLU A 1 350 ? 5.143 -9.701 31.985 1.00 41.59 350 GLU A CA 1
ATOM 2901 C C . GLU A 1 350 ? 3.677 -10.024 32.310 1.00 41.59 350 GLU A C 1
ATOM 2903 O O . GLU A 1 350 ? 2.965 -9.152 32.815 1.00 41.59 350 GLU A O 1
ATOM 2908 N N . LYS A 1 351 ? 3.210 -11.259 32.083 1.00 37.38 351 LYS A N 1
ATOM 2909 C CA . LYS A 1 351 ? 1.822 -11.679 32.364 1.00 37.38 351 LYS A CA 1
ATOM 2910 C C . LYS A 1 351 ? 1.456 -11.503 33.845 1.00 37.38 351 LYS A C 1
ATOM 2912 O O . LYS A 1 351 ? 0.367 -11.010 34.154 1.00 37.38 351 LYS A O 1
ATOM 2917 N N . ILE A 1 352 ? 2.371 -11.804 34.768 1.00 32.03 352 ILE A N 1
ATOM 2918 C CA . ILE A 1 352 ? 2.201 -11.568 36.213 1.00 32.03 352 ILE A CA 1
ATOM 2919 C C . ILE A 1 352 ? 2.173 -10.061 36.533 1.00 32.03 352 ILE A C 1
ATOM 2921 O O . ILE A 1 352 ? 1.298 -9.604 37.277 1.00 32.03 352 ILE A O 1
ATOM 2925 N N . LYS A 1 353 ? 3.079 -9.264 35.950 1.00 37.19 353 LYS A N 1
ATOM 2926 C CA . LYS A 1 353 ? 3.156 -7.801 36.135 1.00 37.19 353 LYS A CA 1
ATOM 2927 C C . LYS A 1 353 ? 1.906 -7.088 35.597 1.00 37.19 353 LYS A C 1
ATOM 2929 O O . LYS A 1 353 ? 1.364 -6.213 36.274 1.00 37.19 353 LYS A O 1
ATOM 2934 N N . ARG A 1 354 ? 1.383 -7.520 34.442 1.00 43.28 354 ARG A N 1
ATOM 2935 C CA . ARG A 1 354 ? 0.111 -7.071 33.845 1.00 43.28 354 ARG A CA 1
ATOM 2936 C C . ARG A 1 354 ? -1.084 -7.389 34.744 1.00 43.28 354 ARG A C 1
ATOM 2938 O O . ARG A 1 354 ? -1.853 -6.481 35.052 1.00 43.28 354 ARG A O 1
ATOM 2945 N N . LYS A 1 355 ? -1.215 -8.633 35.230 1.00 42.16 355 LYS A N 1
ATOM 2946 C CA . LYS A 1 355 ? -2.308 -9.036 36.141 1.00 42.16 355 LYS A CA 1
ATOM 2947 C C . LYS A 1 355 ? -2.292 -8.237 37.452 1.00 42.16 355 LYS A C 1
ATOM 2949 O O . LYS A 1 355 ? -3.340 -7.749 37.871 1.00 42.16 355 LYS A O 1
ATOM 2954 N N . LYS A 1 356 ? -1.112 -8.015 38.050 1.00 34.91 356 LYS A N 1
ATOM 2955 C CA . LYS A 1 356 ? -0.953 -7.122 39.217 1.00 34.91 356 LYS A CA 1
ATOM 2956 C C . LYS A 1 356 ? -1.341 -5.670 38.893 1.00 34.91 356 LYS A C 1
ATOM 2958 O O . LYS A 1 356 ? -2.055 -5.050 39.676 1.00 34.91 356 LYS A O 1
ATOM 2963 N N . SER A 1 357 ? -0.936 -5.143 37.732 1.00 64.25 357 SER A N 1
ATOM 2964 C CA . SER A 1 357 ? -1.305 -3.788 37.288 1.00 64.25 357 SER A CA 1
ATOM 2965 C C . SER A 1 357 ? -2.811 -3.620 37.072 1.00 64.25 357 SER A C 1
ATOM 2967 O O . SER A 1 357 ? -3.351 -2.597 37.480 1.00 64.25 357 SER A O 1
ATOM 2969 N N . LEU A 1 358 ? -3.493 -4.586 36.447 1.00 61.47 358 LEU A N 1
ATOM 2970 C CA . LEU A 1 358 ? -4.930 -4.494 36.172 1.00 61.47 358 LEU A CA 1
ATOM 2971 C C . LEU A 1 358 ? -5.759 -4.527 37.462 1.00 61.47 358 LEU A C 1
ATOM 2973 O O . LEU A 1 358 ? -6.652 -3.698 37.623 1.00 61.47 358 LEU A O 1
ATOM 2977 N N . LYS A 1 359 ? -5.419 -5.412 38.410 1.00 64.25 359 LYS A N 1
ATOM 2978 C CA . LYS A 1 359 ? -6.079 -5.460 39.723 1.00 64.25 359 LYS A CA 1
ATOM 2979 C C . LYS A 1 359 ? -5.996 -4.105 40.448 1.00 64.25 359 LYS A C 1
ATOM 2981 O O . LYS A 1 359 ? -7.028 -3.568 40.837 1.00 64.25 359 LYS A O 1
ATOM 2986 N N . ALA A 1 360 ? -4.807 -3.500 40.494 1.00 66.62 360 ALA A N 1
ATOM 2987 C CA . ALA A 1 360 ? -4.593 -2.194 41.123 1.00 66.62 360 ALA A CA 1
ATOM 2988 C C . ALA A 1 360 ? -5.280 -1.009 40.401 1.00 66.62 360 ALA A C 1
ATOM 2990 O O . ALA A 1 360 ? -5.458 0.051 41.002 1.00 66.62 360 ALA A O 1
ATOM 2991 N N . LEU A 1 361 ? -5.661 -1.150 39.122 1.00 62.91 361 LEU A N 1
ATOM 2992 C CA . LEU A 1 361 ? -6.515 -0.170 38.434 1.00 62.91 361 LEU A CA 1
ATOM 2993 C C . LEU A 1 361 ? -7.984 -0.324 38.849 1.00 62.91 361 LEU A C 1
ATOM 2995 O O . LEU A 1 361 ? -8.650 0.680 39.087 1.00 62.91 361 LEU A O 1
ATOM 2999 N N . ILE A 1 362 ? -8.476 -1.563 38.958 1.00 65.81 362 ILE A N 1
ATOM 3000 C CA . ILE A 1 362 ? -9.862 -1.867 39.350 1.00 65.81 362 ILE A CA 1
ATOM 3001 C C . ILE A 1 362 ? -10.121 -1.449 40.805 1.00 65.81 362 ILE A C 1
ATOM 3003 O O . ILE A 1 362 ? -11.139 -0.819 41.081 1.00 65.81 362 ILE A O 1
ATOM 3007 N N . GLU A 1 363 ? -9.184 -1.720 41.716 1.00 69.69 363 GLU A N 1
ATOM 3008 C CA . GLU A 1 363 ? -9.268 -1.295 43.123 1.00 69.69 363 GLU A CA 1
ATOM 3009 C C . GLU A 1 363 ? -9.381 0.239 43.230 1.00 69.69 363 GLU A C 1
ATOM 3011 O O . GLU A 1 363 ? -10.322 0.755 43.833 1.00 69.69 363 GLU A O 1
ATOM 3016 N N . LYS A 1 364 ? -8.523 0.985 42.518 1.00 70.81 364 LYS A N 1
ATOM 3017 C CA . LYS A 1 364 ? -8.582 2.459 42.464 1.00 70.81 364 LYS A CA 1
ATOM 3018 C C . LYS A 1 364 ? -9.849 3.009 41.811 1.00 70.81 364 LYS A C 1
ATOM 3020 O O . LYS A 1 364 ? -10.344 4.057 42.221 1.00 70.81 364 LYS A O 1
ATOM 3025 N N . LEU A 1 365 ? -10.393 2.323 40.804 1.00 70.56 365 LEU A N 1
ATOM 3026 C CA . LEU A 1 365 ? -11.682 2.689 40.217 1.00 70.56 365 LEU A CA 1
ATOM 3027 C C . LEU A 1 365 ? -12.809 2.558 41.256 1.00 70.56 365 LEU A C 1
ATOM 3029 O O . LEU A 1 365 ? -13.643 3.456 41.365 1.00 70.56 365 LEU A O 1
ATOM 3033 N N . GLN A 1 366 ? -12.817 1.476 42.041 1.00 71.50 366 GLN A N 1
ATOM 3034 C CA . GLN A 1 366 ? -13.810 1.249 43.096 1.00 71.50 366 GLN A CA 1
ATOM 3035 C C . GLN A 1 366 ? -13.705 2.298 44.216 1.00 71.50 366 GLN A C 1
ATOM 3037 O O . GLN A 1 366 ? -14.731 2.859 44.608 1.00 71.50 366 GLN A O 1
ATOM 3042 N N . GLU A 1 367 ? -12.488 2.631 44.663 1.00 74.81 367 GLU A N 1
ATOM 3043 C CA . GLU A 1 367 ? -12.221 3.729 45.610 1.00 74.81 367 GLU A CA 1
ATOM 3044 C C . GLU A 1 367 ? -12.807 5.063 45.112 1.00 74.81 367 GLU A C 1
ATOM 3046 O O . GLU A 1 367 ? -13.596 5.704 45.810 1.00 74.81 367 GLU A O 1
ATOM 3051 N N . MET A 1 368 ? -12.492 5.463 43.873 1.00 72.94 368 MET A N 1
ATOM 3052 C CA . MET A 1 368 ? -13.000 6.718 43.302 1.00 72.94 368 MET A CA 1
ATOM 3053 C C . MET A 1 368 ? -14.527 6.709 43.133 1.00 72.94 368 MET A C 1
ATOM 3055 O O . MET A 1 368 ? -15.169 7.733 43.362 1.00 72.94 368 MET A O 1
ATOM 3059 N N . GLN A 1 369 ? -15.137 5.569 42.790 1.00 75.06 369 GLN A N 1
ATOM 3060 C CA . GLN A 1 369 ? -16.598 5.437 42.716 1.00 75.06 369 GLN A CA 1
ATOM 3061 C C . GLN A 1 369 ? -17.284 5.549 44.088 1.00 75.06 369 GLN A C 1
ATOM 3063 O O . GLN A 1 369 ? -18.422 6.016 44.163 1.00 75.06 369 GLN A O 1
ATOM 3068 N N . VAL A 1 370 ? -16.652 5.113 45.185 1.00 78.75 370 VAL A N 1
ATOM 3069 C CA . VAL A 1 370 ? -17.150 5.388 46.549 1.00 78.75 370 VAL A CA 1
ATOM 3070 C C . VAL A 1 370 ? -17.091 6.890 46.824 1.00 78.75 370 VAL A C 1
ATOM 3072 O O . VAL A 1 370 ? -18.137 7.487 47.079 1.00 78.75 370 VAL A O 1
ATOM 3075 N N . LEU A 1 371 ? -15.925 7.512 46.633 1.00 81.88 371 LEU A N 1
ATOM 3076 C CA . LEU A 1 371 ? -15.711 8.937 46.898 1.00 81.88 371 LEU A CA 1
ATOM 3077 C C . LEU A 1 371 ? -16.658 9.848 46.087 1.00 81.88 371 LEU A C 1
ATOM 3079 O O . LEU A 1 371 ? -17.203 10.816 46.615 1.00 81.88 371 LEU A O 1
ATOM 3083 N N . LEU A 1 372 ? -16.930 9.513 44.819 1.00 81.38 372 LEU A N 1
ATOM 3084 C CA . LEU A 1 372 ? -17.888 10.240 43.976 1.00 81.38 372 LEU A CA 1
ATOM 3085 C C . LEU A 1 372 ? -19.329 10.154 44.521 1.00 81.38 372 LEU A C 1
ATOM 3087 O O . LEU A 1 372 ? -20.062 11.143 44.503 1.00 81.38 372 LEU A O 1
ATOM 3091 N N . ARG A 1 373 ? -19.747 8.987 45.036 1.00 79.88 373 ARG A N 1
ATOM 3092 C CA . ARG A 1 373 ? -21.076 8.810 45.656 1.00 79.88 373 ARG A CA 1
ATOM 3093 C C . ARG A 1 373 ? -21.204 9.596 46.959 1.00 79.88 373 ARG A C 1
ATOM 3095 O O . ARG A 1 373 ? -22.268 10.155 47.219 1.00 79.88 373 ARG A O 1
ATOM 3102 N N . GLU A 1 374 ? -20.135 9.672 47.745 1.00 84.88 374 GLU A N 1
ATOM 3103 C CA . GLU A 1 374 ? -20.077 10.488 48.961 1.00 84.88 374 GLU A CA 1
ATOM 3104 C C . GLU A 1 374 ? -20.175 11.980 48.626 1.00 84.88 374 GLU A C 1
ATOM 3106 O O . GLU A 1 374 ? -21.046 12.662 49.164 1.00 84.88 374 GLU A O 1
ATOM 3111 N N . LYS A 1 375 ? -19.407 12.464 47.642 1.00 82.31 375 LYS A N 1
ATOM 3112 C CA . LYS A 1 375 ? -19.469 13.853 47.157 1.00 82.31 375 LYS A CA 1
ATOM 3113 C C . LYS A 1 375 ? -20.839 14.231 46.577 1.00 82.31 375 LYS A C 1
ATOM 3115 O O . LYS A 1 375 ? -21.361 15.304 46.871 1.00 82.31 375 LYS A O 1
ATOM 3120 N N . HIS A 1 376 ? -21.499 13.339 45.835 1.00 82.19 376 HIS A N 1
ATOM 3121 C CA . HIS A 1 376 ? -22.886 13.557 45.396 1.00 82.19 376 HIS A CA 1
ATOM 3122 C C . HIS A 1 376 ? -23.918 13.534 46.537 1.00 82.19 376 HIS A C 1
ATOM 3124 O O . HIS A 1 376 ? -25.004 14.094 46.378 1.00 82.19 376 HIS A O 1
ATOM 3130 N N . LYS A 1 377 ? -23.622 12.876 47.665 1.00 83.44 377 LYS A N 1
ATOM 3131 C CA . LYS A 1 377 ? -24.472 12.882 48.865 1.00 83.44 377 LYS A CA 1
ATOM 3132 C C . LYS A 1 377 ? -24.259 14.158 49.682 1.00 83.44 377 LYS A C 1
ATOM 3134 O O . LYS A 1 377 ? -25.242 14.737 50.132 1.00 83.44 377 LYS A O 1
ATOM 3139 N N . GLU A 1 378 ? -23.015 14.619 49.797 1.00 80.44 378 GLU A N 1
ATOM 3140 C CA . GLU A 1 378 ? -22.634 15.926 50.350 1.00 80.44 378 GLU A CA 1
ATOM 3141 C C . GLU A 1 378 ? -23.355 17.058 49.598 1.00 80.44 378 GLU A C 1
ATOM 3143 O O . GLU A 1 378 ? -24.127 17.791 50.209 1.00 80.44 378 GLU A O 1
ATOM 3148 N N . LEU A 1 379 ? -23.269 17.093 48.261 1.00 78.06 379 LEU A N 1
ATOM 3149 C CA . LEU A 1 379 ? -23.965 18.072 47.404 1.00 78.06 379 LEU A CA 1
ATOM 3150 C C . LEU A 1 379 ? -25.514 18.001 47.465 1.00 78.06 379 LEU A C 1
ATOM 3152 O O . LEU A 1 379 ? -26.195 18.896 46.969 1.00 78.06 379 LEU A O 1
ATOM 3156 N N . LYS A 1 380 ? -26.091 16.930 48.029 1.00 75.00 380 LYS A N 1
ATOM 3157 C CA . LYS A 1 380 ? -27.544 16.772 48.255 1.00 75.00 380 LYS A CA 1
ATOM 3158 C C . LYS A 1 380 ? -27.968 17.040 49.705 1.00 75.00 380 LYS A C 1
ATOM 3160 O O . LYS A 1 380 ? -29.164 17.039 49.990 1.00 75.00 380 LYS A O 1
ATOM 3165 N N . GLY A 1 381 ? -27.022 17.249 50.620 1.00 68.69 381 GLY A N 1
ATOM 3166 C CA . GLY A 1 381 ? -27.298 17.712 51.975 1.00 68.69 381 GLY A CA 1
ATOM 3167 C C . GLY A 1 381 ? -27.387 19.236 51.993 1.00 68.69 381 GLY A C 1
ATOM 3168 O O . GLY A 1 381 ? -26.396 19.909 51.737 1.00 68.69 381 GLY A O 1
ATOM 3169 N N . ASN A 1 382 ? -28.557 19.788 52.323 1.00 58.09 382 ASN A N 1
ATOM 3170 C CA . ASN A 1 382 ? -28.832 21.235 52.301 1.00 58.09 382 ASN A CA 1
ATOM 3171 C C . ASN A 1 382 ? -28.149 22.011 53.459 1.00 58.09 382 ASN A C 1
ATOM 3173 O O . ASN A 1 382 ? -28.826 22.686 54.232 1.00 58.09 382 ASN A O 1
ATOM 3177 N N . ILE A 1 383 ? -26.826 21.878 53.627 1.00 58.62 383 ILE A N 1
ATOM 3178 C CA . ILE A 1 383 ? -26.029 22.474 54.722 1.00 58.62 383 ILE A CA 1
ATOM 3179 C C . ILE A 1 383 ? -24.660 22.989 54.212 1.00 58.62 383 ILE A C 1
ATOM 3181 O O . ILE A 1 383 ? -23.646 22.919 54.904 1.00 58.62 383 ILE A O 1
ATOM 3185 N N . LEU A 1 384 ? -24.611 23.491 52.975 1.00 61.94 384 LEU A N 1
ATOM 3186 C CA . LEU A 1 384 ? -23.407 24.027 52.329 1.00 61.94 384 LEU A CA 1
ATOM 3187 C C . LEU A 1 384 ? -23.685 25.429 51.777 1.00 61.94 384 LEU A C 1
ATOM 3189 O O . LEU A 1 384 ? -24.767 25.688 51.256 1.00 61.94 384 LEU A O 1
ATOM 3193 N N . ASP A 1 385 ? -22.704 26.326 51.891 1.00 70.94 385 ASP A N 1
ATOM 3194 C CA . ASP A 1 385 ? -22.743 27.640 51.243 1.00 70.94 385 ASP A CA 1
ATOM 3195 C C . ASP A 1 385 ? -22.410 27.546 49.744 1.00 70.94 385 ASP A C 1
ATOM 3197 O O . ASP A 1 385 ? -21.771 26.591 49.295 1.00 70.94 385 ASP A O 1
ATOM 3201 N N . ASP A 1 386 ? -22.814 28.558 48.969 1.00 72.81 386 ASP A N 1
ATOM 3202 C CA . ASP A 1 386 ? -22.656 28.583 47.506 1.00 72.81 386 ASP A CA 1
ATOM 3203 C C . ASP A 1 386 ? -21.204 28.370 47.042 1.00 72.81 386 ASP A C 1
ATOM 3205 O O . ASP A 1 386 ? -20.967 27.763 45.994 1.00 72.81 386 ASP A O 1
ATOM 3209 N N . LYS A 1 387 ? -20.213 28.818 47.829 1.00 78.19 387 LYS A N 1
ATOM 3210 C CA . LYS A 1 387 ? -18.791 28.655 47.498 1.00 78.19 387 LYS A CA 1
ATOM 3211 C C . LYS A 1 387 ? -18.353 27.203 47.677 1.00 78.19 387 LYS A C 1
ATOM 3213 O O . LYS A 1 387 ? -17.746 26.647 46.763 1.00 78.19 387 LYS A O 1
ATOM 3218 N N . LYS A 1 388 ? -18.710 26.564 48.798 1.00 76.62 388 LYS A N 1
ATOM 3219 C CA . LYS A 1 388 ? -18.443 25.131 49.007 1.00 76.62 388 LYS A CA 1
ATOM 3220 C C . LYS A 1 388 ? -19.214 24.245 48.029 1.00 76.62 388 LYS A C 1
ATOM 3222 O O . LYS A 1 388 ? -18.678 23.228 47.596 1.00 76.62 388 LYS A O 1
ATOM 3227 N N . MET A 1 389 ? -20.435 24.619 47.642 1.00 72.56 389 MET A N 1
ATOM 3228 C CA . MET A 1 389 ? -21.207 23.905 46.613 1.00 72.56 389 MET A CA 1
ATOM 3229 C C . MET A 1 389 ? -20.488 23.913 45.257 1.00 72.56 389 MET A C 1
ATOM 3231 O O . MET A 1 389 ? -20.405 22.883 44.588 1.00 72.56 389 MET A O 1
ATOM 3235 N N . GLU A 1 390 ? -19.923 25.055 44.866 1.00 79.56 390 GLU A N 1
ATOM 3236 C CA . GLU A 1 390 ? -19.156 25.216 43.627 1.00 79.56 390 GLU A CA 1
ATOM 3237 C C . GLU A 1 390 ? -17.771 24.535 43.679 1.00 79.56 390 GLU A C 1
ATOM 3239 O O . GLU A 1 390 ? -17.307 23.981 42.681 1.00 79.56 390 GLU A O 1
ATOM 3244 N N . GLU A 1 391 ? -17.114 24.516 44.842 1.00 82.31 391 GLU A N 1
ATOM 3245 C CA . GLU A 1 391 ? -15.882 23.743 45.068 1.00 82.31 391 GLU A CA 1
ATOM 3246 C C . GLU A 1 391 ? -16.161 22.226 44.998 1.00 82.31 391 GLU A C 1
ATOM 3248 O O . GLU A 1 391 ? -15.486 21.509 44.258 1.00 82.31 391 GLU A O 1
ATOM 3253 N N . THR A 1 392 ? -17.235 21.748 45.640 1.00 80.50 392 THR A N 1
ATOM 3254 C CA . THR A 1 392 ? -17.671 20.335 45.606 1.00 80.50 392 THR A CA 1
ATOM 3255 C C . THR A 1 392 ? -18.051 19.881 44.191 1.00 80.50 392 THR A C 1
ATOM 3257 O O . THR A 1 392 ? -17.750 18.752 43.805 1.00 80.50 392 THR A O 1
ATOM 3260 N N . ARG A 1 393 ? -18.660 20.752 43.372 1.00 82.31 393 ARG A N 1
ATOM 3261 C CA . ARG A 1 393 ? -18.912 20.471 41.944 1.00 82.31 393 ARG A CA 1
ATOM 3262 C C . ARG A 1 393 ? -17.620 20.251 41.160 1.00 82.31 393 ARG A C 1
ATOM 3264 O O . ARG A 1 393 ? -17.509 19.252 40.461 1.00 82.31 393 ARG A O 1
ATOM 3271 N N . LYS A 1 394 ? -16.612 21.108 41.340 1.00 83.44 394 LYS A N 1
ATOM 3272 C CA . LYS A 1 394 ? -15.306 20.956 40.671 1.00 83.44 394 LYS A CA 1
ATOM 3273 C C . LYS A 1 394 ? -14.571 19.687 41.099 1.00 83.44 394 LYS A C 1
ATOM 3275 O O . LYS A 1 394 ? -13.898 19.069 40.272 1.00 83.44 394 LYS A O 1
ATOM 3280 N N . GLU A 1 395 ? -14.722 19.262 42.353 1.00 83.44 395 GLU A N 1
ATOM 3281 C CA . GLU A 1 395 ? -14.238 17.955 42.811 1.00 83.44 395 GLU A CA 1
ATOM 3282 C C . GLU A 1 395 ? -14.981 16.797 42.127 1.00 83.44 395 GLU A C 1
ATOM 3284 O O . GLU A 1 395 ? -14.331 15.875 41.638 1.00 83.44 395 GLU A O 1
ATOM 3289 N N . ILE A 1 396 ? -16.314 16.864 42.026 1.00 81.00 396 ILE A N 1
ATOM 3290 C CA . ILE A 1 396 ? -17.153 15.882 41.315 1.00 81.00 396 ILE A CA 1
ATOM 3291 C C . ILE A 1 396 ? -16.759 15.776 39.836 1.00 81.00 396 ILE A C 1
ATOM 3293 O O . ILE A 1 396 ? -16.535 14.666 39.355 1.00 81.00 396 ILE A O 1
ATOM 3297 N N . ASP A 1 397 ? -16.605 16.895 39.127 1.00 75.94 397 ASP A N 1
ATOM 3298 C CA . ASP A 1 397 ? -16.208 16.914 37.713 1.00 75.94 397 ASP A CA 1
ATOM 3299 C C . ASP A 1 397 ? -14.797 16.326 37.526 1.00 75.94 397 ASP A C 1
ATOM 3301 O O . ASP A 1 397 ? -14.558 15.485 36.655 1.00 75.94 397 ASP A O 1
ATOM 3305 N N . THR A 1 398 ? -13.860 16.698 38.408 1.00 80.12 398 THR A N 1
ATOM 3306 C CA . THR A 1 398 ? -12.477 16.190 38.397 1.00 80.12 398 THR A CA 1
ATOM 3307 C C . THR A 1 398 ? -12.410 14.691 38.705 1.00 80.12 398 THR A C 1
ATOM 3309 O O . THR A 1 398 ? -11.611 13.971 38.100 1.00 80.12 398 THR A O 1
ATOM 3312 N N . LEU A 1 399 ? -13.230 14.196 39.637 1.00 74.56 399 LEU A N 1
ATOM 3313 C CA . LEU A 1 399 ? -13.340 12.768 39.945 1.00 74.56 399 LEU A CA 1
ATOM 3314 C C . LEU A 1 399 ? -14.015 12.001 38.807 1.00 74.56 399 LEU A C 1
ATOM 3316 O O . LEU A 1 399 ? -13.536 10.927 38.451 1.00 74.56 399 LEU A O 1
ATOM 3320 N N . THR A 1 400 ? -15.050 12.565 38.185 1.00 70.75 400 THR A N 1
ATOM 3321 C CA . THR A 1 400 ? -15.752 11.962 37.043 1.00 70.75 400 THR A CA 1
ATOM 3322 C C . THR A 1 400 ? -14.801 11.775 35.862 1.00 70.75 400 THR A C 1
ATOM 3324 O O . THR A 1 400 ? -14.618 10.646 35.414 1.00 70.75 400 THR A O 1
ATOM 3327 N N . GLY A 1 401 ? -14.068 12.816 35.448 1.00 69.19 401 GLY A N 1
ATOM 3328 C CA . GLY A 1 401 ? -13.074 12.703 34.370 1.00 69.19 401 GLY A CA 1
ATOM 3329 C C . GLY A 1 401 ? -11.905 11.750 34.687 1.00 69.19 401 GLY A C 1
ATOM 3330 O O . GLY A 1 401 ? -11.331 11.131 33.787 1.00 69.19 401 GLY A O 1
ATOM 3331 N N . ARG A 1 402 ? -11.558 11.563 35.972 1.00 69.06 402 ARG A N 1
ATOM 3332 C CA . ARG A 1 402 ? -10.606 10.516 36.399 1.00 69.06 402 ARG A CA 1
ATOM 3333 C C . ARG A 1 402 ? -11.216 9.118 36.284 1.00 69.06 402 ARG A C 1
ATOM 3335 O O . ARG A 1 402 ? -10.557 8.229 35.753 1.00 69.06 402 ARG A O 1
ATOM 3342 N N . ILE A 1 403 ? -12.454 8.928 36.734 1.00 69.19 403 ILE A N 1
ATOM 3343 C CA . ILE A 1 403 ? -13.195 7.661 36.653 1.00 69.19 403 ILE A CA 1
ATOM 3344 C C . ILE A 1 403 ? -13.405 7.246 35.193 1.00 69.19 403 ILE A C 1
ATOM 3346 O O . ILE A 1 403 ? -13.155 6.093 34.855 1.00 69.19 403 ILE A O 1
ATOM 3350 N N . GLU A 1 404 ? -13.766 8.173 34.305 1.00 69.81 404 GLU A N 1
ATOM 3351 C CA . GLU A 1 404 ? -13.849 7.946 32.856 1.00 69.81 404 GLU A CA 1
ATOM 3352 C C . GLU A 1 404 ? -12.516 7.471 32.269 1.00 69.81 404 GLU A C 1
ATOM 3354 O O . GLU A 1 404 ? -12.484 6.497 31.513 1.00 69.81 404 GLU A O 1
ATOM 3359 N N . LYS A 1 405 ? -11.399 8.098 32.664 1.00 69.62 405 LYS A N 1
ATOM 3360 C CA . LYS A 1 405 ? -10.066 7.661 32.239 1.00 69.62 405 LYS A CA 1
ATOM 3361 C C . LYS A 1 405 ? -9.734 6.254 32.745 1.00 69.62 405 LYS A C 1
ATOM 3363 O O . LYS A 1 405 ? -9.324 5.420 31.944 1.00 69.62 405 LYS A O 1
ATOM 3368 N N . PHE A 1 406 ? -9.943 5.960 34.031 1.00 64.56 406 PHE A N 1
ATOM 3369 C CA . PHE A 1 406 ? -9.708 4.617 34.583 1.00 64.56 406 PHE A CA 1
ATOM 3370 C C . PHE A 1 406 ? -10.612 3.563 33.922 1.00 64.56 406 PHE A C 1
ATOM 3372 O O . PHE A 1 406 ? -10.120 2.500 33.551 1.00 64.56 406 PHE A O 1
ATOM 3379 N N . ASN A 1 407 ? -11.893 3.870 33.688 1.00 66.31 407 ASN A N 1
ATOM 3380 C CA . ASN A 1 407 ? -12.811 3.022 32.922 1.00 66.31 407 ASN A CA 1
ATOM 3381 C C . ASN A 1 407 ? -12.270 2.748 31.511 1.00 66.31 407 ASN A C 1
ATOM 3383 O O . ASN A 1 407 ? -12.268 1.596 31.079 1.00 66.31 407 ASN A O 1
ATOM 3387 N N . LYS A 1 408 ? -11.773 3.768 30.795 1.00 68.56 408 LYS A N 1
ATOM 3388 C CA . LYS A 1 408 ? -11.193 3.603 29.453 1.00 68.56 408 LYS A CA 1
ATOM 3389 C C . LYS A 1 408 ? -9.901 2.780 29.491 1.00 68.56 408 LYS A C 1
ATOM 3391 O O . LYS A 1 408 ? -9.733 1.895 28.654 1.00 68.56 408 LYS A O 1
ATOM 3396 N N . ASP A 1 409 ? -9.020 2.999 30.465 1.00 66.69 409 ASP A N 1
ATOM 3397 C CA . ASP A 1 409 ? -7.757 2.261 30.636 1.00 66.69 409 ASP A CA 1
ATOM 3398 C C . ASP A 1 409 ? -7.982 0.781 31.022 1.00 66.69 409 ASP A C 1
ATOM 3400 O O . ASP A 1 409 ? -7.270 -0.098 30.535 1.00 66.69 409 ASP A O 1
ATOM 3404 N N . ILE A 1 410 ? -9.004 0.480 31.834 1.00 67.06 410 ILE A N 1
ATOM 3405 C CA . ILE A 1 410 ? -9.445 -0.892 32.156 1.00 67.06 410 ILE A CA 1
ATOM 3406 C C . ILE A 1 410 ? -10.147 -1.539 30.954 1.00 67.06 410 ILE A C 1
ATOM 3408 O O . ILE A 1 410 ? -9.909 -2.711 30.657 1.00 67.06 410 ILE A O 1
ATOM 3412 N N . SER A 1 411 ? -10.965 -0.781 30.218 1.00 67.81 411 SER A N 1
ATOM 3413 C CA . SER A 1 411 ? -11.699 -1.299 29.056 1.00 67.81 411 SER A CA 1
ATOM 3414 C C . SER A 1 411 ? -10.775 -1.709 27.911 1.00 67.81 411 SER A C 1
ATOM 3416 O O . SER A 1 411 ? -11.080 -2.641 27.188 1.00 67.81 411 SER A O 1
ATOM 3418 N N . GLN A 1 412 ? -9.599 -1.094 27.777 1.00 69.00 412 GLN A N 1
ATOM 3419 C CA . GLN A 1 412 ? -8.582 -1.522 26.805 1.00 69.00 412 GLN A CA 1
ATOM 3420 C C . GLN A 1 412 ? -7.896 -2.854 27.181 1.00 69.00 412 GLN A C 1
ATOM 3422 O O . GLN A 1 412 ? -7.197 -3.429 26.351 1.00 69.00 412 GLN A O 1
ATOM 3427 N N . ARG A 1 413 ? -8.081 -3.341 28.419 1.00 70.12 413 ARG A N 1
ATOM 3428 C CA . ARG A 1 413 ? -7.356 -4.477 29.026 1.00 70.12 413 ARG A CA 1
ATOM 3429 C C . ARG A 1 413 ? -8.248 -5.656 29.437 1.00 70.12 413 ARG A C 1
ATOM 3431 O O . ARG A 1 413 ? -7.737 -6.640 29.966 1.00 70.12 413 ARG A O 1
ATOM 3438 N N . THR A 1 414 ? -9.562 -5.552 29.252 1.00 67.75 414 THR A N 1
ATOM 3439 C CA . THR A 1 414 ? -10.547 -6.599 29.575 1.00 67.75 414 THR A CA 1
ATOM 3440 C C . THR A 1 414 ? -11.376 -6.906 28.335 1.00 67.75 414 THR A C 1
ATOM 3442 O O . THR A 1 414 ? -11.795 -5.982 27.646 1.00 67.75 414 THR A O 1
ATOM 3445 N N . LEU A 1 415 ? -11.644 -8.184 28.051 1.00 68.38 415 LEU A N 1
ATOM 3446 C CA . LEU A 1 415 ? -12.328 -8.591 26.815 1.00 68.38 415 LEU A CA 1
ATOM 3447 C C . LEU A 1 415 ? -13.726 -7.954 26.682 1.00 68.38 415 LEU A C 1
ATOM 3449 O O . LEU A 1 415 ? -14.057 -7.406 25.633 1.00 68.38 415 LEU A O 1
ATOM 3453 N N . GLY A 1 416 ? -14.515 -7.931 27.765 1.00 65.56 416 GLY A N 1
ATOM 3454 C CA . GLY A 1 416 ? -15.811 -7.240 27.797 1.00 65.56 416 GLY A CA 1
ATOM 3455 C C . GLY A 1 416 ? -15.698 -5.731 27.549 1.00 65.56 416 GLY A C 1
ATOM 3456 O O . GLY A 1 416 ? -16.492 -5.161 26.804 1.00 65.56 416 GLY A O 1
ATOM 3457 N N . GLY A 1 417 ? -14.658 -5.085 28.083 1.00 68.62 417 GLY A N 1
ATOM 3458 C CA . GLY A 1 417 ? -14.392 -3.665 27.854 1.00 68.62 417 GLY A CA 1
ATOM 3459 C C . GLY A 1 417 ? -13.904 -3.353 26.436 1.00 68.62 417 GLY A C 1
ATOM 3460 O O . GLY A 1 417 ? -14.279 -2.326 25.870 1.00 68.62 417 GLY A O 1
ATOM 3461 N N . GLN A 1 418 ? -13.126 -4.252 25.830 1.00 77.75 418 GLN A N 1
ATOM 3462 C CA . GLN A 1 418 ? -12.671 -4.136 24.445 1.00 77.75 418 GLN A CA 1
ATOM 3463 C C . GLN A 1 418 ? -13.873 -4.224 23.500 1.00 77.75 418 GLN A C 1
ATOM 3465 O O . GLN A 1 418 ? -14.042 -3.350 22.653 1.00 77.75 418 GLN A O 1
ATOM 3470 N N . ILE A 1 419 ? -14.771 -5.191 23.716 1.00 76.19 419 ILE A N 1
ATOM 3471 C CA . ILE A 1 419 ? -16.050 -5.307 22.995 1.00 76.19 419 ILE A CA 1
ATOM 3472 C C . ILE A 1 419 ? -16.918 -4.057 23.204 1.00 76.19 419 ILE A C 1
ATOM 3474 O O . ILE A 1 419 ? -17.448 -3.509 22.236 1.00 76.19 419 ILE A O 1
ATOM 3478 N N . TYR A 1 420 ? -17.028 -3.555 24.439 1.00 75.81 420 TYR A N 1
ATOM 3479 C CA . TYR A 1 420 ? -17.782 -2.333 24.730 1.00 75.81 420 TYR A CA 1
ATOM 3480 C C . TYR A 1 420 ? -17.249 -1.121 23.946 1.00 75.81 420 TYR A C 1
ATOM 3482 O O . TYR A 1 420 ? -18.041 -0.377 23.366 1.00 75.81 420 TYR A O 1
ATOM 3490 N N . LEU A 1 421 ? -15.923 -0.940 23.878 1.00 78.44 421 LEU A N 1
ATOM 3491 C CA . LEU A 1 421 ? -15.290 0.102 23.060 1.00 78.44 421 LEU A CA 1
ATOM 3492 C C . LEU A 1 421 ? -15.573 -0.115 21.566 1.00 78.44 421 LEU A C 1
ATOM 3494 O O . LEU A 1 421 ? -16.015 0.810 20.894 1.00 78.44 421 LEU A O 1
ATOM 3498 N N . VAL A 1 422 ? -15.391 -1.336 21.059 1.00 82.00 422 VAL A N 1
ATOM 3499 C CA . VAL A 1 422 ? -15.627 -1.700 19.648 1.00 82.00 422 VAL A CA 1
ATOM 3500 C C . VAL A 1 422 ? -17.056 -1.420 19.182 1.00 82.00 422 VAL A C 1
ATOM 3502 O O . VAL A 1 422 ? -17.267 -1.116 18.009 1.00 82.00 422 VAL A O 1
ATOM 3505 N N . LEU A 1 423 ? -18.035 -1.501 20.085 1.00 79.44 423 LEU A N 1
ATOM 3506 C CA . LEU A 1 423 ? -19.433 -1.240 19.762 1.00 79.44 423 LEU A CA 1
ATOM 3507 C C . LEU A 1 423 ? -19.878 0.198 20.062 1.00 79.44 423 LEU A C 1
ATOM 3509 O O . LEU A 1 423 ? -20.852 0.636 19.451 1.00 79.44 423 LEU A O 1
ATOM 3513 N N . ASN A 1 424 ? -19.246 0.930 20.989 1.00 76.50 424 ASN A N 1
ATOM 3514 C CA . ASN A 1 424 ? -19.794 2.196 21.512 1.00 76.50 424 ASN A CA 1
ATOM 3515 C C . ASN A 1 424 ? -18.836 3.404 21.505 1.00 76.50 424 ASN A C 1
ATOM 3517 O O . ASN A 1 424 ? -19.315 4.532 21.603 1.00 76.50 424 ASN A O 1
ATOM 3521 N N . ASP A 1 425 ? -17.522 3.218 21.357 1.00 80.94 425 ASP A N 1
ATOM 3522 C CA . ASP A 1 425 ? -16.577 4.314 21.093 1.00 80.94 425 ASP A CA 1
ATOM 3523 C C . ASP A 1 425 ? -16.543 4.562 19.576 1.00 80.94 425 ASP A C 1
ATOM 3525 O O . ASP A 1 425 ? -16.196 3.665 18.809 1.00 80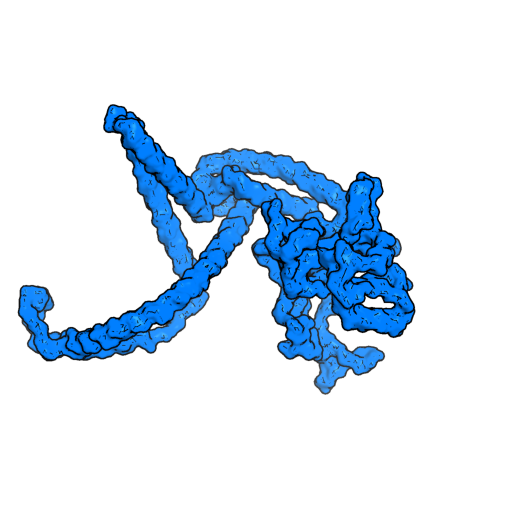.94 425 ASP A O 1
ATOM 3529 N N . GLU A 1 426 ? -16.942 5.757 19.125 1.00 76.50 426 GLU A N 1
ATOM 3530 C CA . GLU A 1 426 ? -17.106 6.093 17.696 1.00 76.50 426 GLU A CA 1
ATOM 3531 C C . GLU A 1 426 ? -15.837 5.810 16.874 1.00 76.50 426 GLU A C 1
ATOM 3533 O O . GLU A 1 426 ? -15.899 5.197 15.807 1.00 76.50 426 GLU A O 1
ATOM 3538 N N . GLY A 1 427 ? -14.669 6.190 17.404 1.00 75.56 427 GLY A N 1
ATOM 3539 C CA . GLY A 1 427 ? -13.384 5.979 16.741 1.00 75.56 427 GLY A CA 1
ATOM 3540 C C . GLY A 1 427 ? -13.039 4.497 16.600 1.00 75.56 427 GLY A C 1
ATOM 3541 O O . GLY A 1 427 ? -12.622 4.065 15.526 1.00 75.56 427 GLY A O 1
ATOM 3542 N N . THR A 1 428 ? -13.251 3.712 17.658 1.00 76.94 428 THR A N 1
ATOM 3543 C CA . THR A 1 428 ? -13.015 2.258 17.654 1.00 76.94 428 THR A CA 1
ATOM 3544 C C . THR A 1 428 ? -14.027 1.536 16.753 1.00 76.94 428 THR A C 1
ATOM 3546 O O . THR A 1 428 ? -13.649 0.648 15.989 1.00 76.94 428 THR A O 1
ATOM 3549 N N . THR A 1 429 ? -15.289 1.978 16.760 1.00 79.56 429 THR A N 1
ATOM 3550 C CA . THR A 1 429 ? -16.373 1.458 15.908 1.00 79.56 429 THR A CA 1
ATOM 3551 C C . THR A 1 429 ? -16.069 1.666 14.422 1.00 79.56 429 THR A C 1
ATOM 3553 O O . THR A 1 429 ? -16.264 0.750 13.625 1.00 79.56 429 THR A O 1
ATOM 3556 N N . GLU A 1 430 ? -15.548 2.832 14.023 1.00 80.62 430 GLU A N 1
ATOM 3557 C CA . GLU A 1 430 ? -15.180 3.100 12.624 1.00 80.62 430 GLU A CA 1
ATOM 3558 C C . GLU A 1 430 ? -13.913 2.327 12.193 1.00 80.62 430 GLU A C 1
ATOM 3560 O O . GLU A 1 430 ? -13.820 1.911 11.037 1.00 80.62 430 GLU A O 1
ATOM 3565 N N . GLN A 1 431 ? -12.968 2.036 13.103 1.00 80.81 431 GLN A N 1
ATOM 3566 C CA . GLN A 1 431 ? -11.866 1.104 12.795 1.00 80.81 431 GLN A CA 1
ATOM 3567 C C . GLN A 1 431 ? -12.369 -0.334 12.603 1.00 80.81 431 GLN A C 1
ATOM 3569 O O . GLN A 1 431 ? -11.955 -0.991 11.646 1.00 80.81 431 GLN A O 1
ATOM 3574 N N . PHE A 1 432 ? -13.293 -0.808 13.448 1.00 83.94 432 PHE A N 1
ATOM 3575 C CA . PHE A 1 432 ? -13.899 -2.132 13.280 1.00 83.94 432 PHE A CA 1
ATOM 3576 C C . PHE A 1 432 ? -14.722 -2.212 11.989 1.00 83.94 432 PHE A C 1
ATOM 3578 O O . PHE A 1 432 ? -14.582 -3.175 11.239 1.00 83.94 432 PHE A O 1
ATOM 3585 N N . LYS A 1 433 ? -15.490 -1.163 11.662 1.00 84.88 433 LYS A N 1
ATOM 3586 C CA . LYS A 1 433 ? -16.194 -1.017 10.378 1.00 84.88 433 LYS A CA 1
ATOM 3587 C C . LYS A 1 433 ? -15.241 -1.141 9.201 1.00 84.88 433 LYS A C 1
ATOM 3589 O O . LYS A 1 433 ? -15.496 -1.939 8.304 1.00 84.88 433 LYS A O 1
ATOM 3594 N N . LYS A 1 434 ? -14.140 -0.380 9.208 1.00 82.25 434 LYS A N 1
ATOM 3595 C CA . LYS A 1 434 ? -13.110 -0.438 8.164 1.00 82.25 434 LYS A CA 1
ATOM 3596 C C . LYS A 1 434 ? -12.572 -1.862 8.021 1.00 82.25 434 LYS A C 1
ATOM 3598 O O . LYS A 1 434 ? -12.687 -2.424 6.941 1.00 82.25 434 LYS A O 1
ATOM 3603 N N . PHE A 1 435 ? -12.089 -2.470 9.107 1.00 83.00 435 PHE A N 1
ATOM 3604 C CA . PHE A 1 435 ? -11.570 -3.844 9.114 1.00 83.00 435 PHE A CA 1
ATOM 3605 C C . PHE A 1 435 ? -12.584 -4.877 8.597 1.00 83.00 435 PHE A C 1
ATOM 3607 O O . PHE A 1 435 ? -12.239 -5.719 7.768 1.00 83.00 435 PHE A O 1
ATOM 3614 N N . TRP A 1 436 ? -13.839 -4.798 9.045 1.00 85.25 436 TRP A N 1
ATOM 3615 C CA . TRP A 1 436 ? -14.905 -5.718 8.648 1.00 85.25 436 TRP A CA 1
ATOM 3616 C C . TRP A 1 436 ? -15.260 -5.563 7.165 1.00 85.25 436 TRP A C 1
ATOM 3618 O O . TRP A 1 436 ? -15.303 -6.556 6.439 1.00 85.25 436 TRP A O 1
ATOM 3628 N N . LEU A 1 437 ? -15.453 -4.326 6.690 1.00 84.56 437 LEU A N 1
ATOM 3629 C CA . LEU A 1 437 ? -15.720 -4.037 5.278 1.00 84.56 437 LEU A CA 1
ATOM 3630 C C . LEU A 1 437 ? -14.548 -4.468 4.399 1.00 84.56 437 LEU A C 1
ATOM 3632 O O . LEU A 1 437 ? -14.762 -5.143 3.400 1.00 84.56 437 LEU A O 1
ATOM 3636 N N . ASP A 1 438 ? -13.318 -4.137 4.789 1.00 77.56 438 ASP A N 1
ATOM 3637 C CA . ASP A 1 438 ? -12.097 -4.559 4.108 1.00 77.56 438 ASP A CA 1
ATOM 3638 C C . ASP A 1 438 ? -12.016 -6.091 3.997 1.00 77.56 438 ASP A C 1
ATOM 3640 O O . ASP A 1 438 ? -11.803 -6.623 2.908 1.00 77.56 438 ASP A O 1
ATOM 3644 N N . GLY A 1 439 ? -12.245 -6.812 5.099 1.00 80.44 439 GLY A N 1
ATOM 3645 C CA . GLY A 1 439 ? -12.240 -8.275 5.129 1.00 80.44 439 GLY A CA 1
ATOM 3646 C C . GLY A 1 439 ? -13.336 -8.908 4.266 1.00 80.44 439 GLY A C 1
ATOM 3647 O O . GLY A 1 439 ? -13.074 -9.890 3.571 1.00 80.44 439 GLY A O 1
ATOM 3648 N N . LYS A 1 440 ? -14.552 -8.344 4.257 1.00 82.12 440 LYS A N 1
ATOM 3649 C CA . LYS A 1 440 ? -15.660 -8.816 3.404 1.00 82.12 440 LYS A CA 1
ATOM 3650 C C . LYS A 1 440 ? -15.427 -8.507 1.929 1.00 82.12 440 LYS A C 1
ATOM 3652 O O . LYS A 1 440 ? -15.612 -9.390 1.103 1.00 82.12 440 LYS A O 1
ATOM 3657 N N . VAL A 1 441 ? -14.956 -7.306 1.597 1.00 80.44 441 VAL A N 1
ATOM 3658 C CA . VAL A 1 441 ? -14.642 -6.901 0.218 1.00 80.44 441 VAL A CA 1
ATOM 3659 C C . VAL A 1 441 ? -13.515 -7.759 -0.352 1.00 80.44 441 VAL A C 1
ATOM 3661 O O . VAL A 1 441 ? -13.607 -8.158 -1.508 1.00 80.44 441 VAL A O 1
ATOM 3664 N N . ILE A 1 442 ? -12.498 -8.101 0.448 1.00 77.19 442 ILE A N 1
ATOM 3665 C CA . ILE A 1 442 ? -11.451 -9.052 0.049 1.00 77.19 442 ILE A CA 1
ATOM 3666 C C . ILE A 1 442 ? -12.042 -10.459 -0.140 1.00 77.19 442 ILE A C 1
ATOM 3668 O O . ILE A 1 442 ? -11.827 -11.041 -1.196 1.00 77.19 442 ILE A O 1
ATOM 3672 N N . LYS A 1 443 ? -12.843 -10.980 0.808 1.00 80.12 443 LYS A N 1
ATOM 3673 C CA . LYS A 1 443 ? -13.498 -12.303 0.685 1.00 80.12 443 LYS A CA 1
ATOM 3674 C C . LYS A 1 443 ? -14.491 -12.389 -0.501 1.00 80.12 443 LYS A C 1
ATOM 3676 O O . LYS A 1 443 ? -14.645 -13.464 -1.065 1.00 80.12 443 LYS A O 1
ATOM 3681 N N . GLU A 1 444 ? -15.146 -11.295 -0.910 1.00 78.81 444 GLU A N 1
ATOM 3682 C CA . GLU A 1 444 ? -16.040 -11.247 -2.092 1.00 78.81 444 GLU A CA 1
ATOM 3683 C C . GLU A 1 444 ? -15.318 -10.953 -3.416 1.00 78.81 444 GLU A C 1
ATOM 3685 O O . GLU A 1 444 ? -15.819 -11.316 -4.479 1.00 78.81 444 GLU A O 1
ATOM 3690 N N . SER A 1 445 ? -14.148 -10.313 -3.370 1.00 73.62 445 SER A N 1
ATOM 3691 C CA . SER A 1 445 ? -13.320 -10.021 -4.552 1.00 73.62 445 SER A CA 1
ATOM 3692 C C . SER A 1 445 ? -12.188 -11.036 -4.744 1.00 73.62 445 SER A C 1
ATOM 3694 O O . SER A 1 445 ? -11.272 -10.750 -5.514 1.00 73.62 445 SER A O 1
ATOM 3696 N N . ASP A 1 446 ? -12.203 -12.152 -4.005 1.00 80.44 446 ASP A N 1
ATOM 3697 C CA . ASP A 1 446 ? -11.022 -12.981 -3.749 1.00 80.44 446 ASP A CA 1
ATOM 3698 C C . ASP A 1 446 ? -10.310 -13.422 -5.035 1.00 80.44 446 ASP A C 1
ATOM 3700 O O . ASP A 1 446 ? -10.922 -13.865 -6.013 1.00 80.44 446 ASP A O 1
ATOM 3704 N N . TYR A 1 447 ? -8.987 -13.271 -5.035 1.00 88.12 447 TYR A N 1
ATOM 3705 C CA . TYR A 1 447 ? -8.141 -13.605 -6.165 1.00 88.12 447 TYR A CA 1
ATOM 3706 C C . TYR A 1 447 ? -6.807 -14.195 -5.700 1.00 88.12 447 TYR A C 1
ATOM 3708 O O . TYR A 1 447 ? -6.157 -13.650 -4.805 1.00 88.12 447 TYR A O 1
ATOM 3716 N N . PRO A 1 448 ? -6.319 -15.266 -6.348 1.00 91.75 448 PRO A N 1
ATOM 3717 C CA . PRO A 1 448 ? -5.026 -15.829 -6.004 1.00 91.75 448 PRO A CA 1
ATOM 3718 C C . PRO A 1 448 ? -3.891 -14.875 -6.394 1.00 91.75 448 PRO A C 1
ATOM 3720 O O . PRO A 1 448 ? -3.926 -14.219 -7.441 1.00 91.75 448 PRO A O 1
ATOM 3723 N N . ILE A 1 449 ? -2.863 -14.850 -5.546 1.00 94.19 449 ILE A N 1
ATOM 3724 C CA . ILE A 1 449 ? -1.635 -14.062 -5.688 1.00 94.19 449 ILE A CA 1
ATOM 3725 C C . ILE A 1 449 ? -0.457 -15.035 -5.748 1.00 94.19 449 ILE A C 1
ATOM 3727 O O . ILE A 1 449 ? -0.352 -15.935 -4.913 1.00 94.19 449 ILE A O 1
ATOM 3731 N N . PHE A 1 450 ? 0.461 -14.846 -6.695 1.00 97.50 450 PHE A N 1
ATOM 3732 C CA . PHE A 1 450 ? 1.673 -15.662 -6.757 1.00 97.50 450 PHE A CA 1
ATOM 3733 C C . PHE A 1 450 ? 2.709 -15.199 -5.724 1.00 97.50 450 PHE A C 1
ATOM 3735 O O . PHE A 1 450 ? 3.241 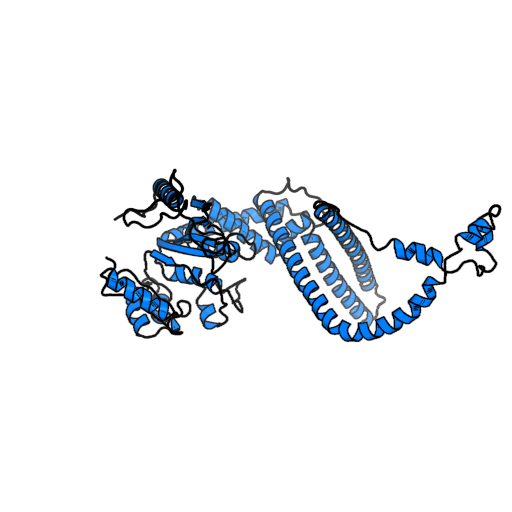-14.091 -5.818 1.00 97.50 450 PHE A O 1
ATOM 3742 N N . PHE A 1 451 ? 3.036 -16.055 -4.760 1.00 97.25 451 PHE A N 1
ATOM 3743 C CA . PHE A 1 451 ? 4.115 -15.814 -3.802 1.00 97.25 451 PHE A CA 1
ATOM 3744 C C . PHE A 1 451 ? 5.332 -16.679 -4.127 1.00 97.25 451 PHE A C 1
ATOM 3746 O O . PHE A 1 451 ? 5.215 -17.890 -4.296 1.00 97.25 451 PHE A O 1
ATOM 3753 N N . ALA A 1 452 ? 6.512 -16.060 -4.156 1.00 97.31 452 ALA A N 1
ATOM 3754 C CA . ALA A 1 452 ? 7.785 -16.761 -4.281 1.00 97.31 452 ALA A CA 1
ATOM 3755 C C . ALA A 1 452 ? 8.869 -16.091 -3.431 1.00 97.31 452 ALA A C 1
ATOM 3757 O O . ALA A 1 452 ? 8.785 -14.906 -3.104 1.00 97.31 452 ALA A O 1
ATOM 3758 N N . VAL A 1 453 ? 9.916 -16.842 -3.091 1.00 95.94 453 VAL A N 1
ATOM 3759 C CA . VAL A 1 453 ? 11.104 -16.319 -2.407 1.00 95.94 453 VAL A CA 1
ATOM 3760 C C . VAL A 1 453 ? 12.346 -16.892 -3.079 1.00 95.94 453 VAL A C 1
ATOM 3762 O O . VAL A 1 453 ? 12.539 -18.105 -3.083 1.00 95.94 453 VAL A O 1
ATOM 3765 N N . ASN A 1 454 ? 13.180 -16.000 -3.610 1.00 94.56 454 ASN A N 1
ATOM 3766 C CA . ASN A 1 454 ? 14.525 -16.281 -4.107 1.00 94.56 454 ASN A CA 1
ATOM 3767 C C . ASN A 1 454 ? 15.400 -16.757 -2.932 1.00 94.56 454 ASN A C 1
ATOM 3769 O O . ASN A 1 454 ? 15.706 -15.988 -2.018 1.00 94.56 454 ASN A O 1
ATOM 3773 N N . GLN A 1 455 ? 15.756 -18.042 -2.945 1.00 92.44 455 GLN A N 1
ATOM 3774 C CA . GLN A 1 455 ? 16.608 -18.706 -1.954 1.00 92.44 455 GLN A CA 1
ATOM 3775 C C . GLN A 1 455 ? 18.083 -18.540 -2.321 1.00 92.44 455 GLN A C 1
ATOM 3777 O O . GLN A 1 455 ? 18.933 -18.314 -1.457 1.00 92.44 455 GLN A O 1
ATOM 3782 N N . LYS A 1 456 ? 18.406 -18.643 -3.616 1.00 92.25 456 LYS A N 1
ATOM 3783 C CA . LYS A 1 456 ? 19.787 -18.550 -4.097 1.00 92.25 456 LYS A CA 1
ATOM 3784 C C . LYS A 1 456 ? 20.275 -17.109 -4.122 1.00 92.25 456 LYS A C 1
ATOM 3786 O O . LYS A 1 456 ? 19.759 -16.256 -4.838 1.00 92.25 456 LYS A O 1
ATOM 3791 N N . SER A 1 457 ? 21.341 -16.863 -3.368 1.00 84.50 457 SER A N 1
ATOM 3792 C CA . SER A 1 457 ? 21.796 -15.523 -2.990 1.00 84.50 457 SER A CA 1
ATOM 3793 C C . SER A 1 457 ? 22.198 -14.586 -4.142 1.00 84.50 457 SER A C 1
ATOM 3795 O O . SER A 1 457 ? 22.268 -13.377 -3.913 1.00 84.50 457 SER A O 1
ATOM 3797 N N . LEU A 1 458 ? 22.478 -15.116 -5.345 1.00 90.75 458 LEU A N 1
ATOM 3798 C CA . LEU A 1 458 ? 23.122 -14.480 -6.518 1.00 90.75 458 LEU A CA 1
ATOM 3799 C C . LEU A 1 458 ? 24.529 -13.914 -6.267 1.00 90.75 458 LEU A C 1
ATOM 3801 O O . LEU A 1 458 ? 25.395 -13.998 -7.133 1.00 90.75 458 LEU A O 1
ATOM 3805 N N . LYS A 1 459 ? 24.755 -13.338 -5.088 1.00 92.56 459 LYS A N 1
ATOM 3806 C CA . LYS A 1 459 ? 25.986 -12.704 -4.626 1.00 92.56 459 LYS A CA 1
ATOM 3807 C C . LYS A 1 459 ? 26.408 -13.238 -3.264 1.00 92.56 459 LYS A C 1
ATOM 3809 O O . LYS A 1 459 ? 25.565 -13.674 -2.478 1.00 92.56 459 LYS A O 1
ATOM 3814 N N . ASP A 1 460 ? 27.695 -13.166 -2.964 1.00 90.56 460 ASP A N 1
ATOM 3815 C CA . ASP A 1 460 ? 28.246 -13.497 -1.654 1.00 90.56 460 ASP A CA 1
ATOM 3816 C C . ASP A 1 460 ? 27.983 -12.384 -0.610 1.00 90.56 460 ASP A C 1
ATOM 3818 O O . ASP A 1 460 ? 27.217 -11.438 -0.823 1.00 90.56 460 ASP A O 1
ATOM 3822 N N . ASN A 1 461 ? 28.624 -12.488 0.558 1.00 89.00 461 ASN A N 1
ATOM 3823 C CA . ASN A 1 461 ? 28.498 -11.485 1.611 1.00 89.00 461 ASN A CA 1
ATOM 3824 C C . ASN A 1 461 ? 29.266 -10.176 1.355 1.00 89.00 461 ASN A C 1
ATOM 3826 O O . ASN A 1 461 ? 28.991 -9.211 2.073 1.00 89.00 461 ASN A O 1
ATOM 3830 N N . LYS A 1 462 ? 30.162 -10.122 0.362 1.00 90.06 462 LYS A N 1
ATOM 3831 C CA . LYS A 1 462 ? 30.862 -8.912 -0.102 1.00 90.06 462 LYS A CA 1
ATOM 3832 C C . LYS A 1 462 ? 30.083 -8.204 -1.219 1.00 90.06 462 LYS A C 1
ATOM 3834 O O . LYS A 1 462 ? 30.115 -6.982 -1.296 1.00 90.06 462 LYS A O 1
ATOM 3839 N N . GLY A 1 463 ? 29.323 -8.957 -2.014 1.00 89.00 463 GLY A N 1
ATOM 3840 C CA . GLY A 1 463 ? 28.561 -8.480 -3.172 1.00 89.00 463 GLY A CA 1
ATOM 3841 C C . GLY A 1 463 ? 29.002 -9.093 -4.506 1.00 89.00 463 GLY A C 1
ATOM 3842 O O . GLY A 1 463 ? 28.444 -8.726 -5.538 1.00 89.00 463 GLY A O 1
ATOM 3843 N N . GLU A 1 464 ? 29.955 -10.028 -4.487 1.00 91.75 464 GLU A N 1
ATOM 3844 C CA . GLU A 1 464 ? 30.510 -10.690 -5.671 1.00 91.75 464 GLU A CA 1
ATOM 3845 C C . GLU A 1 464 ? 29.587 -11.799 -6.177 1.00 91.75 464 GLU A C 1
ATOM 3847 O O . GLU A 1 464 ? 29.050 -12.569 -5.380 1.00 91.75 464 GLU A O 1
ATOM 3852 N N . TYR A 1 465 ? 29.407 -11.914 -7.496 1.00 91.75 465 TYR A N 1
ATOM 3853 C CA . TYR A 1 465 ? 28.473 -12.883 -8.080 1.00 91.75 465 TYR A CA 1
ATOM 3854 C C . TYR A 1 465 ? 28.913 -14.339 -7.870 1.00 91.75 465 TYR A C 1
ATOM 3856 O O . TYR A 1 465 ? 29.988 -14.766 -8.298 1.00 91.75 465 TYR A O 1
ATOM 3864 N N . ILE A 1 466 ? 28.029 -15.134 -7.269 1.00 91.31 466 ILE A N 1
ATOM 3865 C CA . ILE A 1 466 ? 28.197 -16.581 -7.128 1.00 91.31 466 ILE A CA 1
ATOM 3866 C C . ILE A 1 466 ? 27.887 -17.210 -8.486 1.00 91.31 466 ILE A C 1
ATOM 3868 O O . ILE A 1 466 ? 26.802 -17.011 -9.022 1.00 91.31 466 ILE A O 1
ATOM 3872 N N . CYS A 1 467 ? 28.827 -17.972 -9.044 1.00 91.88 467 CYS A N 1
ATOM 3873 C CA . CYS A 1 467 ? 28.681 -18.605 -10.357 1.00 91.88 467 CYS A CA 1
ATOM 3874 C C . CYS A 1 467 ? 28.601 -20.134 -10.245 1.00 91.88 467 CYS A C 1
ATOM 3876 O O . CYS A 1 467 ? 29.328 -20.741 -9.452 1.00 91.88 467 CYS A O 1
ATOM 3878 N N . LYS A 1 468 ? 27.751 -20.760 -11.071 1.00 90.06 468 LYS A N 1
ATOM 3879 C CA . LYS A 1 468 ? 27.579 -22.218 -11.160 1.00 90.06 468 LYS A CA 1
ATOM 3880 C C . LYS A 1 468 ? 28.914 -22.871 -11.547 1.00 90.06 468 LYS A C 1
ATOM 3882 O O . LYS A 1 468 ? 29.617 -22.396 -12.442 1.00 90.06 468 LYS A O 1
ATOM 3887 N N . ARG A 1 469 ? 29.273 -23.971 -10.878 1.00 88.50 469 ARG A N 1
ATOM 3888 C CA . ARG A 1 469 ? 30.501 -24.748 -11.130 1.00 88.50 469 ARG A CA 1
ATOM 3889 C C . ARG A 1 469 ? 30.158 -26.111 -11.722 1.00 88.50 469 ARG A C 1
ATOM 3891 O O . ARG A 1 469 ? 29.174 -26.726 -11.326 1.00 88.50 469 ARG A O 1
ATOM 3898 N N . GLY A 1 470 ? 30.975 -26.579 -12.660 1.00 83.50 470 GLY A N 1
ATOM 3899 C CA . GLY A 1 470 ? 30.871 -27.928 -13.214 1.00 83.50 470 GLY A CA 1
ATOM 3900 C C . GLY A 1 470 ? 31.532 -28.981 -12.321 1.00 83.50 470 GLY A C 1
ATOM 3901 O O . GLY A 1 470 ? 32.261 -28.658 -11.385 1.00 83.50 470 GLY A O 1
ATOM 3902 N N . LEU A 1 471 ? 31.354 -30.259 -12.675 1.00 79.56 471 LEU A N 1
ATOM 3903 C CA . LEU A 1 471 ? 31.888 -31.421 -11.940 1.00 79.56 471 LEU A CA 1
ATOM 3904 C C . LEU A 1 471 ? 33.420 -31.407 -11.741 1.00 79.56 471 LEU A C 1
ATOM 3906 O O . LEU A 1 471 ? 33.931 -32.094 -10.865 1.00 79.56 471 LEU A O 1
ATOM 3910 N N . LYS A 1 472 ? 34.158 -30.621 -12.538 1.00 79.88 472 LYS A N 1
ATOM 3911 C CA . LYS A 1 472 ? 35.617 -30.420 -12.432 1.00 79.88 472 LYS A CA 1
ATOM 3912 C C . LYS A 1 472 ? 36.007 -29.119 -11.699 1.00 79.88 472 LYS A C 1
ATOM 3914 O O . LYS A 1 472 ? 37.108 -28.616 -11.886 1.00 79.88 472 LYS A O 1
ATOM 3919 N N . GLY A 1 473 ? 35.100 -28.518 -10.923 1.00 79.06 473 GLY A N 1
ATOM 3920 C CA . GLY A 1 473 ? 35.343 -27.341 -10.068 1.00 79.06 473 GLY A CA 1
ATOM 3921 C C . GLY A 1 473 ? 35.416 -25.976 -10.776 1.00 79.06 473 GLY A C 1
ATOM 3922 O O . GLY A 1 473 ? 35.172 -24.946 -10.137 1.00 79.06 473 GLY A O 1
ATOM 3923 N N . GLY A 1 474 ? 35.711 -25.950 -12.080 1.00 82.69 474 GLY A N 1
ATOM 3924 C CA . GLY A 1 474 ? 35.672 -24.748 -12.922 1.00 82.69 474 GLY A CA 1
ATOM 3925 C C . GLY A 1 474 ? 34.257 -24.193 -13.132 1.00 82.69 474 GLY A C 1
ATOM 3926 O O . GLY A 1 474 ? 33.267 -24.909 -12.968 1.00 82.69 474 GLY A O 1
ATOM 3927 N N . PHE A 1 475 ? 34.155 -22.912 -13.490 1.00 86.88 475 PHE A N 1
ATOM 3928 C CA . PHE A 1 475 ? 32.874 -22.246 -13.752 1.00 86.88 475 PHE A CA 1
ATOM 3929 C C . PHE A 1 475 ? 32.193 -22.775 -15.022 1.00 86.88 475 PHE A C 1
ATOM 3931 O O . PHE A 1 475 ? 32.858 -23.088 -16.008 1.00 86.88 475 PHE A O 1
ATOM 3938 N N . LEU A 1 476 ? 30.861 -22.843 -15.002 1.00 88.69 476 LEU A N 1
ATOM 3939 C CA . LEU A 1 476 ? 30.056 -23.045 -16.205 1.00 88.69 476 LEU A CA 1
ATOM 3940 C C . LEU A 1 476 ? 29.919 -21.713 -16.949 1.00 88.69 476 LEU A C 1
ATOM 3942 O O . LEU A 1 476 ? 29.673 -20.683 -16.320 1.00 88.69 476 LEU A O 1
ATOM 3946 N N . LEU A 1 477 ? 30.064 -21.743 -18.273 1.00 89.69 477 LEU A N 1
ATOM 3947 C CA . LEU A 1 477 ? 29.999 -20.563 -19.137 1.00 89.69 477 LEU A CA 1
ATOM 3948 C C . LEU A 1 477 ? 28.744 -20.595 -20.017 1.00 89.69 477 LEU A C 1
ATOM 3950 O O . LEU A 1 477 ? 28.299 -21.664 -20.435 1.00 89.69 477 LEU A O 1
ATOM 3954 N N . ASP A 1 478 ? 28.187 -19.422 -20.307 1.00 86.56 478 ASP A N 1
ATOM 3955 C CA . ASP A 1 478 ? 27.097 -19.247 -21.262 1.00 86.56 478 ASP A CA 1
ATOM 3956 C C . ASP A 1 478 ? 27.588 -19.327 -22.721 1.00 86.56 478 ASP A C 1
ATOM 3958 O O . ASP A 1 478 ? 28.783 -19.421 -23.011 1.00 86.56 478 ASP A O 1
ATOM 3962 N N . LYS A 1 479 ? 26.650 -19.235 -23.673 1.00 88.56 479 LYS A N 1
ATOM 3963 C CA . LYS A 1 479 ? 26.933 -19.240 -25.122 1.00 88.56 479 LYS A CA 1
ATOM 3964 C C . LYS A 1 479 ? 27.770 -18.050 -25.632 1.00 88.56 479 LYS A C 1
ATOM 3966 O O . LYS A 1 479 ? 28.034 -17.974 -26.827 1.00 88.56 479 LYS A O 1
ATOM 3971 N N . TYR A 1 480 ? 28.159 -17.126 -24.753 1.00 86.75 480 TYR A N 1
ATOM 3972 C CA . TYR A 1 480 ? 29.038 -15.988 -25.023 1.00 86.75 480 TYR A CA 1
ATOM 3973 C C . TYR A 1 480 ? 30.347 -16.060 -24.206 1.00 86.75 480 TYR A C 1
ATOM 3975 O O . TYR A 1 480 ? 31.101 -15.090 -24.174 1.00 86.75 480 TYR A O 1
ATOM 3983 N N . GLY A 1 481 ? 30.626 -17.188 -23.537 1.00 84.81 481 GLY A N 1
ATOM 3984 C CA . GLY A 1 481 ? 31.845 -17.410 -22.751 1.00 84.81 481 GLY A CA 1
ATOM 3985 C C . GLY A 1 481 ? 31.843 -16.780 -21.353 1.00 84.81 481 GLY A C 1
ATOM 3986 O O . GLY A 1 481 ? 32.903 -16.674 -20.740 1.00 84.81 481 GLY A O 1
ATOM 3987 N N . ARG A 1 482 ? 30.688 -16.350 -20.831 1.00 87.69 482 ARG A N 1
ATOM 3988 C CA . ARG A 1 482 ? 30.567 -15.637 -19.545 1.00 87.69 482 ARG A CA 1
ATOM 3989 C C . ARG A 1 482 ? 30.077 -16.573 -18.444 1.00 87.69 482 ARG A C 1
ATOM 3991 O O . ARG A 1 482 ? 29.184 -17.377 -18.688 1.00 87.69 482 ARG A O 1
ATOM 3998 N N . SER A 1 483 ? 30.613 -16.455 -17.230 1.00 89.56 483 SER A N 1
ATOM 3999 C CA . SER A 1 483 ? 30.217 -17.304 -16.096 1.00 89.56 483 SER A CA 1
ATOM 4000 C C . SER A 1 483 ? 28.715 -17.228 -15.800 1.00 89.56 483 SER A C 1
ATOM 4002 O O . SER A 1 483 ? 28.167 -16.144 -15.605 1.00 89.56 483 SER A O 1
ATOM 4004 N N . ILE A 1 484 ? 28.054 -18.386 -15.730 1.00 89.75 484 ILE A N 1
ATOM 4005 C CA . ILE A 1 484 ? 26.629 -18.494 -15.399 1.00 89.75 484 ILE A CA 1
ATOM 4006 C C . ILE A 1 484 ? 26.452 -18.252 -13.897 1.00 89.75 484 ILE A C 1
ATOM 4008 O O . ILE A 1 484 ? 27.013 -18.985 -13.082 1.00 89.75 484 ILE A O 1
ATOM 4012 N N . ILE A 1 485 ? 25.654 -17.251 -13.524 1.00 91.19 485 ILE A N 1
ATOM 4013 C CA . ILE A 1 485 ? 25.338 -16.922 -12.124 1.00 91.19 485 ILE A CA 1
ATOM 4014 C C . ILE A 1 485 ? 24.474 -18.041 -11.513 1.00 91.19 485 ILE A C 1
ATOM 4016 O O . ILE A 1 485 ? 23.602 -18.596 -12.182 1.00 91.19 485 ILE A O 1
ATOM 4020 N N . ASP A 1 486 ? 24.702 -18.396 -10.246 1.00 90.75 486 ASP A N 1
ATOM 4021 C CA . ASP A 1 486 ? 23.847 -19.342 -9.527 1.00 90.75 486 ASP A CA 1
ATOM 4022 C C . ASP A 1 486 ? 22.661 -18.634 -8.861 1.00 90.75 486 ASP A C 1
ATOM 4024 O O . ASP A 1 486 ? 22.782 -17.986 -7.819 1.00 90.75 486 ASP A O 1
ATOM 4028 N N . HIS A 1 487 ? 21.502 -18.770 -9.499 1.00 92.25 487 HIS A N 1
ATOM 4029 C CA . HIS A 1 487 ? 20.210 -18.276 -9.040 1.00 92.25 487 HIS A CA 1
ATOM 4030 C C . HIS A 1 487 ? 19.099 -19.298 -9.296 1.00 92.25 487 HIS A C 1
ATOM 4032 O O . HIS A 1 487 ? 19.329 -20.317 -9.951 1.00 92.25 487 HIS A O 1
ATOM 4038 N N . ASP A 1 488 ? 17.932 -19.002 -8.726 1.00 94.06 488 ASP A N 1
ATOM 4039 C CA . ASP A 1 488 ? 16.641 -19.696 -8.857 1.00 94.06 488 ASP A CA 1
ATOM 4040 C C . ASP A 1 488 ? 15.548 -18.775 -9.462 1.00 94.06 488 ASP A C 1
ATOM 4042 O O . ASP A 1 488 ? 14.356 -19.076 -9.424 1.00 94.06 488 ASP A O 1
ATOM 4046 N N . LEU A 1 489 ? 15.944 -17.604 -9.986 1.00 93.69 489 LEU A N 1
ATOM 4047 C CA . LEU A 1 489 ? 15.018 -16.599 -10.526 1.00 93.69 489 LEU A CA 1
ATOM 4048 C C . LEU A 1 489 ? 14.325 -17.031 -11.827 1.00 93.69 489 LEU A C 1
ATOM 4050 O O . LEU A 1 489 ? 13.213 -16.568 -12.079 1.00 93.69 489 LEU A O 1
ATOM 4054 N N . ASP A 1 490 ? 14.947 -17.900 -12.628 1.00 93.25 490 ASP A N 1
ATOM 4055 C CA . ASP A 1 490 ? 14.351 -18.387 -13.879 1.00 93.25 490 ASP A CA 1
ATOM 4056 C C . ASP A 1 490 ? 13.240 -19.387 -13.547 1.00 93.25 490 ASP A C 1
ATOM 4058 O O . ASP A 1 490 ? 12.122 -19.267 -14.037 1.00 93.25 490 ASP A O 1
ATOM 4062 N N . GLU A 1 491 ? 13.510 -20.293 -12.609 1.00 96.06 491 GLU A N 1
ATOM 4063 C CA . GLU A 1 491 ? 12.565 -21.263 -12.062 1.00 96.06 491 GLU A CA 1
ATOM 4064 C C . GLU A 1 491 ? 11.347 -20.564 -11.415 1.00 96.06 491 GLU A C 1
ATOM 4066 O O . GLU A 1 491 ? 10.203 -20.987 -11.595 1.00 96.06 491 GLU A O 1
ATOM 4071 N N . ILE A 1 492 ? 11.567 -19.436 -10.722 1.00 97.00 492 ILE A N 1
ATOM 4072 C CA . ILE A 1 492 ? 10.493 -18.572 -10.196 1.00 97.00 492 ILE A CA 1
ATOM 4073 C C . ILE A 1 492 ? 9.697 -17.901 -11.331 1.00 97.00 492 ILE A C 1
ATOM 4075 O O . ILE A 1 492 ? 8.469 -17.806 -11.242 1.00 97.00 492 ILE A O 1
ATOM 4079 N N . ALA A 1 493 ? 10.357 -17.445 -12.399 1.00 95.56 493 ALA A N 1
ATOM 4080 C CA . ALA A 1 493 ? 9.694 -16.825 -13.545 1.00 95.56 493 ALA A CA 1
ATOM 4081 C C . ALA A 1 493 ? 8.863 -17.836 -14.357 1.00 95.56 493 ALA A C 1
ATOM 4083 O O . ALA A 1 493 ? 7.736 -17.526 -14.746 1.00 95.56 493 ALA A O 1
ATOM 4084 N N . GLU A 1 494 ? 9.363 -19.056 -14.560 1.00 97.06 494 GLU A N 1
ATOM 4085 C CA . GLU A 1 494 ? 8.626 -20.158 -15.190 1.00 97.06 494 GLU A CA 1
ATOM 4086 C C . GLU A 1 494 ? 7.397 -20.559 -14.364 1.00 97.06 494 GLU A C 1
ATOM 4088 O O . GLU A 1 494 ? 6.297 -20.689 -14.912 1.00 97.06 494 GLU A O 1
ATOM 4093 N N . ALA A 1 495 ? 7.545 -20.669 -13.039 1.00 97.69 495 ALA A N 1
ATOM 4094 C CA . ALA A 1 495 ? 6.432 -20.922 -12.130 1.00 97.69 495 ALA A CA 1
ATOM 4095 C C . ALA A 1 495 ? 5.374 -19.801 -12.178 1.00 97.69 495 ALA A C 1
ATOM 4097 O O . ALA A 1 495 ? 4.177 -20.096 -12.225 1.00 97.69 495 ALA A O 1
ATOM 4098 N N . PHE A 1 496 ? 5.788 -18.529 -12.255 1.00 96.56 496 PHE A N 1
ATOM 4099 C CA . PHE A 1 496 ? 4.859 -17.410 -12.445 1.00 96.56 496 PHE A CA 1
ATOM 4100 C C . PHE A 1 496 ? 4.159 -17.459 -13.811 1.00 96.56 496 PHE A C 1
ATOM 4102 O O . PHE A 1 496 ? 2.954 -17.231 -13.883 1.00 96.56 496 PHE A O 1
ATOM 4109 N N . VAL A 1 497 ? 4.867 -17.798 -14.895 1.00 95.56 497 VAL A N 1
ATOM 4110 C CA . VAL A 1 497 ? 4.270 -17.950 -16.235 1.00 95.56 497 VAL A CA 1
ATOM 4111 C C . VAL A 1 497 ? 3.255 -19.095 -16.271 1.00 95.56 497 VAL A C 1
ATOM 4113 O O . VAL A 1 497 ? 2.223 -18.957 -16.928 1.00 95.56 497 VAL A O 1
ATOM 4116 N N . LYS A 1 498 ? 3.503 -20.201 -15.558 1.00 96.25 498 LYS A N 1
ATOM 4117 C CA . LYS A 1 498 ? 2.523 -21.282 -15.387 1.00 96.25 498 LYS A CA 1
ATOM 4118 C C . LYS A 1 498 ? 1.286 -20.782 -14.630 1.00 96.25 498 LYS A C 1
ATOM 4120 O O . LYS A 1 498 ? 0.188 -20.838 -15.180 1.00 96.25 498 LYS A O 1
ATOM 4125 N N . PHE A 1 499 ? 1.476 -20.219 -13.436 1.00 96.31 499 PHE A N 1
ATOM 4126 C CA . PHE A 1 499 ? 0.400 -19.661 -12.611 1.00 96.31 499 PHE A CA 1
ATOM 4127 C C . PHE A 1 499 ? -0.454 -18.645 -13.382 1.00 96.31 499 PHE A C 1
ATOM 4129 O O . PHE A 1 499 ? -1.675 -18.745 -13.420 1.00 96.31 499 PHE A O 1
ATOM 4136 N N . ALA A 1 500 ? 0.175 -17.682 -14.052 1.00 94.62 500 ALA A N 1
ATOM 4137 C CA . ALA A 1 500 ? -0.525 -16.621 -14.764 1.00 94.62 500 ALA A CA 1
ATOM 4138 C C . ALA A 1 500 ? -1.331 -17.143 -15.975 1.00 94.62 500 ALA A C 1
ATOM 4140 O O . ALA A 1 500 ? -2.332 -16.529 -16.343 1.00 94.62 500 ALA A O 1
ATOM 4141 N N . LYS A 1 501 ? -0.954 -18.289 -16.566 1.00 93.56 501 LYS A N 1
ATOM 4142 C CA . LYS A 1 501 ? -1.779 -18.992 -17.567 1.00 93.56 501 LYS A CA 1
ATOM 4143 C C . LYS A 1 501 ? -2.974 -19.691 -16.922 1.00 93.56 501 LYS A C 1
ATOM 4145 O O . LYS A 1 501 ? -4.083 -19.551 -17.421 1.00 93.56 501 LYS A O 1
ATOM 4150 N N . GLU A 1 502 ? -2.769 -20.383 -15.802 1.00 94.00 502 GLU A N 1
ATOM 4151 C CA . GLU A 1 502 ? -3.845 -21.023 -15.024 1.00 94.00 502 GLU A CA 1
ATOM 4152 C C . GLU A 1 502 ? -4.881 -19.991 -14.534 1.00 94.00 502 GLU A C 1
ATOM 4154 O O . GLU A 1 502 ? -6.081 -20.252 -14.555 1.00 94.00 502 GLU A O 1
ATOM 4159 N N . GLN A 1 503 ? -4.430 -18.779 -14.192 1.00 92.19 503 GLN A N 1
ATOM 4160 C CA . GLN A 1 503 ? -5.278 -17.640 -13.819 1.00 92.19 503 GLN A CA 1
ATOM 4161 C C . GLN A 1 503 ? -5.794 -16.807 -15.007 1.00 92.19 503 GLN A C 1
ATOM 4163 O O . GLN A 1 503 ? -6.370 -15.738 -14.798 1.00 92.19 503 GLN A O 1
ATOM 4168 N N . ASN A 1 504 ? -5.612 -17.280 -16.246 1.00 90.00 504 ASN A N 1
ATOM 4169 C CA . ASN A 1 504 ? -6.090 -16.645 -17.481 1.00 90.00 504 ASN A CA 1
ATOM 4170 C C . ASN A 1 504 ? -5.693 -15.158 -17.623 1.00 90.00 504 ASN A C 1
ATOM 4172 O O . ASN A 1 504 ? -6.454 -14.339 -18.144 1.00 90.00 504 ASN A O 1
ATOM 4176 N N . PHE A 1 505 ? -4.495 -14.783 -17.162 1.00 89.81 505 PHE A N 1
ATOM 4177 C CA . PHE A 1 505 ? -4.003 -13.415 -17.297 1.00 89.81 505 PHE A CA 1
ATOM 4178 C C . PHE A 1 505 ? -3.820 -13.059 -18.781 1.00 89.81 505 PHE A C 1
ATOM 4180 O O . PHE A 1 505 ? -3.208 -13.798 -19.551 1.00 89.81 505 PHE A O 1
ATOM 4187 N N . ASN A 1 506 ? -4.297 -11.882 -19.189 1.00 83.94 506 ASN A N 1
ATOM 4188 C CA . ASN A 1 506 ? -4.319 -11.425 -20.587 1.00 83.94 506 ASN A CA 1
ATOM 4189 C C . ASN A 1 506 ? -2.940 -11.012 -21.152 1.00 83.94 506 ASN A C 1
ATOM 4191 O O . ASN A 1 506 ? -2.848 -10.191 -22.061 1.00 83.94 506 ASN A O 1
ATOM 4195 N N . PHE A 1 507 ? -1.846 -11.555 -20.612 1.00 84.44 507 PHE A N 1
ATOM 4196 C CA . PHE A 1 507 ? -0.482 -11.081 -20.864 1.00 84.44 507 PHE A CA 1
ATOM 4197 C C . PHE A 1 507 ? 0.068 -11.486 -22.237 1.00 84.44 507 PHE A C 1
ATOM 4199 O O . PHE A 1 507 ? 1.052 -10.899 -22.681 1.00 84.44 507 PHE A O 1
ATOM 4206 N N . TRP A 1 508 ? -0.558 -12.480 -22.873 1.00 80.88 508 TRP A N 1
ATOM 4207 C CA . TRP A 1 508 ? -0.173 -13.057 -24.166 1.00 80.88 508 TRP A CA 1
ATOM 4208 C C . TRP A 1 508 ? -1.236 -12.839 -25.255 1.00 80.88 508 TRP A C 1
ATOM 4210 O O . TRP A 1 508 ? -1.164 -13.466 -26.309 1.00 80.88 508 TRP A O 1
ATOM 4220 N N . GLY A 1 509 ? -2.233 -11.983 -24.995 1.00 63.34 509 GLY A N 1
ATOM 4221 C CA . GLY A 1 509 ? -3.137 -11.488 -26.035 1.00 63.34 509 GLY A CA 1
ATOM 4222 C C . GLY A 1 509 ? -2.400 -10.549 -26.994 1.00 63.34 509 GLY A C 1
ATOM 4223 O O . GLY A 1 509 ? -1.468 -9.857 -26.575 1.00 63.34 509 GLY A O 1
ATOM 4224 N N . ALA A 1 510 ? -2.810 -10.562 -28.262 1.00 35.59 510 ALA A N 1
ATOM 4225 C CA . ALA A 1 510 ? -2.307 -9.680 -29.319 1.00 35.59 510 ALA A CA 1
ATOM 4226 C C . ALA A 1 510 ? -3.102 -8.365 -29.389 1.00 35.59 510 ALA A C 1
ATOM 4228 O O . ALA A 1 510 ? -4.320 -8.415 -29.100 1.00 35.59 510 ALA A O 1
#

Sequence (510 aa):
FTQNNIYGIDFAKEAIKIAKAINLIVGNDKSYIFGGGSHSDSLNPLLWDDEIKAALRPRLLRFPENPEKDKENQNRFLYFDFDLLMTNPLFTGKVKEKDVLKLYQLAVKNSRLVKQIDRHILFLDRSLQFIRPGGRMAIVIPQVLLNSASAEYIRRFIIDEARILAVVGLHRNTFKPYTGIKTSILFLQKYTNEEKKKILGIKVKCEREWFEFVKRLKKEYQDVGWDKLLSEKELNEELRSFVETYFEEREELEKETRKKLEEKIEGLEVEKNEELEKIEEIKWKKSLKTLTECVNLVEEVKKYYQNISWDELLCGGELSEELKSFINTYFETKIKSGGSIEDSEVEETEKIKRKKSLKALIEKLQEMQVLLREKHKELKGNILDDKKMEETRKEIDTLTGRIEKFNKDISQRTLGGQIYLVLNDEGTTEQFKKFWLDGKVIKESDYPIFFAVNQKSLKDNKGEYICKRGLKGGFLLDKYGRSIIDHDLDEIAEAFVKFAKEQNFNFWGA